Protein AF-A0A3B8QZC4-F1 (afdb_monomer)

Secondary structure (DSSP, 8-state):
--------------------------TTSTTTTSTTSSS----PPP-------------EEEEEEE--BTTB--SB-SS-BHHHHHHHHHHHHHHHHHTSTTEEEEES-SSS----HHHHHHHHHHTT-SEEEEEEEE---TT-TTTTT---EEEEEE-S---HHHHHHHHHHHGGGGGSTTHHHHTTT--TT-TGGGHHHHS---TTHHHHHHHHHHHHHHHHHTT--EEEEEEE--HHHHS-SS-EEEEEEEETTSHHHHHHHHSHHHHHHHHHHHHHHHHHHHT-----TT--TT---------TT---------PPP-----------------S----EEEEEEEEESSPPPTT-GGGTT--SEEEEEETTEEEEEEEEESSHHHHHHHHHHHHHH-TT-EEEEESSSSB----

Sequence (419 aa):
MRNLKEKGLIPHYFVILHYLKGDMVTFKHISIVILLLAGCILPLPGNSIRANTKAASNDFIVVIDAGHGDHDAGALGQFTNEKSINLGVARKLGKMLSARKGFKVVYTRTSDRFVTLQGRCDIANKAGGDLFVSIHTNSLDKKSPKRTTIKGASVYTLGLKRSDENLAVAMRENSVMKLENDYSTTYAGFDPTSSESYIIFELSQNKHMEQSISAAHKVQRELVKAGRADRGVRQANFWVLFKTAMPSMLVELDFISNPTVEKYLASEKGQTELAAAICRGICAYRGNTGATDTDSFEDLGTLSYDDEEENAEPKIEKAQKTPATPTRKTPAKKESAATSKSPVYKIQFLVSDRKLPANSKKFKGLSPVEYYQENGTYKYTFGRYNSQTEAAPDLRTVKKLFKDAFVITTDGKNRIKQQ

Mean predicted aligned error: 18.57 Å

Structure (mmCIF, N/CA/C/O backbone):
data_AF-A0A3B8QZC4-F1
#
_entry.id   AF-A0A3B8QZC4-F1
#
loop_
_atom_site.group_PDB
_atom_site.id
_atom_site.type_symbol
_atom_site.label_atom_id
_atom_site.label_alt_id
_atom_site.label_comp_id
_atom_site.label_asym_id
_atom_site.label_entity_id
_atom_site.label_seq_id
_atom_site.pdbx_PDB_ins_code
_atom_site.Cartn_x
_atom_site.Cartn_y
_atom_site.Cartn_z
_atom_site.occupancy
_atom_site.B_iso_or_equiv
_atom_site.auth_seq_id
_atom_site.auth_comp_id
_atom_site.auth_asym_id
_atom_site.auth_atom_id
_atom_site.pdbx_PDB_model_num
ATOM 1 N N . MET A 1 1 ? -48.306 49.638 -9.396 1.00 33.91 1 MET A N 1
ATOM 2 C CA . MET A 1 1 ? -47.322 49.781 -8.298 1.00 33.91 1 MET A CA 1
ATOM 3 C C . MET A 1 1 ? -47.116 48.403 -7.689 1.00 33.91 1 MET A C 1
ATOM 5 O O . MET A 1 1 ? -48.076 47.809 -7.241 1.00 33.91 1 MET A O 1
ATOM 9 N N . ARG A 1 2 ? -46.000 47.756 -8.030 1.00 33.59 2 ARG A N 1
ATOM 10 C CA . ARG A 1 2 ? -44.876 47.482 -7.115 1.00 33.59 2 ARG A CA 1
ATOM 11 C C . ARG A 1 2 ? -45.221 46.528 -5.959 1.00 33.59 2 ARG A C 1
ATOM 13 O O . ARG A 1 2 ? -45.827 46.939 -4.983 1.00 33.59 2 ARG A O 1
ATOM 20 N N . ASN A 1 3 ? -44.609 45.347 -6.077 1.00 37.09 3 ASN A N 1
ATOM 21 C CA . ASN A 1 3 ? -43.767 44.657 -5.092 1.00 37.09 3 ASN A CA 1
ATOM 22 C C . ASN A 1 3 ? -44.251 43.325 -4.484 1.00 37.09 3 ASN A C 1
ATOM 24 O O . ASN A 1 3 ? -45.185 43.289 -3.698 1.00 37.09 3 ASN A O 1
ATOM 28 N N . LEU A 1 4 ? -43.403 42.316 -4.762 1.00 34.22 4 LEU A N 1
ATOM 29 C CA . LEU A 1 4 ? -42.888 41.245 -3.888 1.00 34.22 4 LEU A CA 1
ATOM 30 C C . LEU A 1 4 ? -43.821 40.048 -3.655 1.00 34.22 4 LEU A C 1
ATOM 32 O O . LEU A 1 4 ? -44.854 40.161 -3.018 1.00 34.22 4 LEU A O 1
ATOM 36 N N . LYS A 1 5 ? -43.448 38.885 -4.214 1.00 35.66 5 LYS A N 1
ATOM 37 C CA . LYS A 1 5 ? -42.733 37.768 -3.534 1.00 35.66 5 LYS A CA 1
ATOM 38 C C . LYS A 1 5 ? -43.758 36.683 -3.181 1.00 35.66 5 LYS A C 1
ATOM 40 O O . LYS A 1 5 ? -44.853 37.008 -2.773 1.00 35.66 5 LYS A O 1
ATOM 45 N N . GLU A 1 6 ? -43.534 35.384 -3.280 1.00 37.72 6 GLU A N 1
ATOM 46 C CA . GLU A 1 6 ? -42.387 34.519 -3.548 1.00 37.72 6 GLU A CA 1
ATOM 47 C C . GLU A 1 6 ? -42.981 33.085 -3.601 1.00 37.72 6 GLU A C 1
ATOM 49 O O . GLU A 1 6 ? -44.048 32.857 -3.035 1.00 37.72 6 GLU A O 1
ATOM 54 N N . LYS A 1 7 ? -42.233 32.122 -4.161 1.00 38.78 7 LYS A N 1
ATOM 55 C CA . LYS A 1 7 ? -42.351 30.654 -3.961 1.00 38.78 7 LYS A CA 1
ATOM 56 C C . LYS A 1 7 ? -43.377 29.884 -4.804 1.00 38.78 7 LYS A C 1
ATOM 58 O O . LYS A 1 7 ? -44.433 29.470 -4.341 1.00 38.78 7 LYS A O 1
ATOM 63 N N . GLY A 1 8 ? -42.944 29.549 -6.020 1.00 32.12 8 GLY A N 1
ATOM 64 C CA . GLY A 1 8 ? -43.306 28.290 -6.669 1.00 32.12 8 GLY A CA 1
ATOM 65 C C . GLY A 1 8 ? -42.374 27.153 -6.230 1.00 32.12 8 GLY A C 1
ATOM 66 O O . GLY A 1 8 ? -41.166 27.359 -6.172 1.00 32.12 8 GLY A O 1
ATOM 67 N N . LEU A 1 9 ? -42.962 26.003 -5.882 1.00 32.22 9 LEU A N 1
ATOM 68 C CA . LEU A 1 9 ? -42.641 24.624 -6.306 1.00 32.22 9 LEU A CA 1
ATOM 69 C C . LEU A 1 9 ? -43.173 23.630 -5.254 1.00 32.22 9 LEU A C 1
ATOM 71 O O . LEU A 1 9 ? -42.524 23.374 -4.244 1.00 32.22 9 LEU A O 1
ATOM 75 N N . ILE A 1 10 ? -44.331 23.026 -5.526 1.00 35.41 10 ILE A N 1
ATOM 76 C CA . ILE A 1 10 ? -44.687 21.683 -5.043 1.00 35.41 10 ILE A CA 1
ATOM 77 C C . ILE A 1 10 ? -45.249 20.934 -6.267 1.00 35.41 10 ILE A C 1
ATOM 79 O O . ILE A 1 10 ? -46.112 21.487 -6.953 1.00 35.41 10 ILE A O 1
ATOM 83 N N . PRO A 1 11 ? -44.736 19.740 -6.617 1.00 38.75 11 PRO A N 1
ATOM 84 C CA . PRO A 1 11 ? -45.074 19.065 -7.867 1.00 38.75 11 PRO A CA 1
ATOM 85 C C . PRO A 1 11 ? -46.435 18.358 -7.791 1.00 38.75 11 PRO A C 1
ATOM 87 O O . PRO A 1 11 ? -46.659 17.491 -6.948 1.00 38.75 11 PRO A O 1
ATOM 90 N N . HIS A 1 12 ? -47.322 18.697 -8.728 1.00 36.47 12 HIS A N 1
ATOM 91 C CA . HIS A 1 12 ? -48.546 17.956 -9.021 1.00 36.47 12 HIS A CA 1
ATOM 92 C C . HIS A 1 12 ? -48.211 16.665 -9.784 1.00 36.47 12 HIS A C 1
ATOM 94 O O . HIS A 1 12 ? -47.890 16.704 -10.969 1.00 36.47 12 HIS A O 1
ATOM 100 N N . TYR A 1 13 ? -48.344 15.517 -9.126 1.00 34.00 13 TYR A N 1
ATOM 101 C CA . TYR A 1 13 ? -48.666 14.251 -9.786 1.00 34.00 13 TYR A CA 1
ATOM 102 C C . TYR A 1 13 ? -50.169 14.041 -9.620 1.00 34.00 13 TYR A C 1
ATOM 104 O O . TYR A 1 13 ? -50.592 13.841 -8.494 1.00 34.00 13 TYR A O 1
ATOM 112 N N . PHE A 1 14 ? -50.955 14.149 -10.696 1.00 34.59 14 PHE A N 1
ATOM 113 C CA . PHE A 1 14 ? -52.214 13.415 -10.935 1.00 34.59 14 PHE A CA 1
ATOM 114 C C . PHE A 1 14 ? -52.879 13.958 -12.213 1.00 34.59 14 PHE A C 1
ATOM 116 O O . PHE A 1 14 ? -53.714 14.854 -12.164 1.00 34.59 14 PHE A O 1
ATOM 123 N N . VAL A 1 15 ? -52.511 13.411 -13.374 1.00 33.50 15 VAL A N 1
ATOM 124 C CA . VAL A 1 15 ? -53.351 13.459 -14.581 1.00 33.50 15 VAL A CA 1
ATOM 125 C C . VAL A 1 15 ? -53.228 12.104 -15.270 1.00 33.50 15 VAL A C 1
ATOM 127 O O . VAL A 1 15 ? -52.275 11.858 -16.000 1.00 33.50 15 VAL A O 1
ATOM 130 N N . ILE A 1 16 ? -54.187 11.212 -15.019 1.00 37.81 16 ILE A N 1
ATOM 131 C CA . ILE A 1 16 ? -54.425 10.030 -15.851 1.00 37.81 16 ILE A CA 1
ATOM 132 C C . ILE A 1 16 ? -55.916 10.001 -16.204 1.00 37.81 16 ILE A C 1
ATOM 134 O O . ILE A 1 16 ? -56.771 9.707 -15.377 1.00 37.81 16 ILE A O 1
ATOM 138 N N . LEU A 1 17 ? -56.150 10.380 -17.463 1.00 30.92 17 LEU A N 1
ATOM 139 C CA . LEU A 1 17 ? -57.092 9.822 -18.438 1.00 30.92 17 LEU A CA 1
ATOM 140 C C . LEU A 1 17 ? -58.572 9.683 -18.047 1.00 30.92 17 LEU A C 1
ATOM 142 O O . LEU A 1 17 ? -59.028 8.671 -17.530 1.00 30.92 17 LEU A O 1
ATOM 146 N N . HIS A 1 18 ? -59.342 10.674 -18.498 1.00 33.97 18 HIS A N 1
ATOM 147 C CA . HIS A 1 18 ? -60.750 10.535 -18.853 1.00 33.97 18 HIS A CA 1
ATOM 148 C C . HIS A 1 18 ? -60.822 10.232 -20.357 1.00 33.97 18 HIS A C 1
ATOM 150 O O . HIS A 1 18 ? -60.585 11.134 -21.150 1.00 33.97 18 HIS A O 1
ATOM 156 N N . TYR A 1 19 ? -61.120 8.997 -20.759 1.00 33.09 19 TYR A N 1
ATOM 157 C CA . TYR A 1 19 ? -61.696 8.687 -22.075 1.00 33.09 19 TYR A CA 1
ATOM 158 C C . TYR A 1 19 ? -62.257 7.264 -22.039 1.00 33.09 19 TYR A C 1
ATOM 160 O O . TYR A 1 19 ? -61.493 6.310 -21.954 1.00 33.09 19 TYR A O 1
ATOM 168 N N . LEU A 1 20 ? -63.588 7.156 -22.054 1.00 33.19 20 LEU A N 1
ATOM 169 C CA . LEU A 1 20 ? -64.399 6.243 -22.874 1.00 33.19 20 LEU A CA 1
ATOM 170 C C . LEU A 1 20 ? -65.838 6.244 -22.330 1.00 33.19 20 LEU A C 1
ATOM 172 O O . LEU A 1 20 ? -66.158 5.638 -21.311 1.00 33.19 20 LEU A O 1
ATOM 176 N N . LYS A 1 21 ? -66.702 6.989 -23.028 1.00 37.38 21 LYS A N 1
ATOM 177 C CA . LYS A 1 21 ? -68.155 6.802 -23.026 1.00 37.38 21 LYS A CA 1
ATOM 178 C C . LYS A 1 21 ? -68.471 5.634 -23.962 1.00 37.38 21 LYS A C 1
ATOM 180 O O . LYS A 1 21 ? -67.965 5.636 -25.080 1.00 37.38 21 LYS A O 1
ATOM 185 N N . GLY A 1 22 ? -69.371 4.751 -23.540 1.00 35.69 22 GLY A N 1
ATOM 186 C CA . GLY A 1 22 ? -70.065 3.809 -24.423 1.00 35.69 22 GLY A CA 1
ATOM 187 C C . GLY A 1 22 ? -69.959 2.363 -23.961 1.00 35.69 22 GLY A C 1
ATOM 188 O O . GLY A 1 22 ? -69.047 1.659 -24.365 1.00 35.69 22 GLY A O 1
ATOM 189 N N . ASP A 1 23 ? -70.859 1.958 -23.062 1.00 40.47 23 ASP A N 1
ATOM 190 C CA . ASP A 1 23 ? -71.828 0.873 -23.300 1.00 40.47 23 ASP A CA 1
ATOM 191 C C . ASP A 1 23 ? -72.229 0.133 -22.015 1.00 40.47 23 ASP A C 1
ATOM 193 O O . ASP A 1 23 ? -71.430 -0.256 -21.166 1.00 40.47 23 ASP A O 1
ATOM 197 N N . MET A 1 24 ? -73.547 0.009 -21.874 1.00 49.25 24 MET A N 1
ATOM 198 C CA . MET A 1 24 ? -74.293 -0.620 -20.792 1.00 49.25 24 MET A CA 1
ATOM 199 C C . MET A 1 24 ? -73.849 -2.062 -20.513 1.00 49.25 24 MET A C 1
ATOM 201 O O . MET A 1 24 ? -74.131 -2.951 -21.311 1.00 49.25 24 MET A O 1
ATOM 205 N N . VAL A 1 25 ? -73.334 -2.328 -19.307 1.00 46.72 25 VAL A N 1
ATOM 206 C CA . VAL A 1 25 ? -73.403 -3.661 -18.679 1.00 46.72 25 VAL A CA 1
ATOM 207 C C . VAL A 1 25 ? -73.803 -3.524 -17.201 1.00 46.72 25 VAL A C 1
ATOM 209 O O . VAL A 1 25 ? -72.995 -3.301 -16.309 1.00 46.72 25 VAL A O 1
ATOM 212 N N . THR A 1 26 ? -75.116 -3.611 -16.983 1.00 43.53 26 THR A N 1
ATOM 213 C CA . THR A 1 26 ? -75.854 -4.128 -15.811 1.00 43.53 26 THR A CA 1
ATOM 214 C C . THR A 1 26 ? -75.197 -4.127 -14.413 1.00 43.53 26 THR A C 1
ATOM 216 O O . THR A 1 26 ? -74.365 -4.962 -14.064 1.00 43.53 26 THR A O 1
ATOM 219 N N . PHE A 1 27 ? -75.764 -3.284 -13.548 1.00 48.44 27 PHE A N 1
ATOM 220 C CA . PHE A 1 27 ? -75.458 -2.975 -12.141 1.00 48.44 27 PHE A CA 1
ATOM 221 C C . PHE A 1 27 ? -75.653 -4.100 -11.088 1.00 48.44 27 PHE A C 1
ATOM 223 O O . PHE A 1 27 ? -75.918 -3.804 -9.925 1.00 48.44 27 PHE A O 1
ATOM 230 N N . LYS A 1 28 ? -75.545 -5.393 -11.435 1.00 45.09 28 LYS A N 1
ATOM 231 C CA . LYS A 1 28 ? -75.904 -6.494 -10.503 1.00 45.09 28 LYS A CA 1
ATOM 232 C C . LYS A 1 28 ? -74.745 -7.294 -9.890 1.00 45.09 28 LYS A C 1
ATOM 234 O O . LYS A 1 28 ? -75.006 -8.171 -9.079 1.00 45.09 28 LYS A O 1
ATOM 239 N N . HIS A 1 29 ? -73.488 -6.984 -10.218 1.00 49.06 29 HIS A N 1
ATOM 240 C CA . HIS A 1 29 ? -72.327 -7.772 -9.757 1.00 49.06 29 HIS A CA 1
ATOM 241 C C . HIS A 1 29 ? -71.327 -7.007 -8.868 1.00 49.06 29 HIS A C 1
ATOM 243 O O . HIS A 1 29 ? -70.382 -7.603 -8.360 1.00 49.06 29 HIS A O 1
ATOM 249 N N . ILE A 1 30 ? -71.539 -5.712 -8.605 1.00 46.88 30 ILE A N 1
ATOM 250 C CA . ILE A 1 30 ? -70.596 -4.894 -7.811 1.00 46.88 30 ILE A CA 1
ATOM 251 C C . ILE A 1 30 ? -70.840 -5.009 -6.292 1.00 46.88 30 ILE A C 1
ATOM 253 O O . ILE A 1 30 ? -69.955 -4.708 -5.496 1.00 46.88 30 ILE A O 1
ATOM 257 N N . SER A 1 31 ? -71.986 -5.540 -5.855 1.00 43.06 31 SER A N 1
ATOM 258 C CA . SER A 1 31 ? -72.283 -5.699 -4.421 1.00 43.06 31 SER A CA 1
ATOM 259 C C . SER A 1 31 ? -71.624 -6.920 -3.762 1.00 43.06 31 SER A C 1
ATOM 261 O O . SER A 1 31 ? -71.610 -6.999 -2.539 1.00 43.06 31 SER A O 1
ATOM 263 N N . ILE A 1 32 ? -71.050 -7.856 -4.530 1.00 44.19 32 ILE A N 1
ATOM 264 C CA . ILE A 1 32 ? -70.438 -9.081 -3.974 1.00 44.19 32 ILE A CA 1
ATOM 265 C C . ILE A 1 32 ? -68.928 -8.916 -3.723 1.00 44.19 32 ILE A C 1
ATOM 267 O O . ILE A 1 32 ? -68.369 -9.593 -2.866 1.00 44.19 32 ILE A O 1
ATOM 271 N N . VAL A 1 33 ? -68.260 -7.961 -4.379 1.00 44.19 33 VAL A N 1
ATOM 272 C CA . VAL A 1 33 ? -66.801 -7.784 -4.236 1.00 44.19 33 VAL A CA 1
ATOM 273 C C . VAL A 1 33 ? -66.423 -6.884 -3.048 1.00 44.19 33 VAL A C 1
ATOM 275 O O . VAL A 1 33 ? -65.342 -7.031 -2.488 1.00 44.19 33 VAL A O 1
ATOM 278 N N . ILE A 1 34 ? -67.323 -6.012 -2.578 1.00 44.62 34 ILE A N 1
ATOM 279 C CA . ILE A 1 34 ? -67.052 -5.128 -1.424 1.00 44.62 34 ILE A CA 1
ATOM 280 C C . ILE A 1 34 ? -67.291 -5.839 -0.074 1.00 44.62 34 ILE A C 1
ATOM 282 O O . ILE A 1 3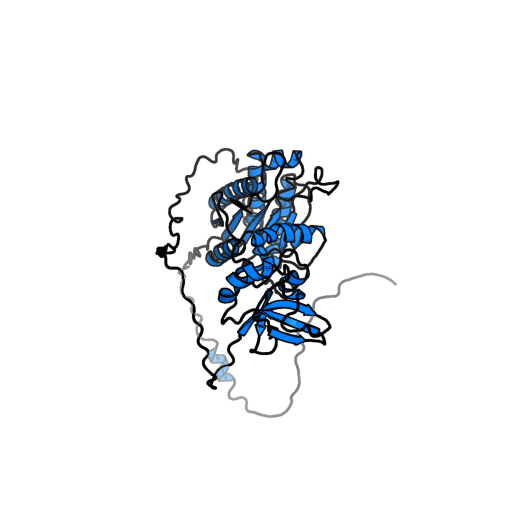4 ? -66.713 -5.456 0.940 1.00 44.62 34 ILE A O 1
ATOM 286 N N . LEU A 1 35 ? -68.054 -6.936 -0.052 1.00 38.44 35 LEU A N 1
ATOM 287 C CA . LEU A 1 35 ? -68.335 -7.709 1.168 1.00 38.44 35 LEU A CA 1
ATOM 288 C C . LEU A 1 35 ? -67.269 -8.766 1.515 1.00 38.44 35 LEU A C 1
ATOM 290 O O . LEU A 1 35 ? -67.314 -9.329 2.604 1.00 38.44 35 LEU A O 1
ATOM 294 N N . LEU A 1 36 ? -66.273 -8.987 0.648 1.00 39.41 36 LEU A N 1
ATOM 295 C CA . LEU A 1 36 ? -65.134 -9.881 0.915 1.00 39.41 36 LEU A CA 1
ATOM 296 C C . LEU A 1 36 ? -63.890 -9.164 1.474 1.00 39.41 36 LEU A C 1
ATOM 298 O O . LEU A 1 36 ? -62.908 -9.823 1.798 1.00 39.41 36 LEU A O 1
ATOM 302 N N . LEU A 1 37 ? -63.927 -7.835 1.639 1.00 44.44 37 LEU A N 1
ATOM 303 C CA . LEU A 1 37 ? -62.806 -7.038 2.170 1.00 44.44 37 LEU A CA 1
ATOM 304 C C . LEU A 1 37 ? -63.045 -6.454 3.576 1.00 44.44 37 LEU A C 1
ATOM 306 O O . LEU A 1 37 ? -62.166 -5.782 4.106 1.00 44.44 37 LEU A O 1
ATOM 310 N N . ALA A 1 38 ? -64.198 -6.718 4.203 1.00 48.91 38 ALA A N 1
ATOM 311 C CA . ALA A 1 38 ? -64.586 -6.092 5.477 1.00 48.91 38 ALA A CA 1
ATOM 312 C C . ALA A 1 38 ? -64.799 -7.068 6.655 1.00 48.91 38 ALA A C 1
ATOM 314 O O . ALA A 1 38 ? -65.299 -6.663 7.702 1.00 48.91 38 ALA A O 1
ATOM 315 N N . GLY A 1 39 ? -64.425 -8.344 6.526 1.00 47.81 39 GLY A N 1
ATOM 316 C CA . GLY A 1 39 ? -64.650 -9.352 7.566 1.00 47.81 39 GLY A CA 1
ATOM 317 C C . GLY A 1 39 ? -63.363 -10.024 8.024 1.00 47.81 39 GLY A C 1
ATOM 318 O O . GLY A 1 39 ? -62.953 -10.986 7.391 1.00 47.81 39 GLY A O 1
ATOM 319 N N . CYS A 1 40 ? -62.762 -9.491 9.097 1.00 45.88 40 CYS A N 1
ATOM 320 C CA . CYS A 1 40 ? -61.940 -10.163 10.127 1.00 45.88 40 CYS A CA 1
ATOM 321 C C . CYS A 1 40 ? -60.838 -9.233 10.669 1.00 45.88 40 CYS A C 1
ATOM 323 O O . CYS A 1 40 ? -59.647 -9.493 10.525 1.00 45.88 40 CYS A O 1
ATOM 325 N N . ILE A 1 41 ? -61.240 -8.161 11.357 1.00 50.28 41 ILE A N 1
ATOM 326 C CA . ILE A 1 41 ? -60.402 -7.528 12.383 1.00 50.28 41 ILE A CA 1
ATOM 327 C C . ILE A 1 41 ? -61.059 -7.861 13.724 1.00 50.28 41 ILE A C 1
ATOM 329 O O . ILE A 1 41 ? -62.007 -7.203 14.141 1.00 50.28 41 ILE A O 1
ATOM 333 N N . LEU A 1 42 ? -60.587 -8.926 14.371 1.00 52.09 42 LEU A N 1
ATOM 334 C CA . LEU A 1 42 ? -60.837 -9.183 15.790 1.00 52.09 42 LEU A CA 1
ATOM 335 C C . LEU A 1 42 ? -59.589 -8.738 16.568 1.00 52.09 42 LEU A C 1
ATOM 337 O O . LEU A 1 42 ? -58.483 -9.121 16.178 1.00 52.09 42 LEU A O 1
ATOM 341 N N . PRO A 1 43 ? -59.717 -7.956 17.655 1.00 49.81 43 PRO A N 1
ATOM 342 C CA . PRO A 1 43 ? -58.579 -7.612 18.489 1.00 49.81 43 PRO A CA 1
ATOM 343 C C . PRO A 1 43 ? -58.284 -8.800 19.409 1.00 49.81 43 PRO A C 1
ATOM 345 O O . PRO A 1 43 ? -59.020 -9.060 20.360 1.00 49.81 43 PRO A O 1
ATOM 348 N N . LEU A 1 44 ? -57.218 -9.548 19.125 1.00 53.38 44 LEU A N 1
ATOM 349 C CA . LEU A 1 44 ? -56.678 -10.503 20.091 1.00 53.38 44 LEU A CA 1
ATOM 350 C C . LEU A 1 44 ? -55.892 -9.739 21.172 1.00 53.38 44 LEU A C 1
ATOM 352 O O . LEU A 1 44 ? -55.143 -8.815 20.837 1.00 53.38 44 LEU A O 1
ATOM 356 N N . PRO A 1 45 ? -56.051 -10.093 22.461 1.00 52.12 45 PRO A N 1
ATOM 357 C CA . PRO A 1 45 ? -55.359 -9.427 23.551 1.00 52.12 45 PRO A CA 1
ATOM 358 C C . PRO A 1 45 ? -53.860 -9.725 23.477 1.00 52.12 45 PRO A C 1
ATOM 360 O O . PRO A 1 45 ? -53.431 -10.822 23.119 1.00 52.12 45 PRO A O 1
ATOM 363 N N . GLY A 1 46 ? -53.073 -8.695 23.776 1.00 56.28 46 GLY A N 1
ATOM 364 C CA . GLY A 1 46 ? -51.638 -8.668 23.563 1.00 56.28 46 GLY A CA 1
ATOM 365 C C . GLY A 1 46 ? -50.891 -9.817 24.226 1.00 56.28 46 GLY A C 1
ATOM 366 O O . GLY A 1 46 ? -50.906 -9.967 25.440 1.00 56.28 46 GLY A O 1
ATOM 367 N N . ASN A 1 47 ? -50.106 -10.512 23.413 1.00 48.34 47 ASN A N 1
ATOM 368 C CA . ASN A 1 47 ? -48.749 -10.838 23.802 1.00 48.34 47 ASN A CA 1
ATOM 369 C C . ASN A 1 47 ? -47.837 -10.052 22.874 1.00 48.34 47 ASN A C 1
ATOM 371 O O . ASN A 1 47 ? -47.640 -10.408 21.712 1.00 48.34 47 ASN A O 1
ATOM 375 N N . SER A 1 48 ? -47.286 -8.960 23.397 1.00 50.78 48 SER A N 1
ATOM 376 C CA . SER A 1 48 ? -46.117 -8.316 22.822 1.00 50.78 48 SER A CA 1
ATOM 377 C C . SER A 1 48 ? -44.984 -9.335 22.860 1.00 50.78 48 SER A C 1
ATOM 379 O O . SER A 1 48 ? -44.196 -9.368 23.805 1.00 50.78 48 SER A O 1
ATOM 381 N N . ILE A 1 49 ? -44.893 -10.190 21.840 1.00 48.12 49 ILE A N 1
ATOM 382 C CA . ILE A 1 49 ? -43.648 -10.875 21.535 1.00 48.12 49 ILE A CA 1
ATOM 383 C C . ILE A 1 49 ? -42.709 -9.743 21.136 1.00 48.12 49 ILE A C 1
ATOM 385 O O . ILE A 1 49 ? -42.649 -9.323 19.982 1.00 48.12 49 ILE A O 1
ATOM 389 N N . ARG A 1 50 ? -41.989 -9.199 22.125 1.00 50.38 50 ARG A N 1
ATOM 390 C CA . ARG A 1 50 ? -40.689 -8.597 21.875 1.00 50.38 50 ARG A CA 1
ATOM 391 C C . ARG A 1 50 ? -39.894 -9.721 21.238 1.00 50.38 50 ARG A C 1
ATOM 393 O O . ARG A 1 50 ? -39.313 -10.551 21.933 1.00 50.38 50 ARG A O 1
ATOM 400 N N . ALA A 1 51 ? -39.920 -9.767 19.912 1.00 41.75 51 ALA A N 1
ATOM 401 C CA . ALA A 1 51 ? -38.901 -10.437 19.151 1.00 41.75 51 ALA A CA 1
ATOM 402 C C . ALA A 1 51 ? -37.612 -9.726 19.556 1.00 41.75 51 ALA A C 1
ATOM 404 O O . ALA A 1 51 ? -37.257 -8.672 19.036 1.00 41.75 51 ALA A O 1
ATOM 405 N N . ASN A 1 52 ? -36.948 -10.268 20.573 1.00 46.41 52 ASN A N 1
ATOM 406 C CA . ASN A 1 52 ? -35.565 -9.971 20.857 1.00 46.41 52 ASN A CA 1
ATOM 407 C C . ASN A 1 52 ? -34.762 -10.666 19.760 1.00 46.41 52 ASN A C 1
ATOM 409 O O . ASN A 1 52 ? -34.011 -11.605 20.005 1.00 46.41 52 ASN A O 1
ATOM 413 N N . THR A 1 53 ? -34.960 -10.230 18.517 1.00 41.78 53 THR A N 1
ATOM 414 C CA . THR A 1 53 ? -33.986 -10.431 17.466 1.00 41.78 53 THR A CA 1
ATOM 415 C C . THR A 1 53 ? -32.810 -9.550 17.853 1.00 41.78 53 THR A C 1
ATOM 417 O O . THR A 1 53 ? -32.612 -8.464 17.311 1.00 41.78 53 THR A O 1
ATOM 420 N N . LYS A 1 54 ? -31.975 -10.048 18.774 1.00 41.09 54 LYS A N 1
ATOM 421 C CA . LYS A 1 54 ? -30.542 -9.966 18.527 1.00 41.09 54 LYS A CA 1
ATOM 422 C C . LYS A 1 54 ? -30.364 -10.636 17.169 1.00 41.09 54 LYS A C 1
ATOM 424 O O . LYS A 1 54 ? -30.187 -11.847 17.090 1.00 41.09 54 LYS A O 1
ATOM 429 N N . ALA A 1 55 ? -30.502 -9.854 16.095 1.00 43.56 55 ALA A N 1
ATOM 430 C CA . ALA A 1 55 ? -29.819 -10.175 14.863 1.00 43.56 55 ALA A CA 1
ATOM 431 C C . ALA A 1 55 ? -28.404 -10.524 15.316 1.00 43.56 55 ALA A C 1
ATOM 433 O O . ALA A 1 55 ? -27.791 -9.731 16.039 1.00 43.56 55 ALA A O 1
ATOM 434 N N . ALA A 1 56 ? -27.950 -11.742 15.028 1.00 47.00 56 ALA A N 1
ATOM 435 C CA . ALA A 1 56 ? -26.538 -12.041 15.129 1.00 47.00 56 ALA A CA 1
ATOM 436 C C . ALA A 1 56 ? -25.875 -10.970 14.264 1.00 47.00 56 ALA A C 1
ATOM 438 O O . ALA A 1 56 ? -26.026 -10.975 13.044 1.00 47.00 56 ALA A O 1
ATOM 439 N N . SER A 1 57 ? -25.327 -9.935 14.902 1.00 57.97 57 SER A N 1
ATOM 440 C CA . SER A 1 57 ? -24.672 -8.865 14.180 1.00 57.97 57 SER A CA 1
ATOM 441 C C . SER A 1 57 ? -23.457 -9.538 13.586 1.00 57.97 57 SER A C 1
ATOM 443 O O . SER A 1 57 ? -22.525 -9.832 14.332 1.00 57.97 57 SER A O 1
ATOM 445 N N . ASN A 1 58 ? -23.507 -9.871 12.298 1.00 80.44 58 ASN A N 1
ATOM 446 C CA . ASN A 1 58 ? -22.325 -10.354 11.611 1.00 80.44 58 ASN A CA 1
ATOM 447 C C . ASN A 1 58 ? -21.227 -9.324 11.872 1.00 80.44 58 ASN A C 1
ATOM 449 O O . ASN A 1 58 ? -21.432 -8.119 11.673 1.00 80.44 58 ASN A O 1
ATOM 453 N N . ASP A 1 59 ? -20.118 -9.795 12.436 1.00 90.75 59 ASP A N 1
ATOM 454 C CA . ASP A 1 59 ? -18.972 -8.940 12.677 1.00 90.75 59 ASP A CA 1
ATOM 455 C C . ASP A 1 59 ? -18.536 -8.336 11.343 1.00 90.75 59 ASP A C 1
ATOM 457 O O . ASP A 1 59 ? -18.492 -9.022 10.328 1.00 90.75 59 ASP A O 1
ATOM 461 N N . PHE A 1 60 ? -18.215 -7.047 11.357 1.00 95.88 60 PHE A N 1
ATOM 462 C CA . PHE A 1 60 ? -17.657 -6.346 10.216 1.00 95.88 60 PHE A CA 1
ATOM 463 C C . PHE A 1 60 ? -16.207 -6.799 10.035 1.00 95.88 60 PHE A C 1
ATOM 465 O O . PHE A 1 60 ? -15.350 -6.503 10.879 1.00 95.88 60 PHE A O 1
ATOM 472 N N . ILE A 1 61 ? -15.949 -7.544 8.965 1.00 97.81 61 ILE A N 1
ATOM 473 C CA . ILE A 1 61 ? -14.671 -8.196 8.699 1.00 97.81 61 ILE A CA 1
ATOM 474 C C . ILE A 1 61 ? -13.735 -7.203 8.010 1.00 97.81 61 ILE A C 1
ATOM 476 O O . ILE A 1 61 ? -13.908 -6.863 6.840 1.00 97.81 61 ILE A O 1
ATOM 480 N N . VAL A 1 62 ? -12.707 -6.759 8.729 1.00 98.69 62 VAL A N 1
ATOM 481 C CA . VAL A 1 62 ? -11.633 -5.927 8.181 1.00 98.69 62 VAL A CA 1
ATOM 482 C C . VAL A 1 62 ? -10.453 -6.820 7.838 1.00 98.69 62 VAL A C 1
ATOM 484 O O . VAL A 1 62 ? -9.838 -7.423 8.720 1.00 98.69 62 VAL A O 1
ATOM 487 N N . VAL A 1 63 ? -10.118 -6.877 6.554 1.00 98.88 63 VAL A N 1
ATOM 488 C CA . VAL A 1 63 ? -8.908 -7.544 6.084 1.00 98.88 63 VAL A CA 1
ATOM 489 C C . VAL A 1 63 ? -7.775 -6.523 6.074 1.00 98.88 63 VAL A C 1
ATOM 491 O O . VAL A 1 63 ? -7.826 -5.542 5.332 1.00 98.88 63 VAL A O 1
ATOM 494 N N . ILE A 1 64 ? -6.768 -6.740 6.915 1.00 98.88 64 ILE A N 1
ATOM 495 C CA . ILE A 1 64 ? -5.598 -5.876 7.053 1.00 98.88 64 ILE A CA 1
ATOM 496 C C . ILE A 1 64 ? -4.435 -6.512 6.306 1.00 98.88 64 ILE A C 1
ATOM 498 O O . ILE A 1 64 ? -3.964 -7.601 6.643 1.00 98.88 64 ILE A O 1
ATOM 502 N N . ASP A 1 65 ? -3.948 -5.797 5.307 1.00 98.88 65 ASP A N 1
ATOM 503 C CA . ASP A 1 65 ? -2.813 -6.198 4.506 1.00 98.88 65 ASP A CA 1
ATOM 504 C C . ASP A 1 65 ? -1.580 -5.363 4.856 1.00 98.88 65 ASP A C 1
ATOM 506 O O . ASP A 1 65 ? -1.564 -4.150 4.673 1.00 98.88 65 ASP A O 1
ATOM 510 N N . ALA A 1 66 ? -0.537 -6.009 5.375 1.00 98.69 66 ALA A N 1
ATOM 511 C CA . ALA A 1 66 ? 0.755 -5.363 5.583 1.00 98.69 66 ALA A CA 1
ATOM 512 C C . ALA A 1 66 ? 1.592 -5.512 4.306 1.00 98.69 66 ALA A C 1
ATOM 514 O O . ALA A 1 66 ? 2.093 -6.609 4.033 1.00 98.69 66 ALA A O 1
ATOM 515 N N . GLY A 1 67 ? 1.760 -4.436 3.529 1.00 98.00 67 GLY A N 1
ATOM 516 C CA . GLY A 1 67 ? 2.502 -4.444 2.263 1.00 98.00 67 GLY A CA 1
ATOM 517 C C . GLY A 1 67 ? 3.898 -5.070 2.384 1.00 98.00 67 GLY A C 1
ATOM 518 O O . GLY A 1 67 ? 4.515 -5.008 3.456 1.00 98.00 67 GLY A O 1
ATOM 519 N N . HIS A 1 68 ? 4.385 -5.674 1.294 1.00 97.75 68 HIS A N 1
ATOM 520 C CA . HIS A 1 68 ? 5.703 -6.332 1.196 1.00 97.75 68 HIS A CA 1
ATOM 521 C C . HIS A 1 68 ? 5.895 -7.505 2.184 1.00 97.75 68 HIS A C 1
ATOM 523 O O . HIS A 1 68 ? 4.902 -8.028 2.702 1.00 97.75 68 HIS A O 1
ATOM 529 N N . GLY A 1 69 ? 7.133 -7.962 2.411 1.00 95.50 69 GLY A N 1
ATOM 530 C CA . GLY A 1 69 ? 7.484 -9.025 3.366 1.00 95.50 69 GLY A CA 1
ATOM 531 C C . GLY A 1 69 ? 8.648 -9.913 2.906 1.00 95.50 69 GLY A C 1
ATOM 532 O O . GLY A 1 69 ? 8.830 -10.137 1.712 1.00 95.50 69 GLY A O 1
ATOM 533 N N . ASP A 1 70 ? 9.415 -10.448 3.860 1.00 96.44 70 ASP A N 1
ATOM 534 C CA . ASP A 1 70 ? 10.579 -11.319 3.629 1.00 96.44 70 ASP A CA 1
ATOM 535 C C . ASP A 1 70 ? 11.584 -10.696 2.633 1.00 96.44 70 ASP A C 1
ATOM 537 O O . ASP A 1 70 ? 12.150 -9.637 2.928 1.00 96.44 70 ASP A O 1
ATOM 541 N N . HIS A 1 71 ? 11.815 -11.299 1.466 1.00 90.56 71 HIS A N 1
ATOM 542 C CA . HIS A 1 71 ? 12.782 -10.829 0.473 1.00 90.56 71 HIS A CA 1
ATOM 543 C C . HIS A 1 71 ? 12.341 -9.547 -0.248 1.00 90.56 71 HIS A C 1
ATOM 545 O O . HIS A 1 71 ? 13.168 -8.872 -0.862 1.00 90.56 71 HIS A O 1
ATOM 551 N N . ASP A 1 72 ? 11.063 -9.181 -0.149 1.00 93.69 72 ASP A N 1
ATOM 552 C CA . ASP A 1 72 ? 10.554 -7.887 -0.574 1.00 93.69 72 ASP A CA 1
ATOM 553 C C . ASP A 1 72 ? 10.563 -6.917 0.614 1.00 93.69 72 ASP A C 1
ATOM 555 O O . ASP A 1 72 ? 9.688 -6.944 1.480 1.00 93.69 72 ASP A O 1
ATOM 559 N N . ALA A 1 73 ? 11.585 -6.064 0.682 1.00 93.38 73 ALA A N 1
ATOM 560 C CA . ALA A 1 73 ? 11.708 -5.057 1.734 1.00 93.38 73 ALA A CA 1
ATOM 561 C C . ALA A 1 73 ? 10.811 -3.824 1.515 1.00 93.38 73 ALA A C 1
ATOM 563 O O . ALA A 1 73 ? 10.696 -2.998 2.428 1.00 93.38 73 ALA A O 1
ATOM 564 N N . GLY A 1 74 ? 10.210 -3.687 0.328 1.00 95.62 74 GLY A N 1
ATOM 565 C CA . GLY A 1 74 ? 9.613 -2.439 -0.135 1.00 95.62 74 GLY A CA 1
ATOM 566 C C . GLY A 1 74 ? 10.640 -1.308 -0.233 1.00 95.62 74 GLY A C 1
ATOM 567 O O . GLY A 1 74 ? 11.835 -1.519 -0.483 1.00 95.62 74 GLY A O 1
ATOM 568 N N . ALA A 1 75 ? 10.185 -0.075 -0.035 1.00 95.62 75 ALA A N 1
ATOM 569 C CA . ALA A 1 75 ? 11.051 1.087 -0.011 1.00 95.62 75 ALA A CA 1
ATOM 570 C C . ALA A 1 75 ? 12.041 1.064 1.169 1.00 95.62 75 ALA A C 1
ATOM 572 O O . ALA A 1 75 ? 11.712 0.741 2.312 1.00 95.62 75 ALA A O 1
ATOM 573 N N . LEU A 1 76 ? 13.278 1.480 0.885 1.00 95.19 76 LEU A N 1
ATOM 574 C CA . LEU A 1 76 ? 14.341 1.609 1.879 1.00 95.19 76 LEU A CA 1
ATOM 575 C C . LEU A 1 76 ? 14.494 3.067 2.329 1.00 95.19 76 LEU A C 1
ATOM 577 O O . LEU A 1 76 ? 14.623 3.983 1.499 1.00 95.19 76 LEU A O 1
ATOM 581 N N . GLY A 1 77 ? 14.507 3.258 3.646 1.00 94.25 77 GLY A N 1
ATOM 582 C CA . GLY A 1 77 ? 14.926 4.488 4.307 1.00 94.25 77 GLY A CA 1
ATOM 583 C C . GLY A 1 77 ? 16.441 4.532 4.529 1.00 94.25 77 GLY A C 1
ATOM 584 O O . GLY A 1 77 ? 17.200 3.793 3.898 1.00 94.25 77 GLY A O 1
ATOM 585 N N . GLN A 1 78 ? 16.901 5.428 5.399 1.00 93.81 78 GLN A N 1
ATOM 586 C CA . GLN A 1 78 ? 18.291 5.482 5.849 1.00 93.81 78 GLN A CA 1
ATOM 587 C C . GLN A 1 78 ? 18.641 4.367 6.845 1.00 93.81 78 GLN A C 1
ATOM 589 O O . GLN A 1 78 ? 19.784 3.919 6.859 1.00 93.81 78 GLN A O 1
ATOM 594 N N . PHE A 1 79 ? 17.694 3.930 7.677 1.00 93.69 79 PHE A N 1
ATOM 595 C CA . PHE A 1 79 ? 17.921 2.941 8.739 1.00 93.69 79 PHE A CA 1
ATOM 596 C C . PHE A 1 79 ? 16.747 1.976 8.961 1.00 93.69 79 PHE A C 1
ATOM 598 O O . PHE A 1 79 ? 16.898 1.011 9.707 1.00 93.69 79 PHE A O 1
ATOM 605 N N . THR A 1 80 ? 15.594 2.197 8.327 1.00 96.69 80 THR A N 1
ATOM 606 C CA . THR A 1 80 ? 14.463 1.260 8.352 1.00 96.69 80 THR A CA 1
ATOM 607 C C . THR A 1 80 ? 13.994 0.895 6.941 1.00 96.69 80 THR A C 1
ATOM 609 O O . THR A 1 80 ? 14.478 1.423 5.935 1.00 96.69 80 THR A O 1
ATOM 612 N N . ASN A 1 81 ? 13.050 -0.036 6.859 1.00 97.81 81 ASN A N 1
ATOM 613 C CA . ASN A 1 81 ? 12.416 -0.452 5.616 1.00 97.81 81 ASN A CA 1
ATOM 614 C C . ASN A 1 81 ? 10.892 -0.444 5.750 1.00 97.81 81 ASN A C 1
ATOM 616 O O . ASN A 1 81 ? 10.326 -0.477 6.847 1.00 97.81 81 ASN A O 1
ATOM 620 N N . GLU A 1 82 ? 10.239 -0.382 4.600 1.00 98.44 82 GLU A N 1
ATOM 621 C CA . GLU A 1 82 ? 8.794 -0.301 4.493 1.00 98.44 82 GLU A CA 1
ATOM 622 C C . GLU A 1 82 ? 8.092 -1.531 5.088 1.00 98.44 82 GLU A C 1
ATOM 624 O O . GLU A 1 82 ? 7.166 -1.372 5.884 1.00 98.44 82 GLU A O 1
ATOM 629 N N . LYS A 1 83 ? 8.554 -2.755 4.787 1.00 98.12 83 LYS A N 1
ATOM 630 C CA . LYS A 1 83 ? 7.892 -3.984 5.267 1.00 98.12 83 LYS A CA 1
ATOM 631 C C . LYS A 1 83 ? 7.751 -4.054 6.796 1.00 98.12 83 LYS A C 1
ATOM 633 O O . LYS A 1 83 ? 6.741 -4.576 7.284 1.00 98.12 83 LYS A O 1
ATOM 638 N N . SER A 1 84 ? 8.733 -3.524 7.534 1.00 98.44 84 SER A N 1
ATOM 639 C CA . SER A 1 84 ? 8.746 -3.488 9.000 1.00 98.44 84 SER A CA 1
ATOM 640 C C . SER A 1 84 ? 7.781 -2.444 9.553 1.00 98.44 84 SER A C 1
ATOM 642 O O . SER A 1 84 ? 7.029 -2.746 10.479 1.00 98.44 84 SER A O 1
ATOM 644 N N . ILE A 1 85 ? 7.752 -1.241 8.963 1.00 98.75 85 ILE A N 1
ATOM 645 C CA . ILE A 1 85 ? 6.789 -0.190 9.333 1.00 98.75 85 ILE A CA 1
ATOM 646 C C . ILE A 1 85 ? 5.362 -0.686 9.083 1.00 98.75 85 ILE A C 1
ATOM 648 O O . ILE A 1 85 ? 4.518 -0.627 9.980 1.00 98.75 85 ILE A O 1
ATOM 652 N N . ASN A 1 86 ? 5.106 -1.229 7.889 1.00 98.81 86 ASN A N 1
ATOM 653 C CA . ASN A 1 86 ? 3.786 -1.705 7.486 1.00 98.81 86 ASN A CA 1
ATOM 654 C C . ASN A 1 86 ? 3.277 -2.801 8.433 1.00 98.81 86 ASN A C 1
ATOM 656 O O . ASN A 1 86 ? 2.134 -2.737 8.886 1.00 98.81 86 ASN A O 1
ATOM 660 N N . LEU A 1 87 ? 4.128 -3.776 8.785 1.00 98.81 87 LEU A N 1
ATOM 661 C CA . LEU A 1 87 ? 3.763 -4.844 9.721 1.00 98.81 87 LEU A CA 1
ATOM 662 C C . LEU A 1 87 ? 3.470 -4.306 11.128 1.00 98.81 87 LEU A C 1
ATOM 664 O O . LEU A 1 87 ? 2.493 -4.723 11.753 1.00 98.81 87 LEU A O 1
ATOM 668 N N . GLY A 1 88 ? 4.294 -3.379 11.623 1.00 98.75 88 GLY A N 1
ATOM 669 C CA . GLY A 1 88 ? 4.119 -2.775 12.943 1.00 98.75 88 GLY A CA 1
ATOM 670 C C . GLY A 1 88 ? 2.792 -2.025 13.072 1.00 98.75 88 GLY A C 1
ATOM 671 O O . GLY A 1 88 ? 2.021 -2.272 14.005 1.00 98.75 88 GLY A O 1
ATOM 672 N N . VAL A 1 89 ? 2.462 -1.183 12.086 1.00 98.88 89 VAL A N 1
ATOM 673 C CA . VAL A 1 89 ? 1.174 -0.471 12.040 1.00 98.88 89 VAL A CA 1
ATOM 674 C C . VAL A 1 89 ? 0.006 -1.444 11.877 1.00 98.88 89 VAL A C 1
ATOM 676 O O . VAL A 1 89 ? -0.987 -1.313 12.593 1.00 98.88 89 VAL A O 1
ATOM 679 N N . ALA A 1 90 ? 0.119 -2.447 10.999 1.00 98.88 90 ALA A N 1
ATOM 680 C CA . ALA A 1 90 ? -0.934 -3.437 10.771 1.00 98.88 90 ALA A CA 1
ATOM 681 C C . ALA A 1 90 ? -1.310 -4.195 12.051 1.00 98.88 90 ALA A C 1
ATOM 683 O O . ALA A 1 90 ? -2.489 -4.273 12.396 1.00 98.88 90 ALA A O 1
ATOM 684 N N . ARG A 1 91 ? -0.318 -4.699 12.798 1.00 98.75 91 ARG A N 1
ATOM 685 C CA . ARG A 1 91 ? -0.549 -5.434 14.055 1.00 98.75 91 ARG A CA 1
ATOM 686 C C . ARG A 1 91 ? -1.213 -4.560 15.116 1.00 98.75 91 ARG A C 1
ATOM 688 O O . ARG A 1 91 ? -2.131 -5.010 15.801 1.00 98.75 91 ARG A O 1
ATOM 695 N N . LYS A 1 92 ? -0.780 -3.301 15.245 1.00 98.81 92 LYS A N 1
ATOM 696 C CA . LYS A 1 92 ? -1.395 -2.340 16.174 1.00 98.81 92 LYS A CA 1
ATOM 697 C C . LYS A 1 92 ? -2.836 -2.027 15.773 1.00 98.81 92 LYS A C 1
ATOM 699 O O . LYS A 1 92 ? -3.721 -2.074 16.625 1.00 98.81 92 LYS A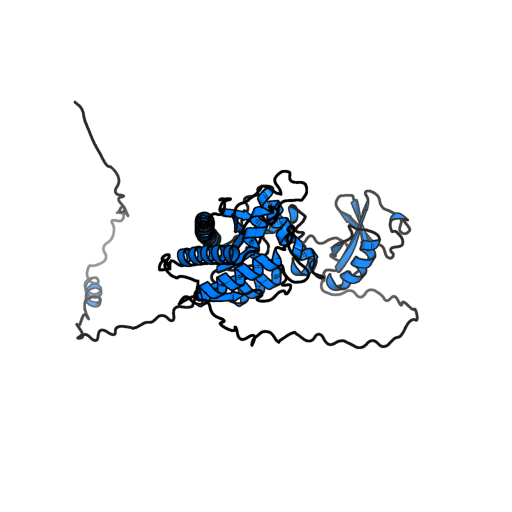 O 1
ATOM 704 N N . LEU A 1 93 ? -3.085 -1.783 14.485 1.00 98.81 93 LEU A N 1
ATOM 705 C CA . LEU A 1 93 ? -4.422 -1.528 13.952 1.00 98.81 93 LEU A CA 1
ATOM 706 C C . LEU A 1 93 ? -5.359 -2.700 14.242 1.00 98.81 93 LEU A C 1
ATOM 708 O O . LEU A 1 93 ? -6.451 -2.499 14.773 1.00 98.81 93 LEU A O 1
ATOM 712 N N . GLY A 1 94 ? -4.935 -3.922 13.928 1.00 98.38 94 GLY A N 1
ATOM 713 C CA . GLY A 1 94 ? -5.780 -5.082 14.151 1.00 98.38 94 GLY A CA 1
ATOM 714 C C . GLY A 1 94 ? -5.998 -5.378 15.636 1.00 98.38 94 GLY A C 1
ATOM 715 O O . GLY A 1 94 ? -7.126 -5.680 16.005 1.00 98.38 94 GLY A O 1
ATOM 716 N N . LYS A 1 95 ? -5.015 -5.155 16.526 1.00 98.25 95 LYS A N 1
ATOM 717 C CA . LYS A 1 95 ? -5.248 -5.203 17.987 1.00 98.25 95 LYS A CA 1
ATOM 718 C C . LYS A 1 95 ? -6.337 -4.210 18.420 1.00 98.25 95 LYS A C 1
ATOM 720 O O . LYS A 1 95 ? -7.234 -4.581 19.172 1.00 98.25 95 LYS A O 1
ATOM 725 N N . MET A 1 96 ? -6.292 -2.974 17.920 1.00 98.25 96 MET A N 1
ATOM 726 C CA . MET A 1 96 ? -7.286 -1.942 18.245 1.00 98.25 96 MET A CA 1
ATOM 727 C C . MET A 1 96 ? -8.683 -2.251 17.690 1.00 98.25 96 MET A C 1
ATOM 729 O O . MET A 1 96 ? -9.675 -1.901 18.326 1.00 98.25 96 MET A O 1
ATOM 733 N N . LEU A 1 97 ? -8.780 -2.868 16.509 1.00 97.62 97 LEU A N 1
ATOM 734 C CA . LEU A 1 97 ? -10.060 -3.254 15.911 1.00 97.62 97 LEU A CA 1
ATOM 735 C C . LEU A 1 97 ? -10.652 -4.493 16.591 1.00 97.62 97 LEU A C 1
ATOM 737 O O . LEU A 1 97 ? -11.826 -4.463 16.942 1.00 97.62 97 LEU A O 1
ATOM 741 N N . SER A 1 98 ? -9.853 -5.532 16.849 1.00 95.94 98 SER A N 1
ATOM 742 C CA . SER A 1 98 ? -10.305 -6.762 17.521 1.00 95.94 98 SER A CA 1
ATOM 743 C C . SER A 1 98 ? -10.816 -6.517 18.944 1.00 95.94 98 SER A C 1
ATOM 745 O O . SER A 1 98 ? -11.690 -7.234 19.417 1.00 95.94 98 SER A O 1
ATOM 747 N N . ALA A 1 99 ? -10.318 -5.482 19.630 1.00 94.81 99 ALA A N 1
ATOM 748 C CA . ALA A 1 99 ? -10.818 -5.086 20.949 1.00 94.81 99 ALA A CA 1
ATOM 749 C C . ALA A 1 99 ? -12.231 -4.458 20.911 1.00 94.81 99 ALA A C 1
ATOM 751 O O . ALA A 1 99 ? -12.861 -4.271 21.953 1.00 94.81 99 ALA A O 1
ATOM 752 N N . ARG A 1 100 ? -12.748 -4.107 19.726 1.00 92.06 100 ARG A N 1
ATOM 753 C CA . ARG A 1 100 ? -14.040 -3.432 19.558 1.00 92.06 100 ARG A CA 1
ATOM 754 C C . ARG A 1 100 ? -15.119 -4.431 19.158 1.00 92.06 100 ARG A C 1
ATOM 756 O O . ARG A 1 100 ? -14.979 -5.175 18.193 1.00 92.06 100 ARG A O 1
ATOM 763 N N . LYS A 1 101 ? -16.264 -4.380 19.846 1.00 90.50 101 LYS A N 1
ATOM 764 C CA . LYS A 1 101 ? -17.413 -5.236 19.520 1.00 90.50 101 LYS A CA 1
ATOM 765 C C . LYS A 1 101 ? -17.868 -5.054 18.072 1.00 90.50 101 LYS A C 1
ATOM 767 O O . LYS A 1 101 ? -17.964 -3.938 17.546 1.00 90.50 101 LYS A O 1
ATOM 772 N N . GLY A 1 102 ? -18.204 -6.175 17.446 1.00 91.00 102 GLY A N 1
ATOM 773 C CA . GLY A 1 102 ? -18.711 -6.208 16.089 1.00 91.00 102 GLY A CA 1
ATOM 774 C C . GLY A 1 102 ? -17.630 -6.103 15.014 1.00 91.00 102 GLY A C 1
ATOM 775 O O . GLY A 1 102 ? -18.001 -5.910 13.866 1.00 91.00 102 GLY A O 1
ATOM 776 N N . PHE A 1 103 ? -16.338 -6.113 15.345 1.00 96.00 103 PHE A N 1
ATOM 777 C CA . PHE A 1 103 ? -15.265 -6.183 14.355 1.00 96.00 103 PHE A CA 1
ATOM 778 C C . PHE A 1 103 ? -14.605 -7.554 14.402 1.00 96.00 103 PHE A C 1
ATOM 780 O O . PHE A 1 103 ? -14.326 -8.077 15.477 1.00 96.00 103 PHE A O 1
ATOM 787 N N . LYS A 1 104 ? -14.291 -8.084 13.223 1.00 97.50 104 LYS A N 1
ATOM 788 C CA . LYS A 1 104 ? -13.417 -9.241 13.055 1.00 97.50 104 LYS A CA 1
ATOM 789 C C . LYS A 1 104 ? -12.244 -8.822 12.185 1.00 97.50 104 LYS A C 1
ATOM 791 O O . LYS A 1 104 ? -12.434 -8.146 11.178 1.00 97.50 104 LYS A O 1
ATOM 796 N N . VAL A 1 105 ? -11.034 -9.203 12.573 1.00 98.44 105 VAL A N 1
ATOM 797 C CA . VAL A 1 105 ? -9.816 -8.871 11.829 1.00 98.44 105 VAL A CA 1
ATOM 798 C C . VAL A 1 105 ? -9.271 -10.124 11.164 1.00 98.44 105 VAL A C 1
ATOM 800 O O . VAL A 1 105 ? -9.172 -11.172 11.796 1.00 98.44 105 VAL A O 1
ATOM 803 N N . VAL A 1 106 ? -8.896 -9.998 9.894 1.00 98.69 106 VAL A N 1
ATOM 804 C CA . VAL A 1 106 ? -8.142 -11.013 9.151 1.00 98.69 106 VAL A CA 1
ATOM 805 C C . VAL A 1 106 ? -6.877 -10.356 8.623 1.00 98.69 106 VAL A C 1
ATOM 807 O O . VAL A 1 106 ? -6.949 -9.298 8.009 1.00 98.69 106 VAL A O 1
ATOM 810 N N . TYR A 1 107 ? -5.717 -10.962 8.851 1.00 98.75 107 TYR A N 1
ATOM 811 C CA . TYR A 1 107 ? -4.451 -10.455 8.325 1.00 98.75 107 TYR A CA 1
ATOM 812 C C . TYR A 1 107 ? -4.051 -11.211 7.062 1.00 98.75 107 TYR A C 1
ATOM 814 O O . TYR A 1 107 ? -4.248 -12.421 6.979 1.00 98.75 107 TYR A O 1
ATOM 822 N N . THR A 1 108 ? -3.421 -10.532 6.103 1.00 98.38 108 THR A N 1
ATOM 823 C CA . THR A 1 108 ? -2.706 -11.238 5.022 1.00 98.38 108 THR A CA 1
ATOM 824 C C . THR A 1 108 ? -1.403 -11.862 5.523 1.00 98.38 108 THR A C 1
ATOM 826 O O . THR A 1 108 ? -1.019 -12.932 5.057 1.00 98.38 108 THR A O 1
ATOM 829 N N . ARG A 1 109 ? -0.745 -11.217 6.498 1.00 98.25 109 ARG A N 1
ATOM 830 C CA . ARG A 1 109 ? 0.407 -11.732 7.255 1.00 98.25 109 ARG A CA 1
ATOM 831 C C . ARG A 1 109 ? 0.498 -11.092 8.644 1.00 98.25 109 ARG A C 1
ATOM 833 O O . ARG A 1 109 ? 0.184 -9.914 8.807 1.00 98.25 109 ARG A O 1
ATOM 840 N N . THR A 1 110 ? 0.997 -11.846 9.620 1.00 96.50 110 THR A N 1
ATOM 841 C CA . THR A 1 110 ? 1.288 -11.394 10.999 1.00 96.50 110 THR A CA 1
ATOM 842 C C . THR A 1 110 ? 2.786 -11.415 11.332 1.00 96.50 110 THR A C 1
ATOM 844 O O . THR A 1 110 ? 3.210 -10.824 12.329 1.00 96.50 110 THR A O 1
ATOM 847 N N . SER A 1 111 ? 3.593 -12.032 10.465 1.00 96.25 111 SER A N 1
ATOM 848 C CA . SER A 1 111 ? 5.047 -12.174 10.559 1.00 96.25 111 SER A CA 1
ATOM 849 C C . SER A 1 111 ? 5.756 -11.585 9.326 1.00 96.25 111 SER A C 1
ATOM 851 O O . SER A 1 111 ? 5.125 -11.076 8.387 1.00 96.25 111 SER A O 1
ATOM 853 N N . ASP A 1 112 ? 7.091 -11.600 9.333 1.00 96.38 112 ASP A N 1
ATOM 854 C CA . ASP A 1 112 ? 7.907 -11.185 8.188 1.00 96.38 112 ASP A CA 1
ATOM 855 C C . ASP A 1 112 ? 8.001 -12.303 7.139 1.00 96.38 112 ASP A C 1
ATOM 857 O O . ASP A 1 112 ? 9.031 -12.948 6.976 1.00 96.38 112 ASP A O 1
ATOM 861 N N . ARG A 1 113 ? 6.884 -12.551 6.450 1.00 95.25 113 ARG A N 1
ATOM 862 C CA . ARG A 1 113 ? 6.779 -13.512 5.347 1.00 95.25 113 ARG A CA 1
ATOM 863 C C . ARG A 1 113 ? 6.310 -12.834 4.070 1.00 95.25 113 ARG A C 1
ATOM 865 O O . ARG A 1 113 ? 5.506 -11.900 4.114 1.00 95.25 113 ARG A O 1
ATOM 872 N N . PHE A 1 114 ? 6.771 -13.336 2.931 1.00 93.38 114 PHE A N 1
ATOM 873 C CA . PHE A 1 114 ? 6.297 -12.876 1.634 1.00 93.38 114 PHE A CA 1
ATOM 874 C C . PHE A 1 114 ? 4.898 -13.433 1.344 1.00 93.38 114 PHE A C 1
ATOM 876 O O . PHE A 1 114 ? 4.644 -14.631 1.485 1.00 93.38 114 PHE A O 1
ATOM 883 N N . VAL A 1 115 ? 3.995 -12.555 0.907 1.00 92.81 115 VAL A N 1
ATOM 884 C CA . VAL A 1 115 ? 2.676 -12.916 0.374 1.00 92.81 115 VAL A CA 1
ATOM 885 C C . VAL A 1 115 ? 2.532 -12.234 -0.980 1.00 92.81 115 VAL A C 1
ATOM 887 O O . VAL A 1 115 ? 2.678 -11.011 -1.077 1.00 92.81 115 VAL A O 1
ATOM 890 N N . THR A 1 116 ? 2.257 -13.021 -2.021 1.00 93.75 116 THR A N 1
ATOM 891 C CA . THR A 1 116 ? 2.070 -12.523 -3.392 1.00 93.75 116 THR A CA 1
ATOM 892 C C . THR A 1 116 ? 0.891 -11.554 -3.464 1.00 93.75 116 THR A C 1
ATOM 894 O O . THR A 1 116 ? -0.026 -11.618 -2.639 1.00 93.75 116 THR A O 1
ATOM 897 N N . LEU A 1 117 ? 0.871 -10.655 -4.455 1.00 93.50 117 LEU A N 1
ATOM 898 C CA . LEU A 1 117 ? -0.252 -9.718 -4.595 1.00 93.50 117 LEU A CA 1
ATOM 899 C C . LEU A 1 117 ? -1.568 -10.464 -4.834 1.00 93.50 117 LEU A C 1
ATOM 901 O O . LEU A 1 117 ? -2.590 -10.097 -4.254 1.00 93.50 117 LEU A O 1
ATOM 905 N N . GLN A 1 118 ? -1.545 -11.539 -5.627 1.00 93.12 118 GLN A N 1
ATOM 906 C CA . GLN A 1 118 ? -2.717 -12.396 -5.805 1.00 93.12 118 GLN A CA 1
ATOM 907 C C . GLN A 1 118 ? -3.100 -13.127 -4.507 1.00 93.12 118 GLN A C 1
ATOM 909 O O . GLN A 1 118 ? -4.269 -13.105 -4.136 1.00 93.12 118 GLN A O 1
ATOM 914 N N . GLY A 1 119 ? -2.136 -13.664 -3.753 1.00 94.94 119 GLY A N 1
ATOM 915 C CA . GLY A 1 119 ? -2.403 -14.352 -2.485 1.00 94.94 119 GLY A CA 1
ATOM 916 C C . GLY A 1 119 ? -3.061 -13.453 -1.433 1.00 94.94 119 GLY A C 1
ATOM 917 O O . GLY A 1 119 ? -3.970 -13.889 -0.729 1.00 94.94 119 GLY A O 1
ATOM 91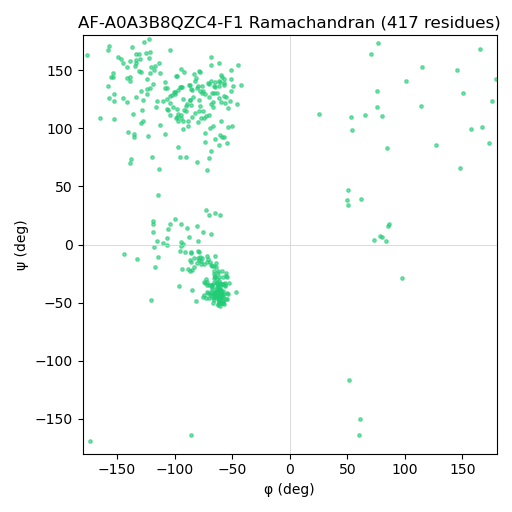8 N N . ARG A 1 120 ? -2.683 -12.168 -1.371 1.00 98.06 120 ARG A N 1
ATOM 919 C CA . ARG A 1 120 ? -3.352 -11.162 -0.519 1.00 98.06 120 ARG A CA 1
ATOM 920 C C . ARG A 1 120 ? -4.832 -11.017 -0.879 1.00 98.06 120 ARG A C 1
ATOM 922 O O . ARG A 1 120 ? -5.684 -10.976 0.007 1.00 98.06 120 ARG A O 1
ATOM 929 N N . CYS A 1 121 ? -5.134 -10.981 -2.178 1.00 96.19 121 CYS A N 1
ATOM 930 C CA . CYS A 1 121 ? -6.505 -10.899 -2.683 1.00 96.19 121 CYS A CA 1
ATOM 931 C C . CYS A 1 121 ? -7.293 -12.171 -2.370 1.00 96.19 121 CYS A C 1
ATOM 933 O O . CYS A 1 121 ? -8.450 -12.092 -1.965 1.00 96.19 121 CYS A O 1
ATOM 935 N N . ASP A 1 122 ? -6.667 -13.336 -2.522 1.00 96.62 122 ASP A N 1
ATOM 936 C CA . ASP A 1 122 ? -7.302 -14.627 -2.265 1.00 96.62 122 ASP A CA 1
ATOM 937 C C . ASP A 1 122 ? -7.677 -14.776 -0.785 1.00 96.62 122 ASP A C 1
ATOM 939 O O . ASP A 1 122 ? -8.796 -15.188 -0.481 1.00 96.62 122 ASP A O 1
ATOM 943 N N . ILE A 1 123 ? -6.796 -14.360 0.135 1.00 97.56 123 ILE A N 1
ATOM 944 C CA . ILE A 1 123 ? -7.090 -14.301 1.577 1.00 97.56 123 ILE A CA 1
ATOM 945 C C . ILE A 1 123 ? -8.289 -13.384 1.840 1.00 97.56 123 ILE A C 1
ATOM 947 O O . ILE A 1 123 ? -9.239 -13.790 2.512 1.00 97.56 123 ILE A O 1
ATOM 951 N N . ALA A 1 124 ? -8.272 -12.168 1.286 1.00 97.69 124 ALA A N 1
ATOM 952 C CA . ALA A 1 124 ? -9.337 -11.191 1.495 1.00 97.69 124 ALA A CA 1
ATOM 953 C C . ALA A 1 124 ? -10.698 -11.690 0.987 1.00 97.69 124 ALA A C 1
ATOM 955 O O . ALA A 1 124 ? -11.710 -11.588 1.684 1.00 97.69 124 ALA A O 1
ATOM 956 N N . ASN A 1 125 ? -10.714 -12.268 -0.215 1.00 96.44 125 ASN A N 1
ATOM 957 C CA . ASN A 1 125 ? -11.919 -12.788 -0.851 1.00 96.44 125 ASN A CA 1
ATOM 958 C C . ASN A 1 125 ? -12.447 -14.029 -0.124 1.00 96.44 125 ASN A C 1
ATOM 960 O O . ASN A 1 125 ? -13.649 -14.126 0.115 1.00 96.44 125 ASN A O 1
ATOM 964 N N . LYS A 1 126 ? -11.563 -14.951 0.282 1.00 96.81 126 LYS A N 1
ATOM 965 C CA . LYS A 1 126 ? -11.931 -16.145 1.059 1.00 96.81 126 LYS A CA 1
ATOM 966 C C . LYS A 1 126 ? -12.524 -15.779 2.420 1.00 96.81 126 LYS A C 1
ATOM 968 O O . LYS A 1 126 ? -13.439 -16.454 2.881 1.00 96.81 126 LYS A O 1
ATOM 973 N N . ALA A 1 127 ? -12.024 -14.718 3.049 1.00 96.12 127 ALA A N 1
ATOM 974 C CA . ALA A 1 127 ? -12.545 -14.226 4.319 1.00 96.12 127 ALA A CA 1
ATOM 975 C C . ALA A 1 127 ? -13.946 -13.600 4.212 1.00 96.12 127 ALA A C 1
ATOM 977 O O . ALA A 1 127 ? -14.581 -13.397 5.244 1.00 96.12 127 ALA A O 1
ATOM 978 N N . GLY A 1 128 ? -14.417 -13.273 3.000 1.00 94.31 128 GLY A N 1
ATOM 979 C CA . GLY A 1 128 ? -15.654 -12.516 2.811 1.00 94.31 128 GLY A CA 1
ATOM 980 C C . GLY A 1 128 ? -15.577 -11.123 3.441 1.00 94.31 128 GLY A C 1
ATOM 981 O O . GLY A 1 128 ? -16.535 -10.692 4.069 1.00 94.31 128 GLY A O 1
ATOM 982 N N . GLY A 1 129 ? -14.415 -10.462 3.339 1.00 94.56 129 GLY A N 1
ATOM 983 C CA . GLY A 1 129 ? -14.161 -9.176 3.993 1.00 94.56 129 GLY A CA 1
ATOM 984 C C . GLY A 1 129 ? -15.164 -8.083 3.612 1.00 94.56 129 GLY A C 1
ATOM 985 O O . GLY A 1 129 ? -15.529 -7.961 2.447 1.00 94.56 129 GLY A O 1
ATOM 986 N N . ASP A 1 130 ? -15.544 -7.240 4.571 1.00 97.31 130 ASP A N 1
ATOM 987 C CA . ASP A 1 130 ? -16.379 -6.051 4.346 1.00 97.31 130 ASP A CA 1
ATOM 988 C C . ASP A 1 130 ? -15.548 -4.808 3.986 1.00 97.31 130 ASP A C 1
ATOM 990 O O . ASP A 1 130 ? -16.060 -3.834 3.425 1.00 97.31 130 ASP A O 1
ATOM 994 N N . LEU A 1 131 ? -14.257 -4.820 4.330 1.00 98.44 131 LEU A N 1
ATOM 995 C CA . LEU A 1 131 ? -13.295 -3.778 3.988 1.00 98.44 131 LEU A CA 1
ATOM 996 C C . LEU A 1 131 ? -11.882 -4.360 3.902 1.00 98.44 131 LEU A C 1
ATOM 998 O O . LEU A 1 131 ? -11.413 -4.995 4.845 1.00 98.44 131 LEU A O 1
ATOM 1002 N N . PHE A 1 132 ? -11.183 -4.080 2.807 1.00 98.75 132 PHE A N 1
ATOM 1003 C CA . PHE A 1 132 ? -9.763 -4.381 2.642 1.00 98.75 132 PHE A CA 1
ATOM 1004 C C . PHE A 1 132 ? -8.915 -3.118 2.833 1.00 98.75 132 PHE A C 1
ATOM 1006 O O . PHE A 1 132 ? -9.167 -2.087 2.203 1.00 98.75 132 PHE A O 1
ATOM 1013 N N . VAL A 1 133 ? -7.900 -3.191 3.694 1.00 98.88 133 VAL A N 1
ATOM 1014 C CA . VAL A 1 133 ? -6.990 -2.080 4.001 1.00 98.88 133 VAL A CA 1
ATOM 1015 C C . VAL A 1 133 ? -5.554 -2.549 3.824 1.00 98.88 133 VAL A C 1
ATOM 1017 O O . VAL A 1 133 ? -5.034 -3.273 4.668 1.00 98.88 133 VAL A O 1
ATOM 1020 N N . SER A 1 134 ? -4.911 -2.111 2.745 1.00 98.88 134 SER A N 1
ATOM 1021 C CA . SER A 1 134 ? -3.487 -2.351 2.508 1.00 98.88 134 SER A CA 1
ATOM 1022 C C . SER A 1 134 ? -2.657 -1.190 3.042 1.00 98.88 134 SER A C 1
ATOM 1024 O O . SER A 1 134 ? -2.928 -0.035 2.725 1.00 98.88 134 SER A O 1
ATOM 1026 N N . ILE A 1 135 ? -1.689 -1.477 3.905 1.00 98.94 135 ILE A N 1
ATOM 1027 C CA . ILE A 1 135 ? -0.840 -0.494 4.580 1.00 98.94 135 ILE A CA 1
ATOM 1028 C C . ILE A 1 135 ? 0.526 -0.492 3.904 1.00 98.94 135 ILE A C 1
ATOM 1030 O O . ILE A 1 135 ? 1.204 -1.521 3.883 1.00 98.94 135 ILE A O 1
ATOM 1034 N N . HIS A 1 136 ? 0.910 0.679 3.404 1.00 98.81 136 HIS A N 1
ATOM 1035 C CA . HIS A 1 136 ? 2.146 0.953 2.682 1.00 98.81 136 HIS A CA 1
ATOM 1036 C C . HIS A 1 136 ? 2.834 2.217 3.199 1.00 98.81 136 HIS A C 1
ATOM 1038 O O . HIS A 1 136 ? 2.245 3.042 3.908 1.00 98.81 136 HIS A O 1
ATOM 1044 N N . THR A 1 137 ? 4.106 2.366 2.844 1.00 98.31 137 THR A N 1
ATOM 1045 C CA . THR A 1 137 ? 4.903 3.537 3.183 1.00 98.31 137 THR A CA 1
ATOM 1046 C C . THR A 1 137 ? 5.569 4.095 1.934 1.00 98.31 137 THR A C 1
ATOM 1048 O O . THR A 1 137 ? 6.477 3.502 1.359 1.00 98.31 137 THR A O 1
ATOM 1051 N N . ASN A 1 138 ? 5.188 5.313 1.570 1.00 95.81 138 ASN A N 1
ATOM 1052 C CA . ASN A 1 138 ? 5.549 5.903 0.297 1.00 95.81 138 ASN A CA 1
ATOM 1053 C C . ASN A 1 138 ? 7.044 6.215 0.213 1.00 95.81 138 ASN A C 1
ATOM 1055 O O . ASN A 1 138 ? 7.758 6.387 1.204 1.00 95.81 138 ASN A O 1
ATOM 1059 N N . SER A 1 139 ? 7.520 6.393 -1.011 1.00 95.69 139 SER A N 1
ATOM 1060 C CA . SER A 1 139 ? 8.885 6.806 -1.293 1.00 95.69 139 SER A CA 1
ATOM 1061 C C . SER A 1 139 ? 8.968 7.499 -2.643 1.00 95.69 139 SER A C 1
ATOM 1063 O O . SER A 1 139 ? 8.294 7.124 -3.607 1.00 95.69 139 SER A O 1
ATOM 1065 N N . LEU A 1 140 ? 9.830 8.510 -2.731 1.00 93.50 140 LEU A N 1
ATOM 1066 C CA . LEU A 1 140 ? 10.183 9.117 -4.009 1.00 93.50 140 LEU A CA 1
ATOM 1067 C C . LEU A 1 140 ? 11.447 8.499 -4.606 1.00 93.50 140 LEU A C 1
ATOM 1069 O O . LEU A 1 140 ? 12.370 8.087 -3.895 1.00 93.50 140 LEU A O 1
ATOM 1073 N N . ASP A 1 141 ? 11.496 8.524 -5.940 1.00 88.81 141 ASP A N 1
ATOM 1074 C CA . ASP A 1 141 ? 12.670 8.142 -6.720 1.00 88.81 141 ASP A CA 1
ATOM 1075 C C . ASP A 1 141 ? 13.930 8.874 -6.230 1.00 88.81 141 ASP A C 1
ATOM 1077 O O . ASP A 1 141 ? 13.885 10.057 -5.870 1.00 88.81 141 ASP A O 1
ATOM 1081 N N . LYS A 1 142 ? 15.070 8.170 -6.236 1.00 89.19 142 LYS A N 1
ATOM 1082 C CA . LYS A 1 142 ? 16.374 8.684 -5.778 1.00 89.19 142 LYS A CA 1
ATOM 1083 C C . LYS A 1 142 ? 16.804 9.969 -6.492 1.00 89.19 142 LYS A C 1
ATOM 1085 O O . LYS A 1 142 ? 17.529 10.758 -5.900 1.00 89.19 142 LYS A O 1
ATOM 1090 N N . LYS A 1 143 ? 16.353 10.185 -7.728 1.00 91.62 143 LYS A N 1
ATOM 1091 C CA . LYS A 1 143 ? 16.663 11.363 -8.547 1.00 91.62 143 LYS A CA 1
ATOM 1092 C C . LYS A 1 143 ? 15.766 12.562 -8.239 1.00 91.62 143 LYS A C 1
ATOM 1094 O O . LYS A 1 143 ? 16.046 13.657 -8.717 1.00 91.62 143 LYS A O 1
ATOM 1099 N N . SER A 1 144 ? 14.681 12.384 -7.483 1.00 92.69 144 SER A N 1
ATOM 1100 C CA . SER A 1 144 ? 13.760 13.483 -7.197 1.00 92.69 144 SER A CA 1
ATOM 1101 C C . SER A 1 144 ? 14.405 14.512 -6.260 1.00 92.69 144 SER A C 1
ATOM 1103 O O . SER A 1 144 ? 14.801 14.154 -5.147 1.00 92.69 144 SER A O 1
ATOM 1105 N N . PRO A 1 145 ? 14.430 15.810 -6.621 1.00 93.50 145 PRO A N 1
ATOM 1106 C CA . PRO A 1 145 ? 15.001 16.853 -5.765 1.00 93.50 145 PRO A CA 1
ATOM 1107 C C . PRO A 1 145 ? 14.208 17.053 -4.465 1.00 93.50 145 PRO A C 1
ATOM 1109 O O . PRO A 1 145 ? 14.721 17.614 -3.502 1.00 93.50 145 PRO A O 1
ATOM 1112 N N . LYS A 1 146 ? 12.955 16.580 -4.412 1.00 94.62 146 LYS A N 1
ATOM 1113 C CA . LYS A 1 146 ? 12.083 16.666 -3.229 1.00 94.62 146 LYS A CA 1
ATOM 1114 C C . LYS A 1 146 ? 12.138 15.414 -2.351 1.00 94.62 146 LYS A C 1
ATOM 1116 O O . LYS A 1 146 ? 11.408 15.336 -1.367 1.00 94.62 146 LYS A O 1
ATOM 1121 N N . ARG A 1 147 ? 12.968 14.419 -2.688 1.00 94.19 147 ARG A N 1
ATOM 1122 C CA . ARG A 1 147 ? 12.948 13.094 -2.051 1.00 94.19 147 ARG A CA 1
ATOM 1123 C C . ARG A 1 147 ? 13.061 13.141 -0.524 1.00 94.19 147 ARG A C 1
ATOM 1125 O O . ARG A 1 147 ? 12.364 12.392 0.156 1.00 94.19 147 ARG A O 1
ATOM 1132 N N . THR A 1 148 ? 13.942 13.988 -0.000 1.00 95.69 148 THR A N 1
ATOM 1133 C CA . THR A 1 148 ? 14.240 14.075 1.438 1.00 95.69 148 THR A CA 1
ATOM 1134 C C . THR A 1 148 ? 13.368 15.082 2.185 1.00 95.69 148 THR A C 1
ATOM 1136 O O . THR A 1 148 ? 13.443 15.146 3.407 1.00 95.69 148 THR A O 1
ATOM 1139 N N . THR A 1 149 ? 12.541 15.859 1.479 1.00 96.75 149 THR A N 1
ATOM 1140 C CA . THR A 1 149 ? 11.709 16.928 2.059 1.00 96.75 149 THR A CA 1
ATOM 1141 C C . THR A 1 149 ? 10.211 16.687 1.898 1.00 96.75 149 THR A C 1
ATOM 1143 O O . THR A 1 149 ? 9.422 17.264 2.649 1.00 96.75 149 THR A O 1
ATOM 1146 N N . ILE A 1 150 ? 9.800 15.825 0.961 1.00 96.69 150 ILE A N 1
ATOM 1147 C CA . ILE A 1 150 ? 8.402 15.424 0.800 1.00 96.69 150 ILE A CA 1
ATOM 1148 C C . ILE A 1 150 ? 7.872 14.768 2.079 1.00 96.69 150 ILE A C 1
ATOM 1150 O O . ILE A 1 150 ? 8.608 14.109 2.810 1.00 96.69 150 ILE A O 1
ATOM 1154 N N . LYS A 1 151 ? 6.591 14.982 2.360 1.00 97.62 151 LYS A N 1
ATOM 1155 C CA . LYS A 1 151 ? 5.875 14.387 3.485 1.00 97.62 151 LYS A CA 1
ATOM 1156 C C . LYS A 1 151 ? 4.375 14.392 3.217 1.00 97.62 151 LYS A C 1
ATOM 1158 O O . LYS A 1 151 ? 3.900 15.120 2.337 1.00 97.62 151 LYS A O 1
ATOM 1163 N N . GLY A 1 152 ? 3.648 13.648 4.029 1.00 97.88 152 GLY A N 1
ATOM 1164 C CA . GLY A 1 152 ? 2.200 13.581 4.049 1.00 97.88 152 GLY A CA 1
ATOM 1165 C C . GLY A 1 152 ? 1.648 12.221 3.663 1.00 97.88 152 GLY A C 1
ATOM 1166 O O . GLY A 1 152 ? 2.254 11.484 2.888 1.00 97.88 152 GLY A O 1
ATOM 1167 N N . ALA A 1 153 ? 0.461 11.947 4.188 1.00 98.38 153 ALA A N 1
ATOM 1168 C CA . ALA A 1 153 ? -0.271 10.715 3.963 1.00 98.38 153 ALA A CA 1
ATOM 1169 C C . ALA A 1 153 ? -1.221 10.855 2.771 1.00 98.38 153 ALA A C 1
ATOM 1171 O O . ALA A 1 153 ? -1.785 11.930 2.531 1.00 98.38 153 ALA A O 1
ATOM 1172 N N . SER A 1 154 ? -1.442 9.751 2.066 1.00 98.12 154 SER A N 1
ATOM 1173 C CA . SER A 1 154 ? -2.464 9.638 1.021 1.00 98.12 154 SER A CA 1
ATOM 1174 C C . SER A 1 154 ? -3.161 8.292 1.114 1.00 98.12 154 SER A C 1
ATOM 1176 O O . SER A 1 154 ? -2.502 7.275 1.297 1.00 98.12 154 SER A O 1
ATOM 1178 N N . VAL A 1 155 ? -4.475 8.269 0.908 1.00 98.50 155 VAL A N 1
ATOM 1179 C CA . VAL A 1 155 ? -5.234 7.019 0.797 1.00 98.50 155 VAL A CA 1
ATOM 1180 C C . VAL A 1 155 ? -5.693 6.836 -0.640 1.00 98.50 155 VAL A C 1
ATOM 1182 O O . VAL A 1 155 ? -6.358 7.699 -1.211 1.00 98.50 155 VAL A O 1
ATOM 1185 N N . TYR A 1 156 ? -5.333 5.709 -1.234 1.00 97.62 156 TYR A N 1
ATOM 1186 C CA . TYR A 1 156 ? -5.690 5.345 -2.590 1.00 97.62 156 TYR A CA 1
ATOM 1187 C C . TYR A 1 156 ? -6.894 4.415 -2.617 1.00 97.62 156 TYR A C 1
ATOM 1189 O O . TYR A 1 156 ? -7.050 3.532 -1.778 1.00 97.62 156 TYR A O 1
ATOM 1197 N N . THR A 1 157 ? -7.710 4.594 -3.643 1.00 9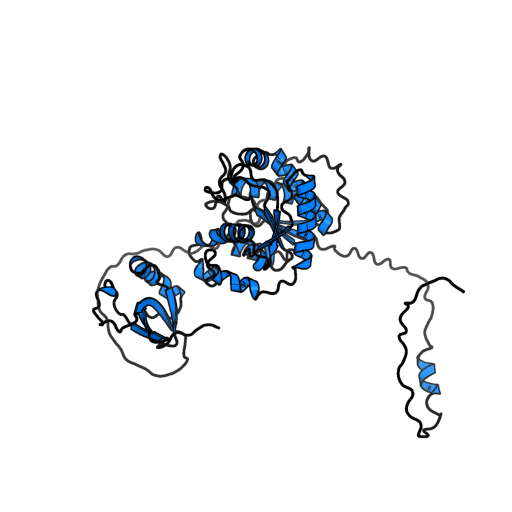5.19 157 THR A N 1
ATOM 1198 C CA . THR A 1 157 ? -8.759 3.667 -4.067 1.00 95.19 157 THR A CA 1
ATOM 1199 C C . THR A 1 157 ? -8.490 3.256 -5.511 1.00 95.19 157 THR A C 1
ATOM 1201 O O . THR A 1 157 ? -7.673 3.879 -6.199 1.00 95.19 157 THR A O 1
ATOM 1204 N N . LEU A 1 158 ? -9.150 2.203 -5.991 1.00 90.31 158 LEU A N 1
ATOM 1205 C CA . LEU A 1 158 ? -9.071 1.865 -7.409 1.00 90.31 158 LEU A CA 1
ATOM 1206 C C . LEU A 1 158 ? -9.636 3.024 -8.250 1.00 90.31 158 LEU A C 1
ATOM 1208 O O . LEU A 1 158 ? -10.637 3.625 -7.871 1.00 90.31 158 LEU A O 1
ATOM 1212 N N . GLY A 1 159 ? -9.037 3.346 -9.396 1.00 83.19 159 GLY A N 1
ATOM 1213 C CA . GLY A 1 159 ? -9.675 4.261 -10.342 1.00 83.19 159 GLY A CA 1
ATOM 1214 C C . GLY A 1 159 ? -8.770 4.815 -11.434 1.00 83.19 159 GLY A C 1
ATOM 1215 O O . GLY A 1 159 ? -7.547 4.720 -11.384 1.00 83.19 159 GLY A O 1
ATOM 1216 N N . LEU A 1 160 ? -9.418 5.437 -12.420 1.00 69.50 160 LEU A N 1
ATOM 1217 C CA . LEU A 1 160 ? -8.823 5.799 -13.712 1.00 69.50 160 LEU A CA 1
ATOM 1218 C C . LEU A 1 160 ? -8.098 7.146 -13.710 1.00 69.50 160 LEU A C 1
ATOM 1220 O O . LEU A 1 160 ? -7.465 7.513 -14.699 1.00 69.50 160 LEU A O 1
ATOM 1224 N N . LYS A 1 161 ? -8.197 7.913 -12.619 1.00 65.62 161 LYS A N 1
ATOM 1225 C CA . LYS A 1 161 ? -7.612 9.251 -12.541 1.00 65.62 161 LYS A CA 1
ATOM 1226 C C . LYS A 1 161 ? -6.092 9.159 -12.405 1.00 65.62 161 LYS A C 1
ATOM 1228 O O . LYS A 1 161 ? -5.554 9.018 -11.309 1.00 65.62 161 LYS A O 1
ATOM 1233 N N . ARG A 1 162 ? -5.404 9.268 -13.540 1.00 64.25 162 ARG A N 1
ATOM 1234 C CA . ARG A 1 162 ? -3.944 9.231 -13.621 1.00 64.25 162 ARG A CA 1
ATOM 1235 C C . ARG A 1 162 ? -3.349 10.622 -13.416 1.00 64.25 162 ARG A C 1
ATOM 1237 O O . ARG A 1 162 ? -3.672 11.565 -14.130 1.00 64.25 162 ARG A O 1
ATOM 1244 N N . SER A 1 163 ? -2.452 10.722 -12.446 1.00 80.25 163 SER A N 1
ATOM 1245 C CA . SER A 1 163 ? -1.325 11.651 -12.486 1.00 80.25 163 SER A CA 1
ATOM 1246 C C . SER A 1 163 ? -0.049 10.818 -12.569 1.00 80.25 163 SER A C 1
ATOM 1248 O O . SER A 1 163 ? -0.050 9.666 -12.124 1.00 80.25 163 SER A O 1
ATOM 1250 N N . ASP A 1 164 ? 1.037 11.388 -13.087 1.00 80.75 164 ASP A N 1
ATOM 1251 C CA . ASP A 1 164 ? 2.331 10.692 -13.151 1.00 80.75 164 ASP A CA 1
ATOM 1252 C C . ASP A 1 164 ? 2.781 10.211 -11.763 1.00 80.75 164 ASP A C 1
ATOM 1254 O O . ASP A 1 164 ? 3.313 9.113 -11.618 1.00 80.75 164 ASP A O 1
ATOM 1258 N N . GLU A 1 165 ? 2.481 10.991 -10.719 1.00 83.31 165 GLU A N 1
ATOM 1259 C CA . GLU A 1 165 ? 2.729 10.612 -9.326 1.00 83.31 165 GLU A CA 1
ATOM 1260 C C . GLU A 1 165 ? 1.949 9.353 -8.916 1.00 83.31 165 GLU A C 1
ATOM 1262 O O . GLU A 1 165 ? 2.530 8.424 -8.359 1.00 83.31 165 GLU A O 1
ATOM 1267 N N . ASN A 1 166 ? 0.640 9.305 -9.189 1.00 87.25 166 ASN A N 1
ATOM 1268 C CA . ASN A 1 166 ? -0.207 8.171 -8.811 1.00 87.25 166 ASN A CA 1
ATOM 1269 C C . ASN A 1 166 ? 0.173 6.907 -9.596 1.00 87.25 166 ASN A C 1
ATOM 1271 O O . ASN A 1 166 ? 0.160 5.808 -9.043 1.00 87.25 166 ASN A O 1
ATOM 1275 N N . LEU A 1 167 ? 0.513 7.065 -10.881 1.00 84.50 167 LEU A N 1
ATOM 1276 C CA . LEU A 1 167 ? 0.962 5.961 -11.722 1.00 84.50 167 LEU A CA 1
ATOM 1277 C C . LEU A 1 167 ? 2.296 5.404 -11.220 1.00 84.50 167 LEU A C 1
ATOM 1279 O O . LEU A 1 167 ? 2.417 4.194 -11.071 1.00 84.50 167 LEU A O 1
ATOM 1283 N N . ALA A 1 168 ? 3.262 6.266 -10.891 1.00 86.44 168 ALA A N 1
ATOM 1284 C CA . ALA A 1 168 ? 4.557 5.835 -10.369 1.00 86.44 168 ALA A CA 1
ATOM 1285 C C . ALA A 1 168 ? 4.423 5.030 -9.066 1.00 86.44 168 ALA A C 1
ATOM 1287 O O . ALA A 1 168 ? 5.106 4.020 -8.900 1.00 86.44 168 ALA A O 1
ATOM 1288 N N . VAL A 1 169 ? 3.516 5.438 -8.171 1.00 88.12 169 VAL A N 1
ATOM 1289 C CA . VAL A 1 169 ? 3.194 4.674 -6.957 1.00 88.12 169 VAL A CA 1
ATOM 1290 C C . VAL A 1 169 ? 2.612 3.307 -7.326 1.00 88.12 169 VAL A C 1
ATOM 1292 O O . VAL A 1 169 ? 3.148 2.286 -6.911 1.00 88.12 169 VAL A O 1
ATOM 1295 N N . ALA A 1 170 ? 1.583 3.254 -8.177 1.00 89.00 170 ALA A N 1
ATOM 1296 C CA . ALA A 1 170 ? 0.971 1.987 -8.583 1.00 89.00 170 ALA A CA 1
ATOM 1297 C C . ALA A 1 170 ? 1.946 1.033 -9.293 1.00 89.00 170 ALA A C 1
ATOM 1299 O O . ALA A 1 170 ? 1.888 -0.175 -9.078 1.00 89.00 170 ALA A O 1
ATOM 1300 N N . MET A 1 171 ? 2.847 1.551 -10.132 1.00 87.25 171 MET A N 1
ATOM 1301 C CA . MET A 1 171 ? 3.884 0.749 -10.790 1.00 87.25 171 MET A CA 1
ATOM 1302 C C . MET A 1 171 ? 4.869 0.169 -9.778 1.00 87.25 171 MET A C 1
ATOM 1304 O O . MET A 1 171 ? 5.253 -0.990 -9.909 1.00 87.25 171 MET A O 1
ATOM 1308 N N . ARG A 1 172 ? 5.264 0.951 -8.765 1.00 89.75 172 ARG A N 1
ATOM 1309 C CA . ARG A 1 172 ? 6.149 0.491 -7.690 1.00 89.75 172 ARG A CA 1
ATOM 1310 C C . ARG A 1 172 ? 5.500 -0.639 -6.901 1.00 89.75 172 ARG A C 1
ATOM 1312 O O . ARG A 1 172 ? 6.092 -1.710 -6.808 1.00 89.75 172 ARG A O 1
ATOM 1319 N N . GLU A 1 173 ? 4.269 -0.441 -6.443 1.00 91.62 173 GLU A N 1
ATOM 1320 C CA . GLU A 1 173 ? 3.572 -1.441 -5.629 1.00 91.62 173 GLU A CA 1
ATOM 1321 C C . GLU A 1 173 ? 3.232 -2.706 -6.427 1.00 91.62 173 GLU A C 1
ATOM 1323 O O . GLU A 1 173 ? 3.376 -3.821 -5.932 1.00 91.62 173 GLU A O 1
ATOM 1328 N N . ASN A 1 174 ? 2.877 -2.574 -7.710 1.00 91.12 174 ASN A N 1
ATOM 1329 C CA . ASN A 1 174 ? 2.656 -3.736 -8.572 1.00 91.12 174 ASN A CA 1
ATOM 1330 C C . ASN A 1 174 ? 3.970 -4.394 -9.049 1.00 91.12 174 ASN A C 1
ATOM 1332 O O . ASN A 1 174 ? 3.935 -5.507 -9.569 1.00 91.12 174 ASN A O 1
ATOM 1336 N N . SER A 1 175 ? 5.137 -3.750 -8.909 1.00 88.88 175 SER A N 1
ATOM 1337 C CA . SER A 1 175 ? 6.410 -4.304 -9.409 1.00 88.88 175 SER A CA 1
ATOM 1338 C C . SER A 1 175 ? 6.847 -5.575 -8.679 1.00 88.88 175 SER A C 1
ATOM 1340 O O . SER A 1 175 ? 7.556 -6.397 -9.266 1.00 88.88 175 SER A O 1
ATOM 1342 N N . VAL A 1 176 ? 6.352 -5.772 -7.452 1.00 85.44 176 VAL A N 1
ATOM 1343 C CA . VAL A 1 176 ? 6.575 -6.953 -6.605 1.00 85.44 176 VAL A CA 1
ATOM 1344 C C . VAL A 1 176 ? 6.193 -8.254 -7.319 1.00 85.44 176 VAL A C 1
ATOM 1346 O O . VAL A 1 176 ? 6.837 -9.277 -7.106 1.00 85.44 176 VAL A O 1
ATOM 1349 N N . MET A 1 177 ? 5.239 -8.212 -8.260 1.00 84.31 177 MET A N 1
ATOM 1350 C CA . MET A 1 177 ? 4.872 -9.364 -9.100 1.00 84.31 177 MET A CA 1
ATOM 1351 C C . MET A 1 177 ? 6.076 -10.002 -9.802 1.00 84.31 177 MET A C 1
ATOM 1353 O O . MET A 1 177 ? 6.104 -11.208 -10.020 1.00 84.31 177 MET A O 1
ATOM 1357 N N . LYS A 1 178 ? 7.091 -9.205 -10.168 1.00 79.94 178 LYS A N 1
ATOM 1358 C CA . LYS A 1 178 ? 8.284 -9.689 -10.884 1.00 79.94 178 LYS A CA 1
ATOM 1359 C C . LYS A 1 178 ? 9.218 -10.532 -10.013 1.00 79.94 178 LYS A C 1
ATOM 1361 O O . LYS A 1 178 ? 10.148 -11.127 -10.553 1.00 79.94 178 LYS A O 1
ATOM 1366 N N . LEU A 1 179 ? 8.990 -10.578 -8.700 1.00 75.81 179 LEU A N 1
ATOM 1367 C CA . LEU A 1 179 ? 9.718 -11.447 -7.776 1.00 75.81 179 LEU A CA 1
ATOM 1368 C C . LEU A 1 179 ? 9.199 -12.897 -7.817 1.00 75.81 179 LEU A C 1
ATOM 1370 O O . LEU A 1 179 ? 9.873 -13.805 -7.338 1.00 75.81 179 LEU A O 1
ATOM 1374 N N . GLU A 1 180 ? 8.032 -13.134 -8.424 1.00 74.25 180 GLU A N 1
ATOM 1375 C CA . GLU A 1 180 ? 7.397 -14.450 -8.508 1.00 74.25 180 GLU A CA 1
ATOM 1376 C C . GLU A 1 180 ? 7.889 -15.249 -9.731 1.00 74.25 180 GLU A C 1
ATOM 1378 O O . GLU A 1 180 ? 7.996 -14.732 -10.847 1.00 74.25 180 GLU A O 1
ATOM 1383 N N . ASN A 1 181 ? 8.159 -16.548 -9.544 1.00 63.44 181 ASN A N 1
ATOM 1384 C CA . ASN A 1 181 ? 8.691 -17.420 -10.603 1.00 63.44 181 ASN A CA 1
ATOM 1385 C C . ASN A 1 181 ? 7.707 -17.647 -11.770 1.00 63.44 181 ASN A C 1
ATOM 1387 O O . ASN A 1 181 ? 8.138 -17.939 -12.889 1.00 63.44 181 ASN A O 1
ATOM 1391 N N . ASP A 1 182 ? 6.403 -17.529 -11.525 1.00 65.38 182 ASP A N 1
ATOM 1392 C CA . ASP A 1 182 ? 5.307 -17.814 -12.456 1.00 65.38 182 ASP A CA 1
ATOM 1393 C C . ASP A 1 182 ? 4.431 -16.584 -12.769 1.00 65.38 182 ASP A C 1
ATOM 1395 O O . ASP A 1 182 ? 3.321 -16.732 -13.290 1.00 65.38 182 ASP A O 1
ATOM 1399 N N . TYR A 1 183 ? 4.956 -15.368 -12.545 1.00 63.81 183 TYR A N 1
ATOM 1400 C CA . TYR A 1 183 ? 4.204 -14.107 -12.640 1.00 63.81 183 TYR A CA 1
ATOM 1401 C C . TYR A 1 183 ? 3.335 -13.987 -13.906 1.00 63.81 183 TYR A C 1
ATOM 1403 O O . TYR A 1 183 ? 2.199 -13.520 -13.849 1.00 63.81 183 TYR A O 1
ATOM 1411 N N . SER A 1 184 ? 3.835 -14.417 -15.073 1.00 61.06 184 SER A N 1
ATOM 1412 C CA . SER A 1 184 ? 3.109 -14.236 -16.334 1.00 61.06 184 SER A CA 1
ATOM 1413 C C . SER A 1 184 ? 1.781 -14.987 -16.357 1.00 61.06 184 SER A C 1
ATOM 1415 O O . SER A 1 184 ? 0.836 -14.533 -16.996 1.00 61.06 184 SER A O 1
ATOM 1417 N N . THR A 1 185 ? 1.722 -16.139 -15.688 1.00 57.94 185 THR A N 1
ATOM 1418 C CA . THR A 1 185 ? 0.525 -16.980 -15.621 1.00 57.94 185 THR A CA 1
ATOM 1419 C C . THR A 1 185 ? -0.430 -16.438 -14.563 1.00 57.94 185 THR A C 1
ATOM 1421 O O . THR A 1 185 ? -1.601 -16.219 -14.864 1.00 57.94 185 THR A O 1
ATOM 1424 N N . THR A 1 186 ? 0.080 -16.143 -13.364 1.00 56.69 186 THR A N 1
ATOM 1425 C CA . THR A 1 186 ? -0.698 -15.626 -12.224 1.00 56.69 186 THR A CA 1
ATOM 1426 C C . THR A 1 186 ? -1.387 -14.298 -12.543 1.00 56.69 186 THR A C 1
ATOM 1428 O O . THR A 1 186 ? -2.553 -14.100 -12.204 1.00 56.69 186 THR A O 1
ATOM 1431 N N . TYR A 1 187 ? -0.697 -13.411 -13.264 1.00 67.94 187 TYR A N 1
ATOM 1432 C CA . TYR A 1 187 ? -1.171 -12.062 -13.576 1.00 67.94 187 TYR A CA 1
ATOM 1433 C C . TYR A 1 187 ? -1.667 -11.909 -15.024 1.00 67.94 187 TYR A C 1
ATOM 1435 O O . TYR A 1 187 ? -1.770 -10.792 -15.522 1.00 67.94 187 TYR A O 1
ATOM 1443 N N . ALA A 1 188 ? -1.970 -13.016 -15.718 1.00 67.38 188 ALA A N 1
ATOM 1444 C CA . ALA A 1 188 ? -2.523 -13.031 -17.082 1.00 67.38 188 ALA A CA 1
ATOM 1445 C C . ALA A 1 188 ? -1.757 -12.145 -18.093 1.00 67.38 188 ALA A C 1
ATOM 1447 O O . ALA A 1 188 ? -2.347 -11.493 -18.952 1.00 67.38 188 ALA A O 1
ATOM 1448 N N . GLY A 1 189 ? -0.426 -12.107 -17.985 1.00 66.06 189 GLY A N 1
ATOM 1449 C CA . GLY A 1 189 ? 0.435 -11.301 -18.853 1.00 66.06 189 GLY A CA 1
ATOM 1450 C C . GLY A 1 189 ? 0.498 -9.806 -18.523 1.00 66.06 189 GLY A C 1
ATOM 1451 O O . GLY A 1 189 ? 1.120 -9.069 -19.285 1.00 66.06 189 GLY A O 1
ATOM 1452 N N . PHE A 1 190 ? -0.088 -9.357 -17.408 1.00 72.31 190 PHE A N 1
ATOM 1453 C CA . PHE A 1 190 ? 0.043 -7.983 -16.925 1.00 72.31 190 PHE A CA 1
ATOM 1454 C C . PHE A 1 190 ? 1.516 -7.637 -16.652 1.00 72.31 190 PHE A C 1
ATOM 1456 O O . PHE A 1 190 ? 2.185 -8.301 -15.856 1.00 72.31 190 PHE A O 1
ATOM 1463 N N . ASP A 1 191 ? 2.024 -6.590 -17.308 1.00 76.00 191 ASP A N 1
ATOM 1464 C CA . ASP A 1 191 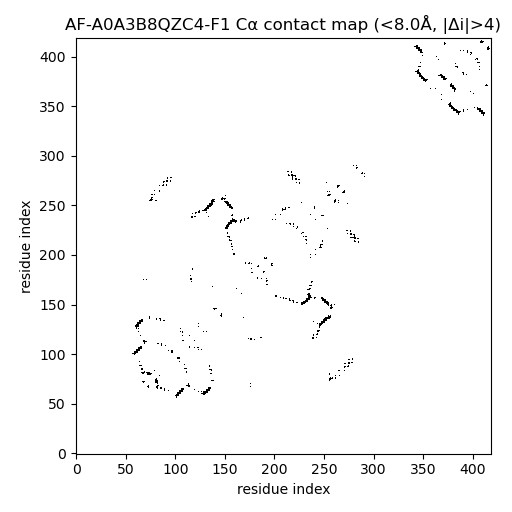? 3.336 -6.021 -17.011 1.00 76.00 191 ASP A CA 1
ATOM 1465 C C . ASP A 1 191 ? 3.185 -4.707 -16.226 1.00 76.00 191 ASP A C 1
ATOM 1467 O O . ASP A 1 191 ? 2.784 -3.694 -16.805 1.00 76.00 191 ASP A O 1
ATOM 1471 N N . PRO A 1 192 ? 3.577 -4.663 -14.938 1.00 74.25 192 PRO A N 1
ATOM 1472 C CA . PRO A 1 192 ? 3.472 -3.454 -14.121 1.00 74.25 192 PRO A CA 1
ATOM 1473 C C . PRO A 1 192 ? 4.362 -2.303 -14.614 1.00 74.25 192 PRO A C 1
ATOM 1475 O O . PRO A 1 192 ? 4.229 -1.186 -14.124 1.00 74.25 192 PRO A O 1
ATOM 1478 N N . THR A 1 193 ? 5.276 -2.544 -15.565 1.00 74.75 193 THR A N 1
ATOM 1479 C CA . THR A 1 193 ? 6.098 -1.485 -16.176 1.00 74.75 193 THR A CA 1
ATOM 1480 C C . THR A 1 193 ? 5.558 -0.931 -17.493 1.00 74.75 193 THR A C 1
ATOM 1482 O O . THR A 1 193 ? 6.118 0.037 -18.000 1.00 74.75 193 THR A O 1
ATOM 1485 N N . SER A 1 194 ? 4.487 -1.508 -18.041 1.00 74.56 194 SER A N 1
ATOM 1486 C CA . SER A 1 194 ? 3.884 -1.100 -19.314 1.00 74.56 194 SER A CA 1
ATOM 1487 C C . SER A 1 194 ? 2.567 -0.379 -19.063 1.00 74.56 194 SER A C 1
ATOM 1489 O O . SER A 1 194 ? 1.655 -0.929 -18.449 1.00 74.56 194 SER A O 1
ATOM 1491 N N . SER A 1 195 ? 2.436 0.838 -19.592 1.00 68.12 195 SER A N 1
ATOM 1492 C CA . SER A 1 195 ? 1.190 1.612 -19.563 1.00 68.12 195 SER A CA 1
ATOM 1493 C C . SER A 1 195 ? 0.020 0.875 -20.217 1.00 68.12 195 SER A C 1
ATOM 1495 O O . SER A 1 195 ? -1.113 0.986 -19.761 1.00 68.12 195 SER A O 1
ATOM 1497 N N . GLU A 1 196 ? 0.287 0.084 -21.254 1.00 66.38 196 GLU A N 1
ATOM 1498 C CA . GLU A 1 196 ? -0.713 -0.665 -22.020 1.00 66.38 196 GLU A CA 1
ATOM 1499 C C . GLU A 1 196 ? -1.343 -1.777 -21.179 1.00 66.38 196 GLU A C 1
ATOM 1501 O O . GLU A 1 196 ? -2.541 -2.035 -21.280 1.00 66.38 196 GLU A O 1
ATOM 1506 N N . SER A 1 197 ? -0.563 -2.393 -20.286 1.00 72.44 197 SER A N 1
ATOM 1507 C CA . SER A 1 197 ? -1.076 -3.416 -19.369 1.00 72.44 197 SER A CA 1
ATOM 1508 C C . SER A 1 197 ? -2.138 -2.854 -18.422 1.00 72.44 197 SER A C 1
ATOM 1510 O O . SER A 1 197 ? -2.989 -3.596 -17.941 1.00 72.44 197 SER A O 1
ATOM 1512 N N . TYR A 1 198 ? -2.154 -1.536 -18.189 1.00 74.06 198 TYR A N 1
ATOM 1513 C CA . TYR A 1 198 ? -3.137 -0.895 -17.321 1.00 74.06 198 TYR A CA 1
ATOM 1514 C C . TYR A 1 198 ? -4.516 -0.677 -17.964 1.00 74.06 198 TYR A C 1
ATOM 1516 O O . TYR A 1 198 ? -5.444 -0.301 -17.243 1.00 74.06 198 TYR A O 1
ATOM 1524 N N . ILE A 1 199 ? -4.683 -0.955 -19.266 1.00 70.00 199 ILE A N 1
ATOM 1525 C CA . ILE A 1 199 ? -5.982 -0.898 -19.964 1.00 70.00 199 ILE A CA 1
ATOM 1526 C C . ILE A 1 199 ? -6.995 -1.860 -19.322 1.00 70.00 199 ILE A C 1
ATOM 1528 O O . ILE A 1 199 ? -8.175 -1.531 -19.220 1.00 70.00 199 ILE A O 1
ATOM 1532 N N . ILE A 1 200 ? -6.546 -3.013 -18.807 1.00 71.25 200 ILE A N 1
ATOM 1533 C CA . ILE A 1 200 ? -7.431 -4.007 -18.173 1.00 71.25 200 ILE A CA 1
ATOM 1534 C C . ILE A 1 200 ? -8.218 -3.434 -16.985 1.00 71.25 200 ILE A C 1
ATOM 1536 O O . ILE A 1 200 ? -9.373 -3.796 -16.773 1.00 71.25 200 ILE A O 1
ATOM 1540 N N . PHE A 1 201 ? -7.622 -2.502 -16.235 1.00 76.19 201 PHE A N 1
ATOM 1541 C CA . PHE A 1 201 ? -8.301 -1.840 -15.123 1.00 76.19 201 PHE A CA 1
ATOM 1542 C C . PHE A 1 201 ? -9.351 -0.838 -15.608 1.00 76.19 201 PHE A C 1
ATOM 1544 O O . PHE A 1 201 ? -10.335 -0.622 -14.912 1.00 76.19 201 PHE A O 1
ATOM 1551 N N . GLU A 1 202 ? -9.157 -0.234 -16.785 1.00 69.12 202 GLU A N 1
ATOM 1552 C CA . GLU A 1 202 ? -10.103 0.732 -17.361 1.00 69.12 202 GLU A CA 1
ATOM 1553 C C . GLU A 1 202 ? -11.396 0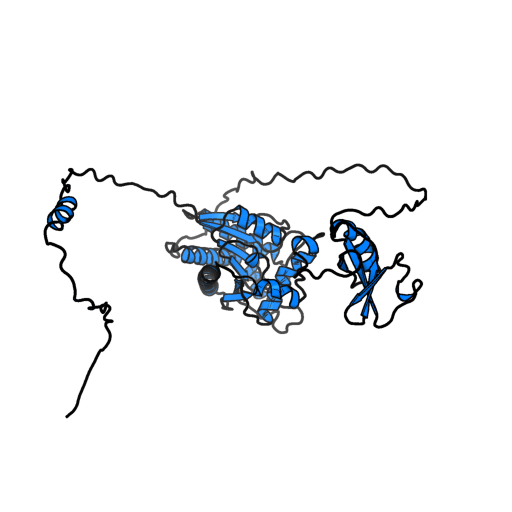.070 -17.819 1.00 69.12 202 GLU A C 1
ATOM 1555 O O . GLU A 1 202 ? -12.475 0.637 -17.670 1.00 69.12 202 GLU A O 1
ATOM 1560 N N . LEU A 1 203 ? -11.288 -1.156 -18.325 1.00 66.69 203 LEU A N 1
ATOM 1561 C CA . LEU A 1 203 ? -12.436 -1.960 -18.731 1.00 66.69 203 LEU A CA 1
ATOM 1562 C C . LEU A 1 203 ? -13.179 -2.574 -17.534 1.00 66.69 203 LEU A C 1
ATOM 1564 O O . LEU A 1 203 ? -14.285 -3.093 -17.693 1.00 66.69 203 LEU A O 1
ATOM 1568 N N . SER A 1 204 ? -12.595 -2.515 -16.335 1.00 67.56 204 SER A N 1
ATOM 1569 C CA . SER A 1 204 ? -13.199 -3.057 -15.126 1.00 67.56 204 SER A CA 1
ATOM 1570 C C . SER A 1 204 ? -14.181 -2.080 -14.485 1.00 67.56 204 SER A C 1
ATOM 1572 O O . SER A 1 204 ? -13.831 -0.952 -14.136 1.00 67.56 204 SER A O 1
ATOM 1574 N N . GLN A 1 205 ? -15.409 -2.543 -14.241 1.00 66.75 205 GLN A N 1
ATOM 1575 C CA . GLN A 1 205 ? -16.359 -1.830 -13.391 1.00 66.75 205 GLN A CA 1
ATOM 1576 C C . GLN A 1 205 ? -16.220 -2.281 -11.937 1.00 66.75 205 GLN A C 1
ATOM 1578 O O . GLN A 1 205 ? -16.463 -3.443 -11.607 1.00 66.75 205 GLN A O 1
ATOM 1583 N N . ASN A 1 206 ? -15.883 -1.346 -11.046 1.00 73.00 206 ASN A N 1
ATOM 1584 C CA . ASN A 1 206 ? -15.828 -1.615 -9.612 1.00 73.00 206 ASN A CA 1
ATOM 1585 C C . ASN A 1 206 ? -17.152 -1.233 -8.932 1.00 73.00 206 ASN A C 1
ATOM 1587 O O . ASN A 1 206 ? -17.471 -0.053 -8.790 1.00 73.00 206 ASN A O 1
ATOM 1591 N N . LYS A 1 207 ? -17.892 -2.243 -8.460 1.00 82.88 207 LYS A N 1
ATOM 1592 C CA . LYS A 1 207 ? -19.165 -2.078 -7.735 1.00 82.88 207 LYS A CA 1
ATOM 1593 C C . LYS A 1 207 ? -19.017 -1.421 -6.358 1.00 82.88 207 LYS A C 1
ATOM 1595 O O . LYS A 1 207 ? -20.005 -0.938 -5.817 1.00 82.88 207 LYS A O 1
ATOM 1600 N N . HIS A 1 208 ? -17.810 -1.411 -5.796 1.00 89.06 208 HIS A N 1
ATOM 1601 C CA . HIS A 1 208 ? -17.514 -0.912 -4.452 1.00 89.06 208 HIS A CA 1
ATOM 1602 C C . HIS A 1 208 ? -16.795 0.442 -4.453 1.00 89.06 208 HIS A C 1
ATOM 1604 O O . HIS A 1 208 ? -16.229 0.850 -3.436 1.00 89.06 208 HIS A O 1
ATOM 1610 N N . MET A 1 209 ? -16.772 1.135 -5.595 1.00 87.25 209 MET A N 1
ATOM 1611 C CA . MET A 1 209 ? -16.037 2.387 -5.773 1.00 87.25 209 MET A CA 1
ATOM 1612 C C . MET A 1 209 ? -16.460 3.463 -4.760 1.00 87.25 209 MET A C 1
ATOM 1614 O O . MET A 1 209 ? -15.613 4.022 -4.066 1.00 87.25 209 MET A O 1
ATOM 1618 N N . GLU A 1 210 ? -17.762 3.732 -4.629 1.00 89.56 210 GLU A N 1
ATOM 1619 C CA . GLU A 1 210 ? -18.276 4.774 -3.727 1.00 89.56 210 GLU A CA 1
ATOM 1620 C C . GLU A 1 210 ? -17.983 4.460 -2.255 1.00 89.56 210 GLU A C 1
ATOM 1622 O O . GLU A 1 210 ? -17.542 5.329 -1.500 1.00 89.56 210 GLU A O 1
ATOM 1627 N N . GLN A 1 211 ? -18.161 3.199 -1.856 1.00 94.50 211 GLN A N 1
ATOM 1628 C CA . GLN A 1 211 ? -17.836 2.710 -0.519 1.00 94.50 211 GLN A CA 1
ATOM 1629 C C . GLN A 1 211 ? -16.344 2.878 -0.215 1.00 94.50 211 GLN A C 1
ATOM 1631 O O . GLN A 1 211 ? -15.982 3.379 0.850 1.00 94.50 211 GLN A O 1
ATOM 1636 N N . SER A 1 212 ? -15.485 2.519 -1.173 1.00 96.19 212 SER A N 1
ATOM 1637 C CA . SER A 1 212 ? -14.028 2.642 -1.060 1.00 96.19 212 SER A CA 1
ATOM 1638 C C . SER A 1 212 ? -13.612 4.101 -0.879 1.00 96.19 212 SER A C 1
ATOM 1640 O O . SER A 1 212 ? -12.856 4.420 0.036 1.00 96.19 212 SER A O 1
ATOM 1642 N N . ILE A 1 213 ? -14.158 5.008 -1.697 1.00 95.00 213 ILE A N 1
ATOM 1643 C CA . ILE A 1 213 ? -13.891 6.452 -1.615 1.00 95.00 213 ILE A CA 1
ATOM 1644 C C . ILE A 1 213 ? -14.379 7.023 -0.276 1.00 95.00 213 ILE A C 1
ATOM 1646 O O . ILE A 1 213 ? -13.654 7.775 0.379 1.00 95.00 213 ILE A O 1
ATOM 1650 N N . SER A 1 214 ? -15.578 6.640 0.172 1.00 96.25 214 SER A N 1
ATOM 1651 C CA . SER A 1 214 ? -16.133 7.064 1.463 1.00 96.25 214 SER A CA 1
ATOM 1652 C C . SER A 1 214 ? -15.256 6.623 2.641 1.00 96.25 214 SER A C 1
ATOM 1654 O O . SER A 1 214 ? -14.921 7.437 3.510 1.00 96.25 214 SER A O 1
ATOM 1656 N N . ALA A 1 215 ? -14.831 5.356 2.657 1.00 97.88 215 ALA A N 1
ATOM 1657 C CA . ALA A 1 215 ? -13.932 4.820 3.674 1.00 97.88 215 ALA A CA 1
ATOM 1658 C C . ALA A 1 215 ? -12.568 5.530 3.646 1.00 97.88 215 ALA A C 1
ATOM 1660 O O . ALA A 1 215 ? -12.088 5.997 4.684 1.00 97.88 215 ALA A O 1
ATOM 1661 N N . ALA A 1 216 ? -11.992 5.703 2.453 1.00 98.31 216 ALA A N 1
ATOM 1662 C CA . ALA A 1 216 ? -10.717 6.378 2.253 1.00 98.31 216 ALA A CA 1
ATOM 1663 C C . ALA A 1 216 ? -10.737 7.829 2.750 1.00 98.31 216 ALA A C 1
ATOM 1665 O O . ALA A 1 216 ? -9.809 8.246 3.439 1.00 98.31 216 ALA A O 1
ATOM 1666 N N . HIS A 1 217 ? -11.805 8.592 2.492 1.00 98.31 217 HIS A N 1
ATOM 1667 C CA . HIS A 1 217 ? -11.927 9.966 2.998 1.00 98.31 217 HIS A CA 1
ATOM 1668 C C . HIS A 1 217 ? -11.962 10.035 4.523 1.00 98.31 217 HIS A C 1
ATOM 1670 O O . HIS A 1 217 ? -11.415 10.967 5.118 1.00 98.31 217 HIS A O 1
ATOM 1676 N N . LYS A 1 218 ? -12.599 9.059 5.176 1.00 98.50 218 LYS A N 1
ATOM 1677 C CA . LYS A 1 218 ? -12.661 9.008 6.638 1.00 98.50 218 LYS A CA 1
ATOM 1678 C C . LYS A 1 218 ? -11.300 8.663 7.236 1.00 98.50 218 LYS A C 1
ATOM 1680 O O . LYS A 1 218 ? -10.908 9.322 8.192 1.00 98.50 218 LYS A O 1
ATOM 1685 N N . VAL A 1 219 ? -10.567 7.717 6.647 1.00 98.75 219 VAL A N 1
ATOM 1686 C CA . VAL A 1 219 ? -9.193 7.387 7.063 1.00 98.75 219 VAL A CA 1
ATOM 1687 C C . VAL A 1 219 ? -8.233 8.549 6.796 1.00 98.75 219 VAL A C 1
ATOM 1689 O O . VAL A 1 219 ? -7.523 8.960 7.709 1.00 98.75 219 VAL A O 1
ATOM 1692 N N . GLN A 1 220 ? -8.267 9.152 5.603 1.00 98.75 220 GLN A N 1
ATOM 1693 C CA . GLN A 1 220 ? -7.432 10.307 5.250 1.00 98.75 220 GLN A CA 1
ATOM 1694 C C . GLN A 1 220 ? -7.612 11.455 6.249 1.00 98.75 220 GLN A C 1
ATOM 1696 O O . GLN A 1 220 ? -6.633 12.005 6.747 1.00 98.75 220 GLN A O 1
ATOM 1701 N N . ARG A 1 221 ? -8.860 11.791 6.597 1.00 98.56 221 ARG A N 1
ATOM 1702 C CA . ARG A 1 221 ? -9.150 12.846 7.577 1.00 98.56 221 ARG A CA 1
ATOM 1703 C C . ARG A 1 221 ? -8.521 12.559 8.942 1.00 98.56 221 ARG A C 1
ATOM 1705 O O . ARG A 1 221 ? -7.989 13.474 9.564 1.00 98.56 221 ARG A O 1
ATOM 1712 N N . GLU A 1 222 ? -8.590 11.321 9.423 1.00 98.69 222 GLU A N 1
ATOM 1713 C CA . GLU A 1 222 ? -8.020 10.959 10.726 1.00 98.69 222 GLU A CA 1
ATOM 1714 C C . GLU A 1 222 ? -6.484 10.935 10.709 1.00 98.69 222 GLU A C 1
ATOM 1716 O O . GLU A 1 222 ? -5.867 11.327 11.699 1.00 98.69 222 GLU A O 1
ATOM 1721 N N . LEU A 1 223 ? -5.858 10.571 9.584 1.00 98.69 223 LEU A N 1
ATOM 1722 C CA . LEU A 1 223 ? -4.405 10.689 9.396 1.00 98.69 223 LEU A CA 1
ATOM 1723 C C . LEU A 1 223 ? -3.945 12.154 9.434 1.00 98.69 223 LEU A C 1
ATOM 1725 O O . LEU A 1 223 ? -2.933 12.475 10.056 1.00 98.69 223 LEU A O 1
ATOM 1729 N N . VAL A 1 224 ? -4.712 13.060 8.821 1.00 98.50 224 VAL A N 1
ATOM 1730 C CA . VAL A 1 224 ? -4.435 14.504 8.867 1.00 98.50 224 VAL A CA 1
ATOM 1731 C C . VAL A 1 224 ? -4.579 15.051 10.287 1.00 98.50 224 VAL A C 1
ATOM 1733 O O . VAL A 1 224 ? -3.707 15.783 10.751 1.00 98.50 224 VAL A O 1
ATOM 1736 N N . LYS A 1 225 ? -5.624 14.645 11.023 1.00 97.88 225 LYS A N 1
ATOM 1737 C CA . LYS A 1 225 ? -5.781 14.996 12.447 1.00 97.88 225 LYS A CA 1
ATOM 1738 C C . LYS A 1 225 ? -4.632 14.482 13.315 1.00 97.88 225 LYS A C 1
ATOM 1740 O O . LYS A 1 225 ? -4.248 15.157 14.260 1.00 97.88 225 LYS A O 1
ATOM 1745 N N . ALA A 1 226 ? -4.052 13.333 12.970 1.00 96.25 226 ALA A N 1
ATOM 1746 C CA . ALA A 1 226 ? -2.846 12.802 13.606 1.00 96.25 226 ALA A CA 1
ATOM 1747 C C . ALA A 1 226 ? -1.548 13.525 13.173 1.00 96.25 226 ALA A C 1
ATOM 1749 O O . ALA A 1 226 ? -0.446 13.066 13.460 1.00 96.25 226 ALA A O 1
ATOM 1750 N N . GLY A 1 227 ? -1.645 14.658 12.469 1.00 96.56 227 GLY A N 1
ATOM 1751 C CA . GLY A 1 227 ? -0.505 15.510 12.135 1.00 96.56 227 GLY A CA 1
ATOM 1752 C C . GLY A 1 227 ? 0.234 15.109 10.859 1.00 96.56 227 GLY A C 1
ATOM 1753 O O . GLY A 1 227 ? 1.390 15.506 10.668 1.00 96.56 227 GLY A O 1
ATOM 1754 N N . ARG A 1 228 ? -0.373 14.305 9.975 1.00 98.00 228 ARG A N 1
ATOM 1755 C CA . ARG A 1 228 ? 0.152 14.069 8.618 1.00 98.00 228 ARG A CA 1
ATOM 1756 C C . ARG A 1 228 ? -0.252 15.188 7.675 1.00 98.00 228 ARG A C 1
ATOM 1758 O O . ARG A 1 228 ? -1.363 15.701 7.734 1.00 98.00 228 ARG A O 1
ATOM 1765 N N . ALA A 1 229 ? 0.675 15.584 6.802 1.00 98.19 229 ALA A N 1
ATOM 1766 C CA . ALA A 1 229 ? 0.348 16.535 5.747 1.00 98.19 229 ALA A CA 1
ATOM 1767 C C . ALA A 1 229 ? -0.660 15.893 4.783 1.00 98.19 229 ALA A C 1
ATOM 1769 O O . ALA A 1 229 ? -0.522 14.722 4.425 1.00 98.19 229 ALA A O 1
ATOM 1770 N N . ASP A 1 230 ? -1.674 16.651 4.380 1.00 98.12 230 ASP A N 1
ATOM 1771 C CA . ASP A 1 230 ? -2.756 16.127 3.554 1.00 98.12 230 ASP A CA 1
ATOM 1772 C C . ASP A 1 230 ? -2.323 16.021 2.086 1.00 98.12 230 ASP A C 1
ATOM 1774 O O . ASP A 1 230 ? -2.046 17.028 1.431 1.00 98.12 230 ASP A O 1
ATOM 1778 N N . ARG A 1 231 ? -2.256 14.796 1.555 1.00 96.44 231 ARG A N 1
ATOM 1779 C CA . ARG A 1 231 ? -2.072 14.547 0.115 1.00 96.44 231 ARG A CA 1
ATOM 1780 C C . ARG A 1 231 ? -3.339 14.045 -0.572 1.00 96.44 231 ARG A C 1
ATOM 1782 O O . ARG A 1 231 ? -3.284 13.749 -1.771 1.00 96.44 231 ARG A O 1
ATOM 1789 N N . GLY A 1 232 ? -4.449 14.013 0.159 1.00 96.75 232 GLY A N 1
ATOM 1790 C CA . GLY A 1 232 ? -5.785 13.691 -0.310 1.00 96.75 232 GLY A CA 1
ATOM 1791 C C . GLY A 1 232 ? -6.045 12.206 -0.538 1.00 96.75 232 GLY A C 1
ATOM 1792 O O . GLY A 1 232 ? -5.148 11.359 -0.502 1.00 96.75 232 GLY A O 1
ATOM 1793 N N . VAL A 1 233 ? -7.315 11.920 -0.825 1.00 96.81 233 VAL A N 1
ATOM 1794 C CA . VAL A 1 233 ? -7.735 10.640 -1.395 1.00 96.81 233 VAL A CA 1
ATOM 1795 C C . VAL A 1 233 ? -7.407 10.633 -2.882 1.00 96.81 233 VAL A C 1
ATOM 1797 O O . VAL A 1 233 ? -7.684 11.597 -3.601 1.00 96.81 233 VAL A O 1
ATOM 1800 N N . ARG A 1 234 ? -6.788 9.549 -3.339 1.00 95.06 234 ARG A N 1
ATOM 1801 C CA . ARG A 1 234 ? -6.288 9.387 -4.703 1.00 95.06 234 ARG A CA 1
ATOM 1802 C C . ARG A 1 234 ? -6.860 8.132 -5.338 1.00 95.06 234 ARG A C 1
ATOM 1804 O O . ARG A 1 234 ? -7.405 7.258 -4.668 1.00 95.06 234 ARG A O 1
ATOM 1811 N N . GLN A 1 235 ? -6.733 8.058 -6.653 1.00 91.88 235 GLN A N 1
ATOM 1812 C CA . GLN A 1 235 ? -7.107 6.885 -7.424 1.00 91.88 235 GLN A CA 1
ATOM 1813 C C . GLN A 1 235 ? -5.906 6.421 -8.229 1.00 91.88 235 GLN A C 1
ATOM 1815 O O . GLN A 1 235 ? -5.204 7.246 -8.820 1.00 91.88 235 GLN A O 1
ATOM 1820 N N . ALA A 1 236 ? -5.653 5.118 -8.204 1.00 90.50 236 ALA A N 1
ATOM 1821 C CA . ALA A 1 236 ? -4.687 4.480 -9.084 1.00 90.50 236 ALA A CA 1
ATOM 1822 C C . ALA A 1 236 ? -5.003 2.987 -9.235 1.00 90.50 236 ALA A C 1
ATOM 1824 O O . ALA A 1 236 ? -5.840 2.422 -8.530 1.00 90.50 236 ALA A O 1
ATOM 1825 N N . ASN A 1 237 ? -4.308 2.342 -10.163 1.00 90.00 237 ASN A N 1
ATOM 1826 C CA . ASN A 1 237 ? -4.570 0.966 -10.564 1.00 90.00 237 ASN A CA 1
ATOM 1827 C C . ASN A 1 237 ? -3.666 -0.026 -9.815 1.00 90.00 237 ASN A C 1
ATOM 1829 O O . ASN A 1 237 ? -2.698 -0.554 -10.359 1.00 90.00 237 ASN A O 1
ATOM 1833 N N . PHE A 1 238 ? -3.969 -0.270 -8.545 1.00 92.00 238 PHE A N 1
ATOM 1834 C CA . PHE A 1 238 ? -3.278 -1.284 -7.745 1.00 92.00 238 PHE A CA 1
ATOM 1835 C C . PHE A 1 238 ? -3.916 -2.655 -7.953 1.00 92.00 238 PHE A C 1
ATOM 1837 O O . PHE A 1 238 ? -5.139 -2.786 -7.862 1.00 92.00 238 PHE A O 1
ATOM 1844 N N . TRP A 1 239 ? -3.101 -3.690 -8.166 1.00 91.56 239 TRP A N 1
ATOM 1845 C CA . TRP A 1 239 ? -3.609 -5.053 -8.347 1.00 91.56 239 TRP A CA 1
ATOM 1846 C C . TRP A 1 239 ? -4.428 -5.529 -7.146 1.00 91.56 239 TRP A C 1
ATOM 1848 O O . TRP A 1 239 ? -5.528 -6.054 -7.315 1.00 91.56 239 TRP A O 1
ATOM 1858 N N . VAL A 1 240 ? -3.938 -5.257 -5.933 1.00 94.62 240 VAL A N 1
ATOM 1859 C CA . VAL A 1 240 ? -4.608 -5.646 -4.683 1.00 94.62 240 VAL A CA 1
ATOM 1860 C C . VAL A 1 240 ? -5.974 -4.985 -4.495 1.00 94.62 240 VAL A C 1
ATOM 1862 O O . VAL A 1 240 ? -6.867 -5.589 -3.913 1.00 94.62 240 VAL A O 1
ATOM 1865 N N . LEU A 1 241 ? -6.189 -3.781 -5.035 1.00 94.56 241 LEU A N 1
ATOM 1866 C CA . LEU A 1 241 ? -7.492 -3.101 -4.978 1.00 94.56 241 LEU A CA 1
ATOM 1867 C C . LEU A 1 241 ? -8.437 -3.543 -6.101 1.00 94.56 241 LEU A C 1
ATOM 1869 O O . LEU A 1 241 ? -9.648 -3.373 -6.002 1.00 94.56 241 LEU A O 1
ATOM 1873 N N . PHE A 1 242 ? -7.888 -4.084 -7.186 1.00 90.94 242 PHE A N 1
ATOM 1874 C CA . PHE A 1 242 ? -8.648 -4.565 -8.337 1.00 90.94 242 PHE A CA 1
ATOM 1875 C C . PHE A 1 242 ? -9.160 -5.992 -8.160 1.00 90.94 242 PHE A C 1
ATOM 1877 O O . PHE A 1 242 ? -10.271 -6.299 -8.584 1.00 90.94 242 PHE A O 1
ATOM 1884 N N . LYS A 1 243 ? -8.354 -6.874 -7.560 1.00 91.50 243 LYS A N 1
ATOM 1885 C CA . LYS A 1 243 ? -8.683 -8.298 -7.400 1.00 91.50 243 LYS A CA 1
ATOM 1886 C C . LYS A 1 243 ? -9.365 -8.633 -6.074 1.00 91.50 243 LYS A C 1
ATOM 1888 O O . LYS A 1 243 ? -9.701 -9.796 -5.854 1.00 91.50 243 LYS A O 1
ATOM 1893 N N . THR A 1 244 ? -9.597 -7.641 -5.223 1.00 93.19 244 THR A N 1
ATOM 1894 C CA . THR A 1 244 ? -10.422 -7.763 -4.019 1.00 93.19 244 THR A CA 1
ATOM 1895 C C . THR A 1 244 ? -11.898 -7.514 -4.343 1.00 93.19 244 THR A C 1
ATOM 1897 O O . THR A 1 244 ? -12.241 -6.622 -5.114 1.00 93.19 244 THR A O 1
ATOM 1900 N N . ALA A 1 245 ? -12.784 -8.334 -3.778 1.00 93.06 245 ALA A N 1
ATOM 1901 C CA . ALA A 1 245 ? -14.219 -8.356 -4.074 1.00 93.06 245 ALA A CA 1
ATOM 1902 C C . ALA A 1 245 ? -15.063 -7.507 -3.102 1.00 93.06 245 ALA A C 1
ATOM 1904 O O . ALA A 1 245 ? -16.272 -7.700 -3.008 1.00 93.06 245 ALA A O 1
ATOM 1905 N N . MET A 1 246 ? -14.429 -6.595 -2.365 1.00 95.25 246 MET A N 1
ATOM 1906 C CA . MET A 1 246 ? -15.042 -5.744 -1.344 1.00 95.25 246 MET A CA 1
ATOM 1907 C C . MET A 1 246 ? -14.523 -4.302 -1.449 1.00 95.25 246 MET A C 1
ATOM 1909 O O . MET A 1 246 ? -13.563 -4.058 -2.187 1.00 95.25 246 MET A O 1
ATOM 1913 N N . PRO A 1 247 ? -15.118 -3.324 -0.732 1.00 97.19 247 PRO A N 1
ATOM 1914 C CA . PRO A 1 247 ? -14.536 -1.993 -0.605 1.00 97.19 247 PRO A CA 1
ATOM 1915 C C . PRO A 1 247 ? -13.072 -2.074 -0.174 1.00 97.19 247 PRO A C 1
ATOM 1917 O O . PRO A 1 247 ? -12.732 -2.805 0.757 1.00 97.19 247 PRO A O 1
ATOM 1920 N N . SER A 1 248 ? -12.200 -1.336 -0.851 1.00 97.44 248 SER A N 1
ATOM 1921 C CA . SER A 1 248 ? -10.758 -1.502 -0.703 1.00 97.44 248 SER A CA 1
ATOM 1922 C C . SER A 1 248 ? -10.023 -0.169 -0.739 1.00 97.44 248 SER A C 1
ATOM 1924 O O . SER A 1 248 ? -10.384 0.760 -1.465 1.00 97.44 248 SER A O 1
ATOM 1926 N N . MET A 1 249 ? -8.973 -0.064 0.071 1.00 98.50 249 MET A N 1
ATOM 1927 C CA . MET A 1 249 ? -8.081 1.088 0.073 1.00 98.50 249 MET A CA 1
ATOM 1928 C C . MET A 1 249 ? -6.627 0.670 0.277 1.00 98.50 249 MET A C 1
ATOM 1930 O O . MET A 1 249 ? -6.346 -0.335 0.932 1.00 98.50 249 MET A O 1
ATOM 1934 N N . LEU A 1 250 ? -5.711 1.480 -0.246 1.00 98.69 250 LEU A N 1
ATOM 1935 C CA . LEU A 1 250 ? -4.283 1.400 0.044 1.00 98.69 250 LEU A CA 1
ATOM 1936 C C . LEU A 1 250 ? -3.853 2.691 0.741 1.00 98.69 250 LEU A C 1
ATOM 1938 O O . LEU A 1 250 ? -4.003 3.784 0.198 1.00 98.69 250 LEU A O 1
ATOM 1942 N N . VAL A 1 251 ? -3.362 2.578 1.966 1.00 98.88 251 VAL A N 1
ATOM 1943 C CA . VAL A 1 251 ? -2.941 3.693 2.809 1.00 98.88 251 VAL A CA 1
ATOM 1944 C C . VAL A 1 251 ? -1.436 3.864 2.671 1.00 98.88 251 VAL A C 1
ATOM 1946 O O . VAL A 1 251 ? -0.679 3.031 3.151 1.00 98.88 251 VAL A O 1
ATOM 1949 N N . GLU A 1 252 ? -1.016 4.969 2.066 1.00 98.69 252 GLU A N 1
ATOM 1950 C CA . GLU A 1 252 ? 0.373 5.423 2.080 1.00 98.69 252 GLU A CA 1
ATOM 1951 C C . GLU A 1 252 ? 0.586 6.304 3.312 1.00 98.69 252 GLU A C 1
ATOM 1953 O O . GLU A 1 252 ? 0.155 7.465 3.334 1.00 98.69 252 GLU A O 1
ATOM 1958 N N . LEU A 1 253 ? 1.214 5.736 4.345 1.00 98.69 253 LEU A N 1
ATOM 1959 C CA . LEU A 1 253 ? 1.319 6.328 5.683 1.00 98.69 253 LEU A CA 1
ATOM 1960 C C . LEU A 1 253 ? 2.021 7.691 5.678 1.00 98.69 253 LEU A C 1
ATOM 1962 O O . LEU A 1 253 ? 1.523 8.653 6.261 1.00 98.69 253 LEU A O 1
ATOM 1966 N N . ASP A 1 254 ? 3.190 7.754 5.042 1.00 98.38 254 ASP A N 1
ATOM 1967 C CA . ASP A 1 254 ? 3.984 8.955 4.773 1.00 98.38 254 ASP A CA 1
ATOM 1968 C C . ASP A 1 254 ? 5.181 8.560 3.876 1.00 98.38 254 ASP A C 1
ATOM 1970 O O . ASP A 1 254 ? 5.219 7.445 3.370 1.00 98.38 254 ASP A O 1
ATOM 1974 N N . PHE A 1 255 ? 6.171 9.434 3.681 1.00 98.12 255 PHE A N 1
ATOM 1975 C CA . PHE A 1 255 ? 7.347 9.175 2.848 1.00 98.12 255 PHE A CA 1
ATOM 1976 C C . PHE A 1 255 ? 8.564 8.713 3.662 1.00 98.12 255 PHE A C 1
ATOM 1978 O O . PHE A 1 255 ? 9.260 9.542 4.252 1.00 98.12 255 PHE A O 1
ATOM 1985 N N . ILE A 1 256 ? 8.910 7.420 3.599 1.00 97.81 256 ILE A N 1
ATOM 1986 C CA . ILE A 1 256 ? 10.134 6.861 4.217 1.00 97.81 256 ILE A CA 1
ATOM 1987 C C . ILE A 1 256 ? 11.412 7.517 3.677 1.00 97.81 256 ILE A C 1
ATOM 1989 O O . ILE A 1 256 ? 12.459 7.523 4.315 1.00 97.81 256 ILE A O 1
ATOM 1993 N N . SER A 1 257 ? 11.338 8.102 2.480 1.00 96.88 257 SER A N 1
ATOM 1994 C CA . SER A 1 257 ? 12.460 8.782 1.845 1.00 96.88 257 SER A CA 1
ATOM 1995 C C . SER A 1 257 ? 12.890 10.076 2.549 1.00 96.88 257 SER A C 1
ATOM 1997 O O . SER A 1 257 ? 14.004 10.551 2.303 1.00 96.88 257 SER A O 1
ATOM 1999 N N . ASN A 1 258 ? 12.030 10.640 3.402 1.00 97.94 258 ASN A N 1
ATOM 2000 C CA . ASN A 1 258 ? 12.313 11.803 4.234 1.00 97.94 258 ASN A CA 1
ATOM 2001 C C . ASN A 1 258 ? 12.841 11.353 5.612 1.00 97.94 258 ASN A C 1
ATOM 2003 O O . ASN A 1 258 ? 12.077 10.767 6.375 1.00 97.94 258 ASN A O 1
ATOM 2007 N N . PRO A 1 259 ? 14.097 11.666 5.988 1.00 96.75 259 PRO A N 1
ATOM 2008 C CA . PRO A 1 259 ? 14.716 11.142 7.214 1.00 96.75 259 PRO A CA 1
ATOM 2009 C C . PRO A 1 259 ? 14.002 11.526 8.517 1.00 96.75 259 PRO A C 1
ATOM 2011 O O . PRO A 1 259 ? 14.024 10.777 9.493 1.00 96.75 259 PRO A O 1
ATOM 2014 N N . THR A 1 260 ? 13.363 12.699 8.564 1.00 97.25 260 THR A N 1
ATOM 2015 C CA . THR A 1 260 ? 12.592 13.128 9.742 1.00 97.25 260 THR A CA 1
ATOM 2016 C C . THR A 1 260 ? 11.309 12.316 9.869 1.00 97.25 260 THR A C 1
ATOM 2018 O O . THR A 1 260 ? 10.930 11.911 10.967 1.00 97.25 260 THR A O 1
ATOM 2021 N N . VAL A 1 261 ? 10.651 12.056 8.739 1.00 98.00 261 VAL A N 1
ATOM 2022 C CA . VAL A 1 261 ? 9.451 11.218 8.672 1.00 98.00 261 VAL A CA 1
ATOM 2023 C C . VAL A 1 261 ? 9.797 9.759 8.961 1.00 98.00 261 VAL A C 1
ATOM 2025 O O . VAL A 1 261 ? 9.087 9.115 9.722 1.00 98.00 261 VAL A O 1
ATOM 2028 N N . GLU A 1 262 ? 10.912 9.255 8.437 1.00 98.38 262 GLU A N 1
ATOM 2029 C CA . GLU A 1 262 ? 11.398 7.899 8.688 1.00 98.38 262 GLU A CA 1
ATOM 2030 C C . GLU A 1 262 ? 11.536 7.607 10.188 1.00 98.38 262 GLU A C 1
ATOM 2032 O O . GLU A 1 262 ? 11.034 6.593 10.665 1.00 98.38 262 GLU A O 1
ATOM 2037 N N . LYS A 1 263 ? 12.140 8.525 10.957 1.00 98.19 263 LYS A N 1
ATOM 2038 C CA . LYS A 1 263 ? 12.250 8.414 12.426 1.00 98.19 263 LYS A CA 1
ATOM 2039 C C . LYS A 1 263 ? 10.898 8.309 13.111 1.00 98.19 263 LYS A C 1
ATOM 2041 O O . LYS A 1 263 ? 10.751 7.531 14.047 1.00 98.19 263 LYS A O 1
ATOM 2046 N N . TYR A 1 264 ? 9.917 9.069 12.640 1.00 98.38 264 TYR A N 1
ATOM 2047 C CA . TYR A 1 264 ? 8.556 8.988 13.152 1.00 98.38 264 TYR A CA 1
ATOM 2048 C C . TYR A 1 264 ? 7.910 7.636 12.817 1.00 98.38 264 TYR A C 1
ATOM 2050 O O . TYR A 1 264 ? 7.433 6.955 13.723 1.00 98.38 264 TYR A O 1
ATOM 2058 N N . LEU A 1 265 ? 7.964 7.210 11.552 1.00 98.31 265 LEU A N 1
ATOM 2059 C CA . LEU A 1 265 ? 7.387 5.948 11.074 1.00 98.31 265 LEU A CA 1
ATOM 2060 C C . LEU A 1 265 ? 8.017 4.708 11.729 1.00 98.31 265 LEU A C 1
ATOM 2062 O O . LEU A 1 265 ? 7.335 3.715 11.971 1.00 98.31 265 LEU A O 1
ATOM 2066 N N . ALA A 1 266 ? 9.314 4.763 12.033 1.00 97.62 266 ALA A N 1
ATOM 2067 C CA . ALA A 1 266 ? 10.032 3.695 12.722 1.00 97.62 266 ALA A CA 1
ATOM 2068 C C . ALA A 1 266 ? 9.754 3.648 14.234 1.00 97.62 266 ALA A C 1
ATOM 2070 O O . ALA A 1 266 ? 10.071 2.651 14.875 1.00 97.62 266 ALA A O 1
ATOM 2071 N N . SER A 1 267 ? 9.205 4.716 14.819 1.00 98.25 267 SER A N 1
ATOM 2072 C CA . SER A 1 267 ? 8.990 4.801 16.265 1.00 98.25 267 SER A CA 1
ATOM 2073 C C . SER A 1 267 ? 7.700 4.110 16.709 1.00 98.25 267 SER A C 1
ATOM 2075 O O . SER A 1 267 ? 6.673 4.186 16.033 1.00 98.25 267 SER A O 1
ATOM 2077 N N . GLU A 1 268 ? 7.717 3.531 17.911 1.00 97.88 268 GLU A N 1
ATOM 2078 C CA . GLU A 1 268 ? 6.526 2.955 18.551 1.00 97.88 268 GLU A CA 1
ATOM 2079 C C . GLU A 1 268 ? 5.375 3.960 18.657 1.00 97.88 268 GLU A C 1
ATOM 2081 O O . GLU A 1 268 ? 4.220 3.629 18.374 1.00 97.88 268 GLU A O 1
ATOM 2086 N N . LYS A 1 269 ? 5.699 5.211 19.009 1.00 97.69 269 LYS A N 1
ATOM 2087 C CA . LYS A 1 269 ? 4.733 6.308 19.081 1.00 97.69 269 LYS A CA 1
ATOM 2088 C C . LYS A 1 269 ? 4.079 6.556 17.722 1.00 97.69 269 LYS A C 1
ATOM 2090 O O . LYS A 1 269 ? 2.856 6.529 17.632 1.00 97.69 269 LYS A O 1
ATOM 2095 N N . GLY A 1 270 ? 4.876 6.746 16.669 1.00 98.19 270 GLY A N 1
ATOM 2096 C CA . GLY A 1 270 ? 4.349 7.041 15.338 1.00 98.19 270 GLY A CA 1
ATOM 2097 C C . GLY A 1 270 ? 3.510 5.901 14.769 1.00 98.19 270 GLY A C 1
ATOM 2098 O O . GLY A 1 270 ? 2.416 6.139 14.263 1.00 98.19 270 GLY A O 1
ATOM 2099 N N . GLN A 1 271 ? 3.945 4.649 14.932 1.00 98.69 271 GLN A N 1
ATOM 2100 C CA . GLN A 1 271 ? 3.148 3.500 14.495 1.00 98.69 271 GLN A CA 1
ATOM 2101 C C . GLN A 1 271 ? 1.822 3.380 15.257 1.00 98.69 271 GLN A C 1
ATOM 2103 O O . GLN A 1 271 ? 0.799 3.039 14.664 1.00 98.69 271 GLN A O 1
ATOM 2108 N N . THR A 1 272 ? 1.824 3.676 16.559 1.00 98.69 272 THR A N 1
ATOM 2109 C CA . THR A 1 272 ? 0.615 3.654 17.394 1.00 98.69 272 THR A CA 1
ATOM 2110 C C . THR A 1 272 ? -0.353 4.772 17.011 1.00 98.69 272 THR A C 1
ATOM 2112 O O . THR A 1 272 ? -1.543 4.511 16.843 1.00 98.69 272 THR A O 1
ATOM 2115 N N . GLU A 1 273 ? 0.139 5.994 16.797 1.00 98.62 273 GLU A N 1
ATOM 2116 C CA . GLU A 1 273 ? -0.674 7.134 16.352 1.00 98.62 273 GLU A CA 1
ATOM 2117 C C . GLU A 1 273 ? -1.305 6.891 14.973 1.00 98.62 273 GLU A C 1
ATOM 2119 O O . GLU A 1 273 ? -2.496 7.156 14.780 1.00 98.62 273 GLU A O 1
ATOM 2124 N N . LEU A 1 274 ? -0.539 6.333 14.029 1.00 98.81 274 LEU A N 1
ATOM 2125 C CA . LEU A 1 274 ? -1.020 5.988 12.689 1.00 98.81 274 LEU A CA 1
ATOM 2126 C C . LEU A 1 274 ? -2.062 4.866 12.723 1.00 98.81 274 LEU A C 1
ATOM 2128 O O . LEU A 1 274 ? -3.123 4.996 12.111 1.00 98.81 274 LEU A O 1
ATOM 2132 N N . ALA A 1 275 ? -1.804 3.793 13.474 1.00 98.88 275 ALA A N 1
ATOM 2133 C CA . ALA A 1 275 ? -2.767 2.711 13.661 1.00 98.88 275 ALA A CA 1
ATOM 2134 C C . ALA A 1 275 ? -4.073 3.218 14.295 1.00 98.88 275 ALA A C 1
ATOM 2136 O O . ALA A 1 275 ? -5.161 2.881 13.822 1.00 98.88 275 ALA A O 1
ATOM 2137 N N . ALA A 1 276 ? -3.980 4.083 15.309 1.00 98.75 276 ALA A N 1
ATOM 2138 C CA . ALA A 1 276 ? -5.142 4.688 15.953 1.00 98.75 276 ALA A CA 1
ATOM 2139 C C . ALA A 1 276 ? -5.935 5.583 14.988 1.00 98.75 276 ALA A C 1
ATOM 2141 O O . ALA A 1 276 ? -7.166 5.529 14.969 1.00 98.75 276 ALA A O 1
ATOM 2142 N N . ALA A 1 277 ? -5.252 6.367 14.147 1.00 98.81 277 ALA A N 1
ATOM 2143 C CA . ALA A 1 277 ? -5.890 7.186 13.119 1.00 98.81 277 ALA A CA 1
ATOM 2144 C C . ALA A 1 277 ? -6.661 6.337 12.097 1.00 98.81 277 ALA A C 1
ATOM 2146 O O . ALA A 1 277 ? -7.833 6.609 11.824 1.00 98.81 277 ALA A O 1
ATOM 2147 N N . ILE A 1 278 ? -6.046 5.267 11.585 1.00 98.81 278 ILE A N 1
ATOM 2148 C CA . ILE A 1 278 ? -6.711 4.344 10.657 1.00 98.81 278 ILE A CA 1
ATOM 2149 C C . ILE A 1 278 ? -7.908 3.668 11.343 1.00 98.81 278 ILE A C 1
ATOM 2151 O O . ILE A 1 278 ? -9.000 3.632 10.774 1.00 98.81 278 ILE A O 1
ATOM 2155 N N . CYS A 1 279 ? -7.750 3.218 12.593 1.00 98.75 279 CYS A N 1
ATOM 2156 C CA . CYS A 1 279 ? -8.820 2.612 13.387 1.00 98.75 279 CYS A CA 1
ATOM 2157 C C . CYS A 1 279 ? -10.024 3.554 13.551 1.00 98.75 279 CYS A C 1
ATOM 2159 O O . CYS A 1 279 ? -11.157 3.156 13.266 1.00 98.75 279 CYS A O 1
ATOM 2161 N N . ARG A 1 280 ? -9.797 4.823 13.928 1.00 98.44 280 ARG A N 1
ATOM 2162 C CA . ARG A 1 280 ? -10.860 5.843 14.015 1.00 98.44 280 ARG A CA 1
ATOM 2163 C C . ARG A 1 280 ? -11.546 6.062 12.668 1.00 98.44 280 ARG A C 1
ATOM 2165 O O . ARG A 1 280 ? -12.772 6.148 12.618 1.00 98.44 280 ARG A O 1
ATOM 2172 N N . GLY A 1 281 ? -10.781 6.104 11.577 1.00 98.44 281 GLY A N 1
ATOM 2173 C CA . GLY A 1 281 ? -11.315 6.255 10.223 1.00 98.44 281 GLY A CA 1
ATOM 2174 C C . GLY A 1 281 ? -12.240 5.104 9.820 1.00 98.44 281 GLY A C 1
ATOM 2175 O O . GLY A 1 281 ? -13.346 5.345 9.332 1.00 98.44 281 GLY A O 1
ATOM 2176 N N . ILE A 1 282 ? -11.828 3.864 10.095 1.00 98.44 282 ILE A N 1
ATOM 2177 C CA . ILE A 1 282 ? -12.618 2.648 9.844 1.00 98.44 282 ILE A CA 1
ATOM 2178 C C . ILE A 1 282 ? -13.870 2.614 10.730 1.00 98.44 282 ILE A C 1
ATOM 2180 O O . ILE A 1 282 ? -14.968 2.351 10.239 1.00 98.44 282 ILE A O 1
ATOM 2184 N N . CYS A 1 283 ? -13.748 2.950 12.017 1.00 96.44 283 CYS A N 1
ATOM 2185 C CA . CYS A 1 283 ? -14.893 3.041 12.927 1.00 96.44 283 CYS A CA 1
ATOM 2186 C C . CYS A 1 283 ? -15.912 4.083 12.442 1.00 96.44 283 CYS A C 1
ATOM 2188 O O . CYS A 1 283 ? -17.107 3.796 12.356 1.00 96.44 283 CYS A O 1
ATOM 2190 N N . ALA A 1 284 ? -15.439 5.258 12.018 1.00 95.38 284 ALA A N 1
ATOM 2191 C CA . ALA A 1 284 ? -16.282 6.297 11.438 1.00 95.38 284 ALA A CA 1
ATOM 2192 C C . ALA A 1 284 ? -16.916 5.882 10.098 1.00 95.38 284 ALA A C 1
ATOM 2194 O O . ALA A 1 284 ? -17.965 6.418 9.728 1.00 95.38 284 ALA A O 1
ATOM 2195 N N . TYR A 1 285 ? -16.285 4.982 9.336 1.00 95.75 285 TYR A N 1
ATOM 2196 C CA . TYR A 1 285 ? -16.842 4.437 8.093 1.00 95.75 285 TYR A CA 1
ATOM 2197 C C . TYR A 1 285 ? -17.980 3.469 8.376 1.00 95.75 285 TYR A C 1
ATOM 2199 O O . TYR A 1 285 ? -19.060 3.625 7.814 1.00 95.75 285 TYR A O 1
ATOM 2207 N N . ARG A 1 286 ? -17.776 2.568 9.336 1.00 92.44 286 ARG A N 1
ATOM 2208 C CA . ARG A 1 286 ? -18.804 1.639 9.806 1.00 92.44 286 ARG A CA 1
ATOM 2209 C C . ARG A 1 286 ? -20.006 2.338 10.467 1.00 92.44 286 ARG A C 1
ATOM 2211 O O . ARG A 1 286 ? -21.047 1.721 10.647 1.00 92.44 286 ARG A O 1
ATOM 2218 N N . GLY A 1 287 ? -19.872 3.612 10.845 1.00 85.00 287 GLY A N 1
ATOM 2219 C CA . GLY A 1 287 ? -20.891 4.351 11.600 1.00 85.00 287 GLY A CA 1
ATOM 2220 C C . GLY A 1 287 ? -20.795 4.146 13.115 1.00 85.00 287 GLY A C 1
ATOM 2221 O O . GLY A 1 287 ? -21.730 4.466 13.840 1.00 85.00 287 GLY A O 1
ATOM 2222 N N . ASN A 1 288 ? -19.665 3.632 13.606 1.00 65.00 288 ASN A N 1
ATOM 2223 C CA . ASN A 1 288 ? -19.398 3.429 15.025 1.00 65.00 288 ASN A CA 1
ATOM 2224 C C . ASN A 1 288 ? -18.575 4.609 15.575 1.00 65.00 288 ASN A C 1
ATOM 2226 O O . ASN A 1 288 ? -17.348 4.560 15.618 1.00 65.00 288 ASN A O 1
ATOM 2230 N N . THR A 1 289 ? -19.239 5.705 15.947 1.00 54.00 289 THR A N 1
ATOM 2231 C CA . THR A 1 289 ? -18.590 6.945 16.424 1.00 54.00 289 THR A CA 1
ATOM 2232 C C . THR A 1 289 ? -18.308 6.966 17.929 1.00 54.00 289 THR A C 1
ATOM 2234 O O . THR A 1 289 ? -17.848 7.983 18.434 1.00 54.00 289 THR A O 1
ATOM 2237 N N . GLY A 1 290 ? -18.534 5.864 18.654 1.00 44.81 290 GLY A N 1
ATOM 2238 C CA . GLY A 1 290 ? -18.281 5.760 20.102 1.00 44.81 290 GLY A CA 1
ATOM 2239 C C . GLY A 1 290 ? -16.802 5.789 20.519 1.00 44.81 290 GLY A C 1
ATOM 2240 O O . GLY A 1 290 ? -16.493 5.507 21.668 1.00 44.81 290 GLY A O 1
ATOM 2241 N N . ALA A 1 291 ? -15.881 6.091 19.601 1.00 45.94 291 ALA A N 1
ATOM 2242 C CA . ALA A 1 291 ? -14.467 6.297 19.890 1.00 45.94 291 ALA A CA 1
ATOM 2243 C C . ALA A 1 291 ? -14.218 7.785 20.193 1.00 45.94 291 ALA A C 1
ATOM 2245 O O . ALA A 1 291 ? -13.726 8.518 19.338 1.00 45.94 291 ALA A O 1
ATOM 2246 N N . THR A 1 292 ? -14.616 8.246 21.378 1.00 38.16 292 T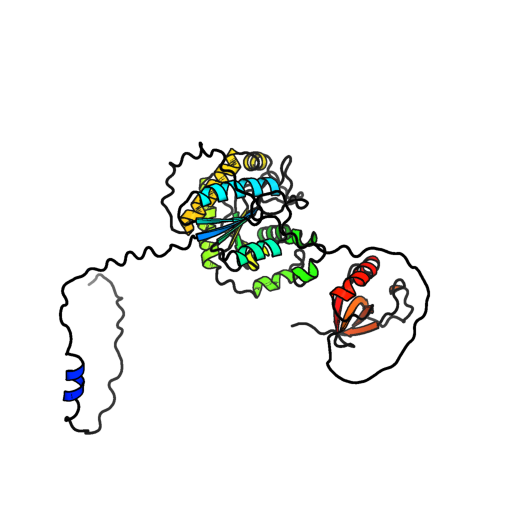HR A N 1
ATOM 2247 C CA . THR A 1 292 ? -14.141 9.527 21.924 1.00 38.16 292 THR A CA 1
ATOM 2248 C C . THR A 1 292 ? -12.738 9.351 22.506 1.00 38.16 292 THR A C 1
ATOM 2250 O O . THR A 1 292 ? -12.396 8.263 22.964 1.00 38.16 292 THR A O 1
ATOM 2253 N N . ASP A 1 293 ? -11.935 10.417 22.462 1.00 42.88 293 ASP A N 1
ATOM 2254 C CA . ASP A 1 293 ? -10.484 10.514 22.721 1.00 42.88 293 ASP A CA 1
ATOM 2255 C C . ASP A 1 293 ? -9.985 10.114 24.138 1.00 42.88 293 ASP A C 1
ATOM 2257 O O . ASP A 1 293 ? -8.939 10.578 24.583 1.00 42.88 293 ASP A O 1
ATOM 2261 N N . THR A 1 294 ? -10.698 9.254 24.869 1.00 35.84 294 THR A N 1
ATOM 2262 C CA . THR A 1 294 ? -10.394 8.869 26.261 1.00 35.84 294 THR A CA 1
ATOM 2263 C C . THR A 1 294 ? -10.015 7.404 26.465 1.00 35.84 294 THR A C 1
ATOM 2265 O O . THR A 1 294 ? -9.758 7.019 27.601 1.00 35.84 294 THR A O 1
ATOM 2268 N N . ASP A 1 295 ? -9.922 6.583 25.415 1.00 41.34 295 ASP A N 1
ATOM 2269 C CA . ASP A 1 295 ? -9.222 5.300 25.546 1.00 41.34 295 ASP A CA 1
ATOM 2270 C C . ASP A 1 295 ? -7.719 5.606 25.604 1.00 41.34 295 ASP A C 1
ATOM 2272 O O . ASP A 1 295 ? -7.036 5.698 24.585 1.00 41.34 295 ASP A O 1
ATOM 2276 N N . SER A 1 296 ? -7.201 5.852 26.805 1.00 34.84 296 SER A N 1
ATOM 2277 C CA . SER A 1 296 ? -5.769 5.925 27.077 1.00 34.84 296 SER A CA 1
ATOM 2278 C C . SER A 1 296 ? -5.144 4.571 26.731 1.00 34.84 296 SER A C 1
ATOM 2280 O O . SER A 1 296 ? -5.137 3.648 27.541 1.00 34.84 296 SER A O 1
ATOM 2282 N N . PHE A 1 297 ? -4.631 4.444 25.505 1.00 48.84 297 PHE A N 1
ATOM 2283 C CA . PHE A 1 297 ? -3.965 3.250 24.965 1.00 48.84 297 PHE A CA 1
ATOM 2284 C C . PHE A 1 297 ? -2.581 2.975 25.598 1.00 48.84 297 PHE A C 1
ATOM 2286 O O . PHE A 1 297 ? -1.724 2.361 24.963 1.00 48.84 297 PHE A O 1
ATOM 2293 N N . GLU A 1 298 ? -2.345 3.433 26.830 1.00 36.88 298 GLU A N 1
ATOM 2294 C CA . GLU A 1 298 ? -1.092 3.224 27.568 1.00 36.88 298 GLU A CA 1
ATOM 2295 C C . GLU A 1 298 ? -1.008 1.836 28.216 1.00 36.88 298 GLU A C 1
ATOM 2297 O O . GLU A 1 298 ? 0.091 1.380 28.516 1.00 36.88 298 GLU A O 1
ATOM 2302 N N . ASP A 1 299 ? -2.124 1.110 28.338 1.00 37.84 299 ASP A N 1
ATOM 2303 C CA . ASP A 1 299 ? -2.142 -0.241 28.903 1.00 37.84 299 ASP A CA 1
ATOM 2304 C C . ASP A 1 299 ? -2.667 -1.269 27.893 1.00 37.84 299 ASP A C 1
ATOM 2306 O O . ASP A 1 299 ? -3.810 -1.718 27.918 1.00 37.84 299 ASP A O 1
ATOM 2310 N N . LEU A 1 300 ? -1.821 -1.619 26.926 1.00 38.69 300 LEU A N 1
ATOM 2311 C CA . LEU A 1 300 ? -2.052 -2.761 26.048 1.00 38.69 300 LEU A CA 1
ATOM 2312 C C . LEU A 1 300 ? -0.996 -3.829 26.317 1.00 38.69 300 LEU A C 1
ATOM 2314 O O . LEU A 1 300 ? -0.221 -4.187 25.424 1.00 38.69 300 LEU A O 1
ATOM 2318 N N . GLY A 1 301 ? -1.046 -4.373 27.536 1.00 32.94 301 GLY A N 1
ATOM 2319 C CA . GLY A 1 301 ? -0.392 -5.615 27.927 1.00 32.94 301 GLY A CA 1
ATOM 2320 C C . GLY A 1 301 ? -0.569 -6.743 26.902 1.00 32.94 301 GLY A C 1
ATOM 2321 O O . GLY A 1 301 ? -1.481 -6.759 26.061 1.00 32.94 301 GLY A O 1
ATOM 2322 N N . THR A 1 302 ? 0.399 -7.651 26.930 1.00 34.97 302 THR A N 1
ATOM 2323 C CA . THR A 1 302 ? 0.547 -8.844 26.093 1.00 34.97 302 THR A CA 1
ATOM 2324 C C . THR A 1 302 ? -0.730 -9.681 26.062 1.00 34.97 302 THR A C 1
ATOM 2326 O O . THR A 1 302 ? -1.003 -10.443 26.981 1.00 34.97 302 THR A O 1
ATOM 2329 N N . LEU A 1 303 ? -1.487 -9.561 24.972 1.00 31.44 303 LEU A N 1
ATOM 2330 C CA . LEU A 1 303 ? -2.414 -10.598 24.534 1.00 31.44 303 LEU A CA 1
ATOM 2331 C C . LEU A 1 303 ? -1.649 -11.434 23.512 1.00 31.44 303 LEU A C 1
ATOM 2333 O O . LEU A 1 303 ? -1.302 -10.932 22.437 1.00 31.44 303 LEU A O 1
ATOM 2337 N N . SER A 1 304 ? -1.309 -12.659 23.905 1.00 29.25 304 SER A N 1
ATOM 2338 C CA . SER A 1 304 ? -0.808 -13.695 23.010 1.00 29.25 304 SER A CA 1
ATOM 2339 C C . SER A 1 304 ? -1.892 -14.000 21.980 1.00 29.25 304 SER A C 1
ATOM 2341 O O . SER A 1 304 ? -3.047 -14.227 22.332 1.00 29.25 304 SER A O 1
ATOM 2343 N N . TYR A 1 305 ? -1.524 -13.923 20.706 1.00 34.81 305 TYR A N 1
ATOM 2344 C CA . TYR A 1 305 ? -2.314 -14.503 19.630 1.00 34.81 305 TYR A CA 1
ATOM 2345 C C . TYR A 1 305 ? -1.873 -15.958 19.516 1.00 34.81 305 TYR A C 1
ATOM 2347 O O . TYR A 1 305 ? -0.678 -16.211 19.384 1.00 34.81 305 TYR A O 1
ATOM 2355 N N . ASP A 1 306 ? -2.821 -16.883 19.615 1.00 27.84 306 ASP A N 1
ATOM 2356 C CA . ASP A 1 306 ? -2.561 -18.306 19.430 1.00 27.84 306 ASP A CA 1
ATOM 2357 C C . ASP A 1 306 ? -2.384 -18.583 17.927 1.00 27.84 306 ASP A C 1
ATOM 2359 O O . ASP A 1 306 ? -3.307 -18.395 17.131 1.00 27.84 306 ASP A O 1
ATOM 2363 N N . ASP A 1 307 ? -1.176 -18.999 17.537 1.00 32.25 307 ASP A N 1
ATOM 2364 C CA . ASP A 1 307 ? -0.742 -19.314 16.164 1.00 32.25 307 ASP A CA 1
ATOM 2365 C C . ASP A 1 307 ? -1.340 -20.640 15.616 1.00 32.25 307 ASP A C 1
ATOM 2367 O O . ASP A 1 307 ? -0.723 -21.331 14.802 1.00 32.25 307 ASP A O 1
ATOM 2371 N N . GLU A 1 308 ? -2.534 -21.056 16.049 1.00 32.06 308 GLU A N 1
ATOM 2372 C CA . GLU A 1 308 ? -3.014 -22.434 15.820 1.00 32.06 308 GLU A CA 1
ATOM 2373 C C . GLU A 1 308 ? -3.586 -22.742 14.418 1.00 32.06 308 GLU A C 1
ATOM 2375 O O . GLU A 1 308 ? -3.966 -23.882 14.159 1.00 32.06 308 GLU A O 1
ATOM 2380 N N . GLU A 1 309 ? -3.579 -21.813 13.455 1.00 35.03 309 GLU A N 1
ATOM 2381 C CA . GLU A 1 309 ? -4.053 -22.094 12.080 1.00 35.03 309 GLU A CA 1
ATOM 2382 C C . GLU A 1 309 ? -2.998 -21.920 10.963 1.00 35.03 309 GLU A C 1
ATOM 2384 O O . GLU A 1 309 ? -3.352 -21.866 9.785 1.00 35.03 309 GLU A O 1
ATOM 2389 N N . GLU A 1 310 ? -1.692 -21.889 11.275 1.00 37.97 310 GLU A N 1
ATOM 2390 C CA . GLU A 1 310 ? -0.624 -21.685 10.267 1.00 37.97 310 GLU A CA 1
ATOM 2391 C C . GLU A 1 310 ? 0.319 -22.892 10.065 1.00 37.97 310 GLU A C 1
ATOM 2393 O O . GLU A 1 310 ? 1.522 -22.728 9.906 1.00 37.97 310 GLU A O 1
ATOM 2398 N N . ASN A 1 311 ? -0.197 -24.126 10.013 1.00 30.77 311 ASN A N 1
ATOM 2399 C CA . ASN A 1 311 ? 0.598 -25.282 9.561 1.00 30.77 311 ASN A CA 1
ATOM 2400 C C . ASN A 1 311 ? -0.195 -26.239 8.660 1.00 30.77 311 ASN A C 1
ATOM 2402 O O . ASN A 1 311 ? -0.486 -27.380 9.010 1.00 30.77 311 ASN A O 1
ATOM 2406 N N . ALA A 1 312 ? -0.496 -25.786 7.446 1.00 30.17 312 ALA A N 1
ATOM 2407 C CA . ALA A 1 312 ? -0.785 -26.682 6.331 1.00 30.17 312 ALA A CA 1
ATOM 2408 C C . ALA A 1 312 ? -0.095 -26.164 5.064 1.00 30.17 312 ALA A C 1
ATOM 2410 O O . ALA A 1 312 ? -0.724 -25.631 4.152 1.00 30.17 312 ALA A O 1
ATOM 2411 N N . GLU A 1 313 ? 1.227 -26.323 5.009 1.00 30.56 313 GLU A N 1
ATOM 2412 C CA . GLU A 1 313 ? 1.935 -26.326 3.731 1.00 30.56 313 GLU A CA 1
ATOM 2413 C C . GLU A 1 313 ? 1.496 -27.558 2.916 1.00 30.56 313 GLU A C 1
ATOM 2415 O O . GLU A 1 313 ? 1.545 -28.686 3.427 1.00 30.56 313 GLU A O 1
ATOM 2420 N N . PRO A 1 314 ? 1.104 -27.412 1.639 1.00 29.81 314 PRO A N 1
ATOM 2421 C CA . PRO A 1 314 ? 0.974 -28.558 0.758 1.00 29.81 314 PRO A CA 1
ATOM 2422 C C . PRO A 1 314 ? 2.376 -29.095 0.441 1.00 29.81 314 PRO A C 1
ATOM 2424 O O . PRO A 1 314 ? 3.172 -28.465 -0.256 1.00 29.81 314 PRO A O 1
ATOM 2427 N N . LYS A 1 315 ? 2.677 -30.289 0.961 1.00 26.80 315 LYS A N 1
ATOM 2428 C CA . LYS A 1 315 ? 3.879 -31.062 0.629 1.00 26.80 315 LYS A CA 1
ATOM 2429 C C . LYS A 1 315 ? 3.899 -31.357 -0.875 1.00 26.80 315 LYS A C 1
ATOM 2431 O O . LYS A 1 315 ? 3.177 -32.229 -1.348 1.00 26.80 315 LYS A O 1
ATOM 2436 N N . ILE A 1 316 ? 4.758 -30.667 -1.621 1.00 31.23 316 ILE A N 1
ATOM 2437 C CA . ILE A 1 316 ? 5.175 -31.106 -2.956 1.00 31.23 316 ILE A CA 1
ATOM 2438 C C . ILE A 1 316 ? 6.197 -32.227 -2.748 1.00 31.23 316 ILE A C 1
ATOM 2440 O O . ILE A 1 316 ? 7.312 -31.990 -2.276 1.00 31.23 316 ILE A O 1
ATOM 2444 N N . GLU A 1 317 ? 5.803 -33.460 -3.063 1.00 28.28 317 GLU A N 1
ATOM 2445 C CA . GLU A 1 317 ? 6.693 -34.618 -3.043 1.00 28.28 317 GLU A CA 1
ATOM 2446 C C . GLU A 1 317 ? 7.913 -34.381 -3.943 1.00 28.28 317 GLU A C 1
ATOM 2448 O O . GLU A 1 317 ? 7.819 -34.155 -5.152 1.00 28.28 317 GLU A O 1
ATOM 2453 N N . LYS A 1 318 ? 9.096 -34.459 -3.330 1.00 27.98 318 LYS A N 1
ATOM 2454 C CA .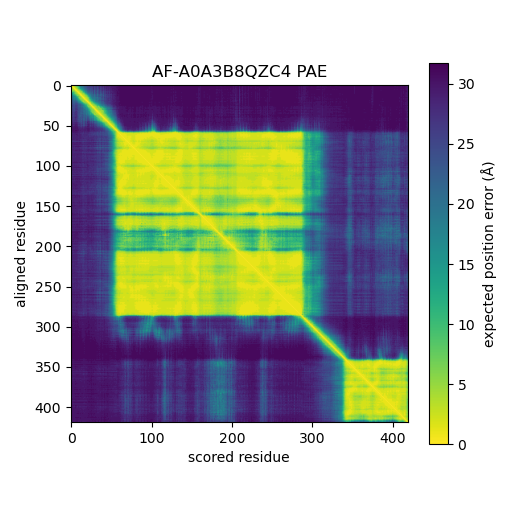 LYS A 1 318 ? 10.377 -34.543 -4.027 1.00 27.98 318 LYS A CA 1
ATOM 2455 C C . LYS A 1 318 ? 10.474 -35.909 -4.707 1.00 27.98 318 LYS A C 1
ATOM 2457 O O . LYS A 1 318 ? 10.849 -36.889 -4.068 1.00 27.98 318 LYS A O 1
ATOM 2462 N N . ALA A 1 319 ? 10.210 -35.964 -6.009 1.00 27.50 319 ALA A N 1
ATOM 2463 C CA . ALA A 1 319 ? 10.617 -37.100 -6.826 1.00 27.50 319 ALA A CA 1
ATOM 2464 C C . ALA A 1 319 ? 12.155 -37.154 -6.908 1.00 27.50 319 ALA A C 1
ATOM 2466 O O . ALA A 1 319 ? 12.827 -36.193 -7.296 1.00 27.50 319 ALA A O 1
ATOM 2467 N N . GLN A 1 320 ? 12.701 -38.288 -6.476 1.00 27.56 320 GLN A N 1
ATOM 2468 C CA . GLN A 1 320 ? 14.123 -38.600 -6.416 1.00 27.56 320 GLN A CA 1
ATOM 2469 C C . GLN A 1 320 ? 14.786 -38.554 -7.799 1.00 27.56 320 GLN A C 1
ATOM 2471 O O . GLN A 1 320 ? 14.263 -39.055 -8.792 1.00 27.56 320 GLN A O 1
ATOM 2476 N N . LYS A 1 321 ? 16.002 -38.000 -7.831 1.00 27.86 321 LYS A N 1
ATOM 2477 C CA . LYS A 1 321 ? 16.951 -38.158 -8.934 1.00 27.86 321 LYS A CA 1
ATOM 2478 C C . LYS A 1 321 ? 17.539 -39.569 -8.896 1.00 27.86 321 LYS A C 1
ATOM 2480 O O . LYS A 1 321 ? 18.123 -39.953 -7.887 1.00 27.86 321 LYS A O 1
ATOM 2485 N N . THR A 1 322 ? 17.520 -40.263 -10.026 1.00 23.89 322 THR A N 1
ATOM 2486 C CA . THR A 1 322 ? 18.576 -41.218 -10.392 1.00 23.89 322 THR A CA 1
ATOM 2487 C C . THR A 1 322 ? 19.067 -40.920 -11.813 1.00 23.89 322 THR A C 1
ATOM 2489 O O . THR A 1 322 ? 18.311 -40.370 -12.617 1.00 23.89 322 THR A O 1
ATOM 2492 N N . PRO A 1 323 ? 20.355 -41.171 -12.112 1.00 28.56 323 PRO A N 1
ATOM 2493 C CA . PRO A 1 323 ? 21.036 -40.589 -13.260 1.00 28.56 323 PRO A CA 1
ATOM 2494 C C . PRO A 1 323 ? 21.058 -41.541 -14.460 1.00 28.56 323 PRO A C 1
ATOM 2496 O O . PRO A 1 323 ? 21.468 -42.691 -14.333 1.00 28.56 323 PRO A O 1
ATOM 2499 N N . ALA A 1 324 ? 20.712 -41.040 -15.646 1.00 23.86 324 ALA A N 1
ATOM 2500 C CA . ALA A 1 324 ? 21.102 -41.664 -16.906 1.00 23.86 324 ALA A CA 1
ATOM 2501 C C . ALA A 1 324 ? 21.182 -40.619 -18.030 1.00 23.86 324 ALA A C 1
ATOM 2503 O O . ALA A 1 324 ? 20.213 -39.934 -18.349 1.00 23.86 324 ALA A O 1
ATOM 2504 N N . THR A 1 325 ? 22.353 -40.543 -18.651 1.00 22.69 325 THR A N 1
ATOM 2505 C CA . THR A 1 325 ? 22.662 -39.821 -19.894 1.00 22.69 325 THR A CA 1
ATOM 2506 C C . THR A 1 325 ? 23.471 -40.804 -20.751 1.00 22.69 325 THR A C 1
ATOM 2508 O O . THR A 1 325 ? 24.186 -41.621 -20.174 1.00 22.69 325 THR A O 1
ATOM 2511 N N . PRO A 1 326 ? 23.574 -40.663 -22.081 1.00 40.91 326 PRO A N 1
ATOM 2512 C CA . PRO A 1 326 ? 22.563 -40.409 -23.109 1.00 40.91 326 PRO A CA 1
ATOM 2513 C C . PRO A 1 326 ? 22.572 -41.533 -24.173 1.00 40.91 326 PRO A C 1
ATOM 2515 O O . PRO A 1 326 ? 23.596 -42.172 -24.401 1.00 40.91 326 PRO A O 1
ATOM 2518 N N . THR A 1 327 ? 21.507 -41.705 -24.962 1.00 21.31 327 THR A N 1
ATOM 2519 C CA . THR A 1 327 ? 21.697 -42.153 -26.357 1.00 21.31 327 THR A CA 1
ATOM 2520 C C . THR A 1 327 ? 20.537 -41.779 -27.277 1.00 21.31 327 THR A C 1
ATOM 2522 O O . THR A 1 327 ? 19.367 -42.055 -27.048 1.00 21.31 327 THR A O 1
ATOM 2525 N N . ARG A 1 328 ? 20.949 -41.112 -28.350 1.00 28.42 328 ARG A N 1
ATOM 2526 C CA . ARG A 1 328 ? 20.269 -40.688 -29.574 1.00 28.42 328 ARG A CA 1
ATOM 2527 C C . ARG A 1 328 ? 19.342 -41.752 -30.185 1.00 28.42 328 ARG A C 1
ATOM 2529 O O . ARG A 1 328 ? 19.798 -42.868 -30.411 1.00 28.42 328 ARG A O 1
ATOM 2536 N N . LYS A 1 329 ? 18.146 -41.340 -30.632 1.00 24.83 329 LYS A N 1
ATOM 2537 C CA . LYS A 1 329 ? 17.651 -41.461 -32.027 1.00 24.83 329 LYS A CA 1
ATOM 2538 C C . LYS A 1 329 ? 16.196 -40.987 -32.146 1.00 24.83 329 LYS A C 1
ATOM 2540 O O . LYS A 1 329 ? 15.297 -41.500 -31.496 1.00 24.83 329 LYS A O 1
ATOM 2545 N N . THR A 1 330 ? 15.991 -40.025 -33.037 1.00 32.00 330 THR A N 1
ATOM 2546 C CA . THR A 1 330 ? 14.702 -39.665 -33.633 1.00 32.00 330 THR A CA 1
ATOM 2547 C C . THR A 1 330 ? 14.103 -40.875 -34.356 1.00 32.00 330 THR A C 1
ATOM 2549 O O . THR A 1 330 ? 14.841 -41.591 -35.038 1.00 32.00 330 THR A O 1
ATOM 2552 N N . PRO A 1 331 ? 12.773 -41.037 -34.327 1.00 26.22 331 PRO A N 1
ATOM 2553 C CA . PRO A 1 331 ? 12.084 -41.422 -35.551 1.00 26.22 331 PRO A CA 1
ATOM 2554 C C . PRO A 1 331 ? 10.900 -40.501 -35.854 1.00 26.22 331 PRO A C 1
ATOM 2556 O O . PRO A 1 331 ? 10.042 -40.231 -35.018 1.00 26.22 331 PRO A O 1
ATOM 2559 N N . ALA A 1 332 ? 10.855 -40.057 -37.105 1.00 33.69 332 ALA A N 1
ATOM 2560 C CA . ALA A 1 332 ? 9.690 -39.452 -37.724 1.00 33.69 332 ALA A CA 1
ATOM 2561 C C . ALA A 1 332 ? 8.583 -40.502 -37.955 1.00 33.69 332 ALA A C 1
ATOM 2563 O O . ALA A 1 332 ? 8.861 -41.598 -38.441 1.00 33.69 332 ALA A O 1
ATOM 2564 N N . LYS A 1 333 ? 7.325 -40.135 -37.686 1.00 28.48 333 LYS A N 1
ATOM 2565 C CA . LYS A 1 333 ? 6.097 -40.717 -38.270 1.00 28.48 333 LYS A CA 1
ATOM 2566 C C . LYS A 1 333 ? 5.020 -39.624 -38.233 1.00 28.48 333 LYS A C 1
ATOM 2568 O O . LYS A 1 333 ? 4.765 -39.064 -37.178 1.00 28.48 333 LYS A O 1
ATOM 2573 N N . LYS A 1 334 ? 4.676 -39.073 -39.400 1.00 25.44 334 LYS A N 1
ATOM 2574 C CA . LYS A 1 334 ? 3.543 -39.417 -40.288 1.00 25.44 334 LYS A CA 1
ATOM 2575 C C . LYS A 1 334 ? 2.197 -38.901 -39.774 1.00 25.44 334 LYS A C 1
ATOM 2577 O O . LYS A 1 334 ? 1.734 -39.288 -38.710 1.00 25.44 334 LYS A O 1
ATOM 2582 N N . GLU A 1 335 ? 1.615 -38.037 -40.604 1.00 37.84 335 GLU A N 1
ATOM 2583 C CA . GLU A 1 335 ? 0.267 -37.489 -40.519 1.00 37.84 335 GLU A CA 1
ATOM 2584 C C . GLU A 1 335 ? -0.793 -38.575 -40.316 1.00 37.84 335 GLU A C 1
ATOM 2586 O O . GLU A 1 335 ? -0.797 -39.604 -40.992 1.00 37.84 335 GLU A O 1
ATOM 2591 N N . SER A 1 336 ? -1.723 -38.277 -39.415 1.00 26.69 336 SER A N 1
ATOM 2592 C CA . SER A 1 336 ? -3.031 -38.907 -39.297 1.00 26.69 336 SER A CA 1
ATOM 2593 C C . SER A 1 336 ? -4.035 -37.785 -39.062 1.00 26.69 336 SER A C 1
ATOM 2595 O O . SER A 1 336 ? -3.994 -37.102 -38.039 1.00 26.69 336 SER A O 1
ATOM 2597 N N . ALA A 1 337 ? -4.892 -37.563 -40.051 1.00 35.28 337 ALA A N 1
ATOM 2598 C CA . ALA A 1 337 ? -5.970 -36.595 -40.019 1.00 35.28 337 ALA A CA 1
ATOM 2599 C C . ALA A 1 337 ? -7.149 -37.132 -39.195 1.00 35.28 337 ALA A C 1
ATOM 2601 O O . ALA A 1 337 ? -7.726 -38.146 -39.572 1.00 35.28 337 ALA A O 1
ATOM 2602 N N . ALA A 1 338 ? -7.503 -36.437 -38.107 1.00 29.75 338 ALA A N 1
ATOM 2603 C CA . ALA A 1 338 ? -8.871 -36.214 -37.616 1.00 29.75 338 ALA A CA 1
ATOM 2604 C C . ALA A 1 338 ? -8.861 -35.384 -36.308 1.00 29.75 338 ALA A C 1
ATOM 2606 O O . ALA A 1 338 ? -8.045 -35.621 -35.423 1.00 29.75 338 ALA A O 1
ATOM 2607 N N . THR A 1 339 ? -9.855 -34.494 -36.172 1.00 32.31 339 THR A N 1
ATOM 2608 C CA . THR A 1 339 ? -10.462 -33.956 -34.924 1.00 32.31 339 THR A CA 1
ATOM 2609 C C . THR A 1 339 ? -9.743 -32.897 -34.050 1.00 32.31 339 THR A C 1
ATOM 2611 O O . THR A 1 339 ? -8.582 -33.016 -33.688 1.00 32.31 339 THR A O 1
ATOM 2614 N N . SER A 1 340 ? -10.532 -31.859 -33.703 1.00 35.81 340 SER A N 1
ATOM 2615 C CA . SER A 1 340 ? -10.326 -30.702 -32.799 1.00 35.81 340 SER A CA 1
ATOM 2616 C C . SER A 1 340 ? -9.082 -29.826 -33.025 1.00 35.81 340 SER A C 1
ATOM 2618 O O . SER A 1 340 ? -7.964 -30.222 -32.713 1.00 35.81 340 SER A O 1
ATOM 2620 N N . LYS A 1 341 ? -9.270 -28.582 -33.502 1.00 54.31 341 LYS A N 1
ATOM 2621 C CA . LYS A 1 341 ? -8.207 -27.558 -33.576 1.00 54.31 341 LYS A CA 1
ATOM 2622 C C . LYS A 1 341 ? -7.833 -27.072 -32.170 1.00 54.31 341 LYS A C 1
ATOM 2624 O O . LYS A 1 341 ? -8.214 -25.975 -31.766 1.00 54.31 341 LYS A O 1
ATOM 2629 N N . SER A 1 342 ? -7.106 -27.892 -31.423 1.00 67.69 342 SER A N 1
ATOM 2630 C CA . SER A 1 342 ? -6.490 -27.460 -30.174 1.00 67.69 342 SER A CA 1
ATOM 2631 C C . SER A 1 342 ? -5.427 -26.397 -30.478 1.00 67.69 342 SER A C 1
ATOM 2633 O O . SER A 1 342 ? -4.666 -26.551 -31.441 1.00 67.69 342 SER A O 1
ATOM 2635 N N . PRO A 1 343 ? -5.381 -25.297 -29.710 1.00 82.75 343 PRO A N 1
ATOM 2636 C CA . PRO A 1 343 ? -4.393 -24.249 -29.913 1.00 82.75 343 PRO A CA 1
ATOM 2637 C C . PRO A 1 343 ? -2.972 -24.795 -29.729 1.00 82.75 343 PRO A C 1
ATOM 2639 O O . PRO A 1 343 ? -2.694 -25.530 -28.786 1.00 82.75 343 PRO A O 1
ATOM 2642 N N . VAL A 1 344 ? -2.062 -24.412 -30.628 1.00 90.12 344 VAL A N 1
ATOM 2643 C CA . VAL A 1 344 ? -0.638 -24.767 -30.566 1.00 90.12 344 VAL A CA 1
ATOM 2644 C C . VAL A 1 344 ? 0.156 -23.560 -30.096 1.00 90.12 344 VAL A C 1
ATOM 2646 O O . VAL A 1 344 ? 0.075 -22.487 -30.698 1.00 90.12 344 VAL A O 1
ATOM 2649 N N . TYR A 1 345 ? 0.979 -23.746 -29.073 1.00 89.56 345 TYR A N 1
ATOM 2650 C CA . TYR A 1 345 ? 1.824 -22.704 -28.507 1.00 89.56 345 TYR A CA 1
ATOM 2651 C C . TYR A 1 345 ? 3.211 -22.751 -29.153 1.00 89.56 345 TYR A C 1
ATOM 2653 O O . TYR A 1 345 ? 3.781 -23.826 -29.339 1.00 89.56 345 TYR A O 1
ATOM 2661 N N . LYS A 1 346 ? 3.759 -21.590 -29.518 1.00 94.12 346 LYS A N 1
ATOM 2662 C CA . LYS A 1 346 ? 5.104 -21.447 -30.107 1.00 94.12 346 LYS A CA 1
ATOM 2663 C C . LYS A 1 346 ? 5.809 -20.235 -29.511 1.00 94.12 346 LYS A C 1
ATOM 2665 O O . LYS A 1 346 ? 5.146 -19.319 -29.042 1.00 94.12 346 LYS A O 1
ATOM 2670 N N . ILE A 1 347 ? 7.135 -20.175 -29.560 1.00 93.69 347 ILE A N 1
ATOM 2671 C CA . ILE A 1 347 ? 7.902 -19.028 -29.052 1.00 93.69 347 ILE A CA 1
ATOM 2672 C C . ILE A 1 347 ? 8.271 -18.117 -30.221 1.00 93.69 347 ILE A C 1
ATOM 2674 O O . ILE A 1 347 ? 9.126 -18.482 -31.023 1.00 93.69 347 ILE A O 1
ATOM 2678 N N . GLN A 1 348 ? 7.663 -16.936 -30.338 1.00 94.94 348 GLN A N 1
ATOM 2679 C CA . GLN A 1 348 ? 8.103 -15.922 -31.297 1.00 94.94 348 GLN A CA 1
ATOM 2680 C C . GLN A 1 348 ? 9.364 -15.236 -30.769 1.00 94.94 348 GLN A C 1
ATOM 2682 O O . GLN A 1 348 ? 9.377 -14.782 -29.629 1.00 94.94 348 GLN A O 1
ATOM 2687 N N . PHE A 1 349 ? 10.408 -15.129 -31.593 1.00 94.38 349 PHE A N 1
ATOM 2688 C CA . PHE A 1 349 ? 11.704 -14.592 -31.152 1.00 94.38 349 PHE A CA 1
ATOM 2689 C C . PHE A 1 349 ? 12.320 -13.544 -32.090 1.00 94.38 349 PHE A C 1
ATOM 2691 O O . PHE A 1 349 ? 13.286 -12.885 -31.709 1.00 94.38 349 PHE A O 1
ATOM 2698 N N . LEU A 1 350 ? 11.801 -13.380 -33.314 1.00 92.75 350 LEU A N 1
ATOM 2699 C CA . LEU A 1 350 ? 12.345 -12.426 -34.283 1.00 92.75 350 LEU A CA 1
ATOM 2700 C C . LEU A 1 350 ? 11.275 -11.950 -35.274 1.00 92.75 350 LEU A C 1
ATOM 2702 O O . LEU A 1 350 ? 10.423 -12.723 -35.712 1.00 92.75 350 LEU A O 1
ATOM 2706 N N . VAL A 1 351 ? 11.361 -10.680 -35.668 1.00 92.19 351 VAL A N 1
ATOM 2707 C CA . VAL A 1 351 ? 10.556 -10.067 -36.732 1.00 92.19 351 VAL A CA 1
ATOM 2708 C C . VAL A 1 351 ? 11.487 -9.570 -37.834 1.00 92.19 351 VAL A C 1
ATOM 2710 O O . VAL A 1 351 ? 12.529 -8.990 -37.537 1.00 92.19 351 VAL A O 1
ATOM 2713 N N . SER A 1 352 ? 11.122 -9.778 -39.099 1.00 90.81 352 SER A N 1
ATOM 2714 C CA . SER A 1 352 ? 11.835 -9.206 -40.244 1.00 90.81 352 SER A CA 1
ATOM 2715 C C . SER A 1 352 ? 10.855 -8.716 -41.308 1.00 90.81 352 SER A C 1
ATOM 2717 O O . SER A 1 352 ? 9.829 -9.336 -41.564 1.00 90.81 352 SER A O 1
ATOM 2719 N N . ASP A 1 353 ? 11.201 -7.617 -41.957 1.00 90.62 353 ASP A N 1
ATOM 2720 C CA . ASP A 1 353 ? 10.587 -7.081 -43.178 1.00 90.62 353 ASP A CA 1
ATOM 2721 C C . ASP A 1 353 ? 10.768 -7.992 -44.410 1.00 90.62 353 ASP A C 1
ATOM 2723 O O . ASP A 1 353 ? 9.923 -8.033 -45.299 1.00 90.62 353 ASP A O 1
ATOM 2727 N N . ARG A 1 354 ? 11.849 -8.777 -44.446 1.00 92.25 354 ARG A N 1
ATOM 2728 C CA . ARG A 1 354 ? 12.170 -9.728 -45.519 1.00 92.25 354 ARG A CA 1
ATOM 2729 C C . ARG A 1 354 ? 12.294 -11.165 -45.025 1.00 92.25 354 ARG A C 1
ATOM 2731 O O . ARG A 1 354 ? 12.707 -11.415 -43.893 1.00 92.25 354 ARG A O 1
ATOM 2738 N N . LYS A 1 355 ? 12.025 -12.129 -45.910 1.00 94.88 355 LYS A N 1
ATOM 2739 C CA . LYS A 1 355 ? 12.216 -13.552 -45.609 1.00 94.88 355 LYS A CA 1
ATOM 2740 C C . LYS A 1 355 ? 13.706 -13.860 -45.438 1.00 94.88 355 LYS A C 1
ATOM 2742 O O . LYS A 1 355 ? 14.500 -13.704 -46.360 1.00 94.88 355 LYS A O 1
ATOM 2747 N N . LEU A 1 356 ? 14.079 -14.318 -44.253 1.00 92.44 356 LEU A N 1
ATOM 2748 C CA . LEU A 1 356 ? 15.398 -14.845 -43.924 1.00 92.44 356 LEU A CA 1
ATOM 2749 C C . LEU A 1 356 ? 15.539 -16.311 -44.378 1.00 92.44 356 LEU A C 1
ATOM 2751 O O . LEU A 1 356 ? 14.573 -17.075 -44.267 1.00 92.44 356 LEU A O 1
ATOM 2755 N N . PRO A 1 357 ? 16.728 -16.723 -44.855 1.00 91.44 357 PRO A N 1
ATOM 2756 C CA . PRO A 1 357 ? 17.006 -18.113 -45.213 1.00 91.44 357 PRO A CA 1
ATOM 2757 C C . PRO A 1 357 ? 17.046 -19.009 -43.967 1.00 91.44 357 PRO A C 1
ATOM 2759 O O . PRO A 1 357 ? 17.363 -18.541 -42.874 1.00 91.44 357 PRO A O 1
ATOM 2762 N N . ALA A 1 358 ? 16.765 -20.307 -44.127 1.00 86.00 358 ALA A N 1
ATOM 2763 C CA . ALA A 1 358 ? 16.658 -21.264 -43.016 1.00 86.00 358 ALA A CA 1
ATOM 2764 C C . ALA A 1 358 ? 17.931 -21.366 -42.148 1.00 86.00 358 ALA A C 1
ATOM 2766 O O . ALA A 1 358 ? 17.848 -21.630 -40.955 1.00 86.00 358 ALA A O 1
ATOM 2767 N N . ASN A 1 359 ? 19.104 -21.099 -42.725 1.00 86.44 359 ASN A N 1
ATOM 2768 C CA . ASN A 1 359 ? 20.411 -21.098 -42.061 1.00 86.44 359 ASN A CA 1
ATOM 2769 C C . ASN A 1 359 ? 20.903 -19.684 -41.689 1.00 86.44 359 ASN A C 1
ATOM 2771 O O . ASN A 1 359 ? 22.105 -19.452 -41.546 1.00 86.44 359 ASN A O 1
ATOM 2775 N N . SER A 1 360 ? 19.996 -18.711 -41.573 1.00 92.50 360 SER A N 1
ATOM 2776 C CA . SER A 1 360 ? 20.356 -17.330 -41.262 1.00 92.50 360 SER A CA 1
ATOM 2777 C C . SER A 1 360 ? 21.137 -17.233 -39.951 1.00 92.50 360 SER A C 1
ATOM 2779 O O . SER A 1 360 ? 20.661 -17.643 -38.892 1.00 92.50 360 SER A O 1
ATOM 2781 N N . LYS A 1 361 ? 22.300 -16.566 -39.988 1.00 90.75 361 LYS A N 1
ATOM 2782 C CA . LYS A 1 361 ? 23.085 -16.237 -38.783 1.00 90.75 361 LYS A CA 1
ATOM 2783 C C . LYS A 1 361 ? 22.265 -15.454 -37.748 1.00 90.75 361 LYS A C 1
ATOM 2785 O O . LYS A 1 361 ? 22.550 -15.532 -36.555 1.00 90.75 361 LYS A O 1
ATOM 2790 N N . LYS A 1 362 ? 21.208 -14.745 -38.180 1.00 90.38 362 LYS A N 1
ATOM 2791 C CA . LYS A 1 362 ? 20.292 -14.020 -37.284 1.00 90.38 362 LYS A CA 1
ATOM 2792 C C . LYS A 1 362 ? 19.519 -14.938 -36.334 1.00 90.38 362 LYS A C 1
ATOM 2794 O O . LYS A 1 362 ? 19.049 -14.445 -35.318 1.00 90.38 362 LYS A O 1
ATOM 2799 N N . PHE A 1 363 ? 19.410 -16.238 -36.618 1.00 93.62 363 PHE A N 1
ATOM 2800 C CA . PHE A 1 363 ? 18.763 -17.206 -35.726 1.00 93.62 363 PHE A CA 1
ATOM 2801 C C . PHE A 1 363 ? 19.659 -17.662 -34.569 1.00 93.62 363 PHE A C 1
ATOM 2803 O O . PHE A 1 363 ? 19.185 -18.367 -33.686 1.00 93.62 363 PHE A O 1
ATOM 2810 N N . LYS A 1 364 ? 20.937 -17.251 -34.536 1.00 92.06 364 LYS A N 1
ATOM 2811 C CA . LYS A 1 364 ? 21.882 -17.554 -33.443 1.00 92.06 364 LYS A CA 1
ATOM 2812 C C . LYS A 1 364 ? 21.947 -19.049 -33.079 1.00 92.06 364 LYS A C 1
ATOM 2814 O O . LYS A 1 364 ? 22.125 -19.399 -31.919 1.00 92.06 364 LYS A O 1
ATOM 2819 N N . GLY A 1 365 ? 21.787 -19.922 -34.075 1.00 88.00 365 GLY A N 1
ATOM 2820 C CA . GLY A 1 365 ? 21.826 -21.376 -33.895 1.00 88.00 365 GLY A CA 1
ATOM 2821 C C . GLY A 1 365 ? 20.515 -22.025 -33.437 1.00 88.00 365 GLY A C 1
ATOM 2822 O O . GLY A 1 365 ? 20.502 -23.238 -33.256 1.00 88.00 365 GLY A O 1
ATOM 2823 N N . LEU A 1 366 ? 19.413 -21.275 -33.285 1.00 90.31 366 LEU A N 1
ATOM 2824 C CA . LEU A 1 366 ? 18.094 -21.873 -33.047 1.00 90.31 366 LEU A CA 1
ATOM 2825 C C . LEU A 1 366 ? 17.665 -22.726 -34.244 1.00 90.31 366 LEU A C 1
ATOM 2827 O O . LEU A 1 366 ? 17.699 -22.269 -35.387 1.00 90.31 366 LEU A O 1
ATOM 2831 N N . SER A 1 367 ? 17.245 -23.958 -33.962 1.00 85.75 367 SER A N 1
ATOM 2832 C CA . SER A 1 367 ? 16.686 -24.900 -34.932 1.00 85.75 367 SER A CA 1
ATOM 2833 C C . SER A 1 367 ? 15.830 -25.945 -34.202 1.00 85.75 367 SER A C 1
ATOM 2835 O O . SER A 1 367 ? 16.272 -26.436 -33.161 1.00 85.75 367 SER A O 1
ATOM 2837 N N . PRO A 1 368 ? 14.639 -26.310 -34.708 1.00 89.19 368 PRO A N 1
ATOM 2838 C CA . PRO A 1 368 ? 14.023 -25.828 -35.946 1.00 89.19 368 PRO A CA 1
ATOM 2839 C C . PRO A 1 368 ? 13.397 -24.431 -35.800 1.00 89.19 368 PRO A C 1
ATOM 2841 O O . PRO A 1 368 ? 12.892 -24.069 -34.739 1.00 89.19 368 PRO A O 1
ATOM 2844 N N . VAL A 1 369 ? 13.411 -23.653 -36.887 1.00 92.38 369 VAL A N 1
ATOM 2845 C CA . VAL A 1 369 ? 12.775 -22.328 -36.968 1.00 92.38 369 VAL A CA 1
ATOM 2846 C C . VAL A 1 369 ? 11.644 -22.371 -37.989 1.00 92.38 369 VAL A C 1
ATOM 2848 O O . VAL A 1 369 ? 11.857 -22.685 -39.158 1.00 92.38 369 VAL A O 1
ATOM 2851 N N . GLU A 1 370 ? 10.448 -22.010 -37.542 1.00 94.19 370 GLU A N 1
ATOM 2852 C CA . GLU A 1 370 ? 9.279 -21.782 -38.391 1.00 94.19 370 GLU A CA 1
ATOM 2853 C C . GLU A 1 370 ? 9.022 -20.274 -38.538 1.00 94.19 370 GLU A C 1
ATOM 2855 O O . GLU A 1 370 ? 9.591 -19.457 -37.811 1.00 94.19 370 GLU A O 1
ATOM 2860 N N . TYR A 1 371 ? 8.159 -19.885 -39.476 1.00 93.12 371 TYR A N 1
ATOM 2861 C CA . TYR A 1 371 ? 7.696 -18.506 -39.582 1.00 93.12 371 TYR A CA 1
ATOM 2862 C C . TYR A 1 371 ? 6.239 -18.435 -40.038 1.00 93.12 371 TYR A C 1
ATOM 2864 O O . TYR A 1 371 ? 5.747 -19.336 -40.716 1.00 93.12 371 TYR A O 1
ATOM 2872 N N . TYR A 1 372 ? 5.582 -17.326 -39.715 1.00 90.38 372 TYR A N 1
ATOM 2873 C CA . TYR A 1 372 ? 4.302 -16.926 -40.296 1.00 90.38 372 TYR A CA 1
ATOM 2874 C C . TYR A 1 372 ? 4.373 -15.466 -40.756 1.00 90.38 372 TYR A C 1
ATOM 2876 O O . TYR A 1 372 ? 5.304 -14.736 -40.402 1.00 90.38 372 TYR A O 1
ATOM 2884 N N . GLN A 1 373 ? 3.427 -15.047 -41.593 1.00 89.31 373 GLN A N 1
ATOM 2885 C CA . GLN A 1 373 ? 3.344 -13.670 -42.075 1.00 89.31 373 GLN A CA 1
ATOM 2886 C C . GLN A 1 373 ? 2.187 -12.942 -41.401 1.00 89.31 373 GLN A C 1
ATOM 2888 O O . GLN A 1 373 ? 1.081 -13.465 -41.310 1.00 89.31 373 GLN A O 1
ATOM 2893 N N . GLU A 1 374 ? 2.445 -11.718 -40.957 1.00 82.88 374 GLU A N 1
ATOM 2894 C CA . GLU A 1 374 ? 1.423 -10.820 -40.433 1.00 82.88 374 GLU A CA 1
ATOM 2895 C C . GLU A 1 374 ? 1.772 -9.385 -40.835 1.00 82.88 374 GLU A C 1
ATOM 2897 O O . GLU A 1 374 ? 2.891 -8.918 -40.590 1.00 82.88 374 GLU A O 1
ATOM 2902 N N . ASN A 1 375 ? 0.822 -8.698 -41.479 1.00 82.44 375 ASN A N 1
ATOM 2903 C CA . ASN A 1 375 ? 0.948 -7.306 -41.928 1.00 82.44 375 ASN A CA 1
ATOM 2904 C C . ASN A 1 375 ? 2.232 -7.035 -42.738 1.00 82.44 375 ASN A C 1
ATOM 2906 O O . ASN A 1 375 ? 2.972 -6.099 -42.453 1.00 82.44 375 ASN A O 1
ATOM 2910 N N . GLY A 1 376 ? 2.543 -7.904 -43.707 1.00 84.88 376 GLY A N 1
ATOM 2911 C CA . GLY A 1 376 ? 3.721 -7.756 -44.573 1.00 84.88 376 GLY A CA 1
ATOM 2912 C C . GLY A 1 376 ? 5.069 -8.059 -43.906 1.00 84.88 376 GLY A C 1
ATOM 2913 O O . GLY A 1 376 ? 6.102 -7.931 -44.553 1.00 84.88 376 GLY A O 1
ATOM 2914 N N . THR A 1 377 ? 5.083 -8.496 -42.641 1.00 83.56 377 THR A N 1
ATOM 2915 C CA . THR A 1 377 ? 6.311 -8.868 -41.919 1.00 83.56 377 THR A CA 1
ATOM 2916 C C . THR A 1 377 ? 6.362 -10.363 -41.612 1.00 83.56 377 THR A C 1
ATOM 2918 O O . THR A 1 377 ? 5.340 -11.004 -41.367 1.00 83.56 377 THR A O 1
ATOM 2921 N N . TYR A 1 378 ? 7.570 -10.920 -41.603 1.00 92.12 378 TYR A N 1
ATOM 2922 C CA . TYR A 1 378 ? 7.868 -12.304 -41.250 1.00 92.12 378 TYR A CA 1
ATOM 2923 C C . TYR A 1 378 ? 8.124 -12.407 -39.747 1.00 92.12 378 TYR A C 1
ATOM 2925 O O . TYR A 1 378 ? 9.035 -11.766 -39.216 1.00 92.12 378 TYR A O 1
ATOM 2933 N N . LYS A 1 379 ? 7.324 -13.222 -39.062 1.00 91.88 379 LYS A N 1
ATOM 2934 C CA . LYS A 1 379 ? 7.431 -13.504 -37.630 1.00 91.88 379 LYS A CA 1
ATOM 2935 C C . LYS A 1 379 ? 8.003 -14.904 -37.451 1.00 91.88 379 LYS A C 1
ATOM 2937 O O . LYS A 1 379 ? 7.384 -15.878 -37.871 1.00 91.88 379 LYS A O 1
ATOM 2942 N N . TYR A 1 380 ? 9.187 -15.003 -36.859 1.00 95.19 380 TYR A N 1
ATOM 2943 C CA . TYR A 1 380 ? 9.909 -16.261 -36.682 1.00 95.19 380 TYR A CA 1
ATOM 2944 C C . TYR A 1 380 ? 9.645 -16.865 -35.310 1.00 95.19 380 TYR A C 1
ATOM 2946 O O . TYR A 1 380 ? 9.670 -16.165 -34.292 1.00 95.19 380 TYR A O 1
ATOM 2954 N N . THR A 1 381 ? 9.410 -18.173 -35.304 1.00 95.56 381 THR A N 1
ATOM 2955 C CA . THR A 1 381 ? 8.968 -18.936 -34.140 1.00 95.56 381 THR A CA 1
ATOM 2956 C C . THR A 1 381 ? 9.802 -20.192 -33.924 1.00 95.56 381 THR A C 1
ATOM 2958 O O . THR A 1 381 ? 10.272 -20.802 -34.884 1.00 95.56 381 THR A O 1
ATOM 2961 N N . PHE A 1 382 ? 9.943 -20.596 -32.666 1.00 94.81 382 PHE A N 1
ATOM 2962 C CA . PHE A 1 382 ? 10.648 -21.794 -32.226 1.00 94.81 382 PHE A CA 1
ATOM 2963 C C . PHE A 1 382 ? 9.724 -22.685 -31.387 1.00 94.81 382 PHE A C 1
ATOM 2965 O O . PHE A 1 382 ? 8.930 -22.181 -30.588 1.00 94.81 382 PHE A O 1
ATOM 2972 N N . GLY A 1 383 ? 9.869 -23.999 -31.560 1.00 92.56 383 GLY A N 1
ATOM 2973 C CA . GLY A 1 383 ? 9.144 -25.007 -30.790 1.00 92.56 383 GLY A CA 1
ATOM 2974 C C . GLY A 1 383 ? 7.650 -25.102 -31.116 1.00 92.56 383 GLY A C 1
ATOM 2975 O O . GLY A 1 383 ? 7.060 -24.230 -31.759 1.00 92.56 383 GLY A O 1
ATOM 2976 N N . ARG A 1 384 ? 7.042 -26.207 -30.684 1.00 94.38 384 ARG A N 1
ATOM 2977 C CA . ARG A 1 384 ? 5.603 -26.475 -30.770 1.00 94.38 384 ARG A CA 1
ATOM 2978 C C . ARG A 1 384 ? 5.191 -27.174 -29.483 1.00 94.38 384 ARG A C 1
ATOM 2980 O O . ARG A 1 384 ? 5.741 -28.225 -29.179 1.00 94.38 384 ARG A O 1
ATOM 2987 N N . TYR A 1 385 ? 4.240 -26.594 -28.765 1.00 90.75 385 TYR A N 1
ATOM 2988 C CA . TYR A 1 385 ? 3.835 -27.049 -27.438 1.00 90.75 385 TYR A CA 1
ATOM 2989 C C . TYR A 1 385 ? 2.310 -27.098 -27.332 1.00 90.75 385 TYR A C 1
ATOM 2991 O O . TYR A 1 385 ? 1.607 -26.352 -28.021 1.00 90.75 385 TYR A O 1
ATOM 2999 N N . ASN A 1 386 ? 1.802 -27.956 -26.451 1.00 86.62 386 ASN A N 1
ATOM 3000 C CA . ASN A 1 386 ? 0.371 -28.118 -26.189 1.00 86.62 386 ASN A CA 1
ATOM 3001 C C . ASN A 1 386 ? -0.140 -27.133 -25.129 1.00 86.62 386 ASN A C 1
ATOM 3003 O O . ASN A 1 386 ? -1.344 -26.954 -24.974 1.00 86.62 386 ASN A O 1
ATOM 3007 N N . SER A 1 387 ? 0.769 -26.482 -24.398 1.00 79.19 387 SER A N 1
ATOM 3008 C CA . SER A 1 387 ? 0.449 -25.447 -23.415 1.00 79.19 387 SER A CA 1
ATOM 3009 C C . SER A 1 387 ? 1.571 -24.414 -23.298 1.00 79.19 387 SER A C 1
ATOM 3011 O O . SER A 1 387 ? 2.725 -24.670 -23.649 1.00 79.19 387 SER A O 1
ATOM 3013 N N . GLN A 1 388 ? 1.250 -23.246 -22.742 1.00 75.88 388 GLN A N 1
ATOM 3014 C CA . GLN A 1 388 ? 2.250 -22.229 -22.409 1.00 75.88 388 GLN A CA 1
ATOM 3015 C C . GLN A 1 388 ? 3.235 -22.710 -21.327 1.00 75.88 388 GLN A C 1
ATOM 3017 O O . GLN A 1 388 ? 4.414 -22.364 -21.381 1.00 75.88 388 GLN A O 1
ATOM 3022 N N . THR A 1 389 ? 2.779 -23.546 -20.389 1.00 75.50 389 THR A N 1
ATOM 3023 C CA . THR A 1 389 ? 3.612 -24.148 -19.335 1.00 75.50 389 THR A CA 1
ATOM 3024 C C . THR A 1 389 ? 4.694 -25.051 -19.920 1.00 75.50 389 THR A C 1
ATOM 3026 O O . THR A 1 389 ? 5.852 -24.978 -19.513 1.00 75.50 389 THR A O 1
ATOM 3029 N N . GLU A 1 390 ? 4.340 -25.853 -20.925 1.00 83.00 390 GLU A N 1
ATOM 3030 C CA . GLU A 1 390 ? 5.273 -26.739 -21.628 1.00 83.00 390 GLU A CA 1
ATOM 3031 C C . GLU A 1 390 ? 6.335 -25.945 -22.415 1.00 83.00 390 GLU A C 1
ATOM 3033 O O . GLU A 1 390 ? 7.493 -26.351 -22.475 1.00 83.00 390 GLU A O 1
ATOM 3038 N N . ALA A 1 391 ? 5.985 -24.761 -22.932 1.00 86.81 391 ALA A N 1
ATOM 3039 C CA . ALA A 1 391 ? 6.913 -23.871 -23.635 1.00 86.81 391 ALA A CA 1
ATOM 3040 C C . ALA A 1 391 ? 7.903 -23.127 -22.709 1.00 86.81 391 ALA A C 1
ATOM 3042 O O . ALA A 1 391 ? 8.902 -22.574 -23.178 1.00 86.81 391 ALA A O 1
ATOM 3043 N N . ALA A 1 392 ? 7.640 -23.058 -21.399 1.00 75.88 392 ALA A N 1
ATOM 3044 C CA . ALA A 1 392 ? 8.367 -22.184 -20.475 1.00 75.88 392 ALA A CA 1
ATOM 3045 C C . ALA A 1 392 ? 9.876 -22.493 -20.323 1.00 75.88 392 ALA A C 1
ATOM 3047 O O . ALA A 1 392 ? 10.667 -21.542 -20.273 1.00 75.88 392 ALA A O 1
ATOM 3048 N N . PRO A 1 393 ? 10.332 -23.764 -20.260 1.00 86.81 393 PRO A N 1
ATOM 3049 C CA . PRO A 1 393 ? 11.761 -24.080 -20.192 1.00 86.81 393 PRO A CA 1
ATOM 3050 C C . PRO A 1 393 ? 12.532 -23.602 -21.422 1.00 86.81 393 PRO A C 1
ATOM 3052 O O . PRO A 1 393 ? 13.586 -22.974 -21.289 1.00 86.81 393 PRO A O 1
ATOM 3055 N N . ASP A 1 394 ? 11.971 -23.821 -22.607 1.00 89.12 394 ASP A N 1
ATOM 3056 C CA . ASP A 1 394 ? 12.592 -23.416 -23.862 1.00 89.12 394 ASP A CA 1
ATOM 3057 C C . ASP A 1 394 ? 12.541 -21.904 -24.049 1.00 89.12 394 ASP A C 1
ATOM 3059 O O . ASP A 1 394 ? 13.522 -21.316 -24.499 1.00 89.12 394 ASP A O 1
ATOM 3063 N N . LEU A 1 395 ? 11.473 -21.237 -23.598 1.00 88.50 395 LEU A N 1
ATOM 3064 C CA . LEU A 1 395 ? 11.407 -19.776 -23.583 1.00 88.50 395 LEU A CA 1
ATOM 3065 C C . LEU A 1 395 ? 12.568 -19.168 -22.786 1.00 88.50 395 LEU A C 1
ATOM 3067 O O . LEU A 1 395 ? 13.172 -18.201 -23.247 1.00 88.50 395 LEU A O 1
ATOM 3071 N N . ARG A 1 396 ? 12.924 -19.732 -21.621 1.00 87.88 396 ARG A N 1
ATOM 3072 C CA . ARG A 1 396 ? 14.084 -19.264 -20.836 1.00 87.88 396 ARG A CA 1
ATOM 3073 C C . ARG A 1 396 ? 15.388 -19.395 -21.619 1.00 87.88 396 ARG A C 1
ATOM 3075 O O . ARG A 1 396 ? 16.233 -18.506 -21.545 1.00 87.88 396 ARG A O 1
ATOM 3082 N N . THR A 1 397 ? 15.551 -20.476 -22.377 1.00 90.19 397 THR A N 1
ATOM 3083 C CA . THR A 1 397 ? 16.734 -20.697 -23.220 1.00 90.19 397 THR A CA 1
ATOM 3084 C C . THR A 1 397 ? 16.760 -19.733 -24.405 1.00 90.19 397 THR A C 1
ATOM 3086 O O . THR A 1 397 ? 17.774 -19.077 -24.639 1.00 90.19 397 THR A O 1
ATOM 3089 N N . VAL A 1 398 ? 15.633 -19.567 -25.101 1.00 91.50 398 VAL A N 1
ATOM 3090 C CA . VAL A 1 398 ? 15.490 -18.644 -26.236 1.00 91.50 398 VAL A CA 1
ATOM 3091 C C . VAL A 1 398 ? 15.712 -17.195 -25.792 1.00 91.50 398 VAL A C 1
ATOM 3093 O O . VAL A 1 398 ? 16.408 -16.456 -26.486 1.00 91.50 398 VAL A O 1
ATOM 3096 N N . LYS A 1 399 ? 15.231 -16.796 -24.605 1.00 89.62 399 LYS A N 1
ATOM 3097 C CA . LYS A 1 399 ? 15.418 -15.442 -24.049 1.00 89.62 399 LYS A CA 1
ATOM 3098 C C . LYS A 1 399 ? 16.877 -15.064 -23.786 1.00 89.62 399 LYS A C 1
ATOM 3100 O O . LYS A 1 399 ? 17.211 -13.881 -23.843 1.00 89.62 399 LYS A O 1
ATOM 3105 N N . LYS A 1 400 ? 17.773 -16.038 -23.574 1.00 91.81 400 LYS A N 1
ATOM 3106 C CA . LYS A 1 400 ? 19.226 -15.779 -23.493 1.00 91.81 400 LYS A CA 1
ATOM 3107 C C . LYS A 1 400 ? 19.795 -15.287 -24.828 1.00 91.81 400 LYS A C 1
ATOM 3109 O O . LYS A 1 400 ? 20.766 -14.538 -24.842 1.00 91.81 400 LYS A O 1
ATOM 3114 N N . LEU A 1 401 ? 19.185 -15.692 -25.943 1.00 90.81 401 LEU A N 1
ATOM 3115 C CA . LEU A 1 401 ? 19.592 -15.317 -27.297 1.00 90.81 401 LEU A CA 1
ATOM 3116 C C . LEU A 1 401 ? 18.781 -14.125 -27.838 1.00 90.81 401 LEU A C 1
ATOM 3118 O O . LEU A 1 401 ? 19.339 -13.275 -28.540 1.00 90.81 401 LEU A O 1
ATOM 3122 N N . PHE A 1 402 ? 17.493 -14.048 -27.499 1.00 91.44 402 PHE A N 1
ATOM 3123 C CA . PHE A 1 402 ? 16.523 -13.062 -27.982 1.00 91.44 402 PHE A CA 1
ATOM 3124 C C . PHE A 1 402 ? 15.692 -12.546 -26.807 1.00 91.44 402 PHE A C 1
ATOM 3126 O O . PHE A 1 402 ? 14.704 -13.167 -26.422 1.00 91.44 402 PHE A O 1
ATOM 3133 N N . LYS A 1 403 ? 16.099 -11.411 -26.226 1.00 83.94 403 LYS A N 1
ATOM 3134 C CA . LYS A 1 403 ? 15.487 -10.862 -25.002 1.00 83.94 403 LYS A CA 1
ATOM 3135 C C . LYS A 1 403 ? 13.974 -10.642 -25.132 1.00 83.94 403 LYS A C 1
ATOM 3137 O O . LYS A 1 403 ? 13.251 -10.884 -24.170 1.00 83.94 403 LYS A O 1
ATOM 3142 N N . ASP A 1 404 ? 13.516 -10.294 -26.333 1.00 80.81 404 ASP A N 1
ATOM 3143 C CA . ASP A 1 404 ? 12.114 -9.991 -26.643 1.00 80.81 404 ASP A CA 1
ATOM 3144 C C . ASP A 1 404 ? 11.299 -11.227 -27.058 1.00 80.81 404 ASP A C 1
ATOM 3146 O O . ASP A 1 404 ? 10.222 -11.093 -27.633 1.00 80.81 404 ASP A O 1
ATOM 3150 N N . ALA A 1 405 ? 11.804 -12.444 -26.827 1.00 91.31 405 ALA A N 1
ATOM 3151 C CA . ALA A 1 405 ? 11.064 -13.655 -27.156 1.00 91.31 405 ALA A CA 1
ATOM 3152 C C . ALA A 1 405 ? 9.863 -13.867 -26.218 1.00 91.31 405 ALA A C 1
ATOM 3154 O O . ALA A 1 405 ? 9.973 -13.702 -25.000 1.00 91.31 405 ALA A O 1
ATOM 3155 N N . PHE A 1 406 ? 8.726 -14.289 -26.770 1.00 86.69 406 PHE A N 1
ATOM 3156 C CA . PHE A 1 406 ? 7.495 -14.556 -26.017 1.00 86.69 406 PHE A CA 1
ATOM 3157 C C . PHE A 1 406 ? 6.688 -15.702 -26.631 1.00 86.69 406 PHE A C 1
ATOM 3159 O O . PHE A 1 406 ? 6.860 -16.047 -27.800 1.00 86.69 406 PHE A O 1
ATOM 3166 N N . VAL A 1 407 ? 5.808 -16.310 -25.833 1.00 90.94 407 VAL A N 1
ATOM 3167 C CA . VAL A 1 407 ? 4.928 -17.388 -26.302 1.00 90.94 407 VAL A CA 1
ATOM 3168 C C . VAL A 1 407 ? 3.729 -16.787 -27.027 1.00 90.94 407 VAL A C 1
ATOM 3170 O O . VAL A 1 407 ? 3.112 -15.837 -26.555 1.00 90.94 407 VAL A O 1
ATOM 3173 N N . ILE A 1 408 ? 3.398 -17.360 -28.176 1.00 87.25 408 ILE A N 1
ATOM 3174 C CA . ILE A 1 408 ? 2.200 -17.066 -28.949 1.00 87.25 408 ILE A CA 1
ATOM 3175 C C . ILE A 1 408 ? 1.327 -18.307 -29.049 1.00 87.25 408 ILE A C 1
ATOM 3177 O O . ILE A 1 408 ? 1.824 -19.433 -29.115 1.00 87.25 408 ILE A O 1
ATOM 3181 N N . THR A 1 409 ? 0.026 -18.078 -29.147 1.00 89.69 409 THR A N 1
ATOM 3182 C CA . THR A 1 409 ? -0.962 -19.106 -29.469 1.00 89.69 409 THR A CA 1
ATOM 3183 C C . THR A 1 409 ? -1.234 -19.087 -30.969 1.00 89.69 409 THR A C 1
ATOM 3185 O O . THR A 1 409 ? -1.395 -18.021 -31.566 1.00 89.69 409 THR A O 1
ATOM 3188 N N . THR A 1 410 ? -1.279 -20.256 -31.599 1.00 84.88 410 THR A N 1
ATOM 3189 C CA . THR A 1 410 ? -1.475 -20.412 -33.045 1.00 84.88 410 THR A CA 1
ATOM 3190 C C . THR A 1 410 ? -2.517 -21.481 -33.348 1.00 84.88 410 THR A C 1
ATOM 3192 O O . THR A 1 410 ? -2.698 -22.414 -32.571 1.00 84.88 410 THR A O 1
ATOM 3195 N N . ASP A 1 411 ? -3.150 -21.404 -34.516 1.00 83.75 411 ASP A N 1
ATOM 3196 C CA . ASP A 1 411 ? -3.984 -22.487 -35.064 1.00 83.75 411 ASP A CA 1
ATOM 3197 C C . ASP A 1 411 ? -3.14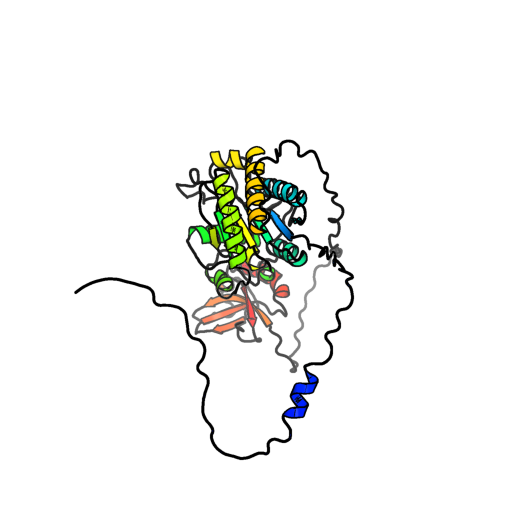4 -23.591 -35.746 1.00 83.75 411 ASP A C 1
ATOM 3199 O O . ASP A 1 411 ? -3.640 -24.385 -36.546 1.00 83.75 411 ASP A O 1
ATOM 3203 N N . GLY A 1 412 ? -1.836 -23.603 -35.468 1.00 74.50 412 GLY A N 1
ATOM 3204 C CA . GLY A 1 412 ? -0.825 -24.411 -36.135 1.00 74.50 412 GLY A CA 1
ATOM 3205 C C . GLY A 1 412 ? -0.067 -23.665 -37.237 1.00 74.50 412 GLY A C 1
ATOM 3206 O O . GLY A 1 412 ? 1.115 -23.978 -37.437 1.00 74.50 412 GLY A O 1
ATOM 3207 N N . LYS A 1 413 ? -0.684 -22.667 -37.892 1.00 75.94 413 LYS A N 1
ATOM 3208 C CA . LYS A 1 413 ? -0.081 -21.879 -38.986 1.00 75.94 413 LYS A CA 1
ATOM 3209 C C . LYS A 1 413 ? -0.002 -20.383 -38.677 1.00 75.94 413 LYS A C 1
ATOM 3211 O O . LYS A 1 413 ? 1.066 -19.804 -38.840 1.00 75.94 413 LYS A O 1
ATOM 3216 N N . ASN A 1 414 ? -1.087 -19.779 -38.203 1.00 80.06 414 ASN A N 1
ATOM 3217 C CA . ASN A 1 414 ? -1.199 -18.346 -37.943 1.00 80.06 414 ASN A CA 1
ATOM 3218 C C . ASN A 1 414 ? -1.434 -18.068 -36.458 1.00 80.06 414 ASN A C 1
ATOM 3220 O O . ASN A 1 414 ? -1.988 -18.896 -35.732 1.00 80.06 414 ASN A O 1
ATOM 3224 N N . ARG A 1 415 ? -1.022 -16.882 -36.000 1.00 81.06 415 ARG A N 1
ATOM 3225 C CA . ARG A 1 415 ? -1.267 -16.434 -34.627 1.00 81.06 415 ARG A CA 1
ATOM 3226 C C . ARG A 1 415 ? -2.761 -16.201 -34.398 1.00 81.06 415 ARG A C 1
ATOM 3228 O O . ARG A 1 415 ? -3.400 -15.471 -35.148 1.00 81.06 415 ARG A O 1
ATOM 3235 N N . ILE A 1 416 ? -3.283 -16.774 -33.318 1.00 82.38 416 ILE A N 1
ATOM 3236 C CA . ILE A 1 416 ? -4.620 -16.479 -32.805 1.00 82.38 416 ILE A CA 1
ATOM 3237 C C . ILE A 1 416 ? -4.484 -15.248 -31.906 1.00 82.38 416 ILE A C 1
ATOM 3239 O O . ILE A 1 416 ? -3.727 -15.265 -30.933 1.00 82.38 416 ILE A O 1
ATOM 3243 N N . LYS A 1 417 ? -5.186 -14.163 -32.239 1.00 63.78 417 LYS A N 1
ATOM 3244 C CA . LYS A 1 417 ? -5.331 -13.009 -31.343 1.00 63.78 417 LYS A CA 1
ATOM 3245 C C . LYS A 1 417 ? -6.454 -13.341 -30.368 1.00 63.78 417 LYS A C 1
ATOM 3247 O O . LYS A 1 417 ? -7.586 -13.521 -30.803 1.00 63.78 417 LYS A O 1
ATOM 3252 N N . GLN A 1 418 ? -6.130 -13.495 -29.088 1.00 51.44 418 GLN A N 1
ATOM 3253 C CA . GLN A 1 418 ? -7.160 -13.542 -28.052 1.00 51.44 418 GLN A CA 1
ATOM 3254 C C . GLN A 1 418 ? -7.767 -12.136 -27.976 1.00 51.44 418 GLN A C 1
ATOM 3256 O O . GLN A 1 418 ? -7.012 -11.168 -27.863 1.00 51.44 418 GLN A O 1
ATOM 3261 N N . GLN A 1 419 ? -9.078 -12.049 -28.215 1.00 32.94 419 GLN A N 1
ATOM 3262 C CA . GLN A 1 419 ? -9.855 -10.810 -28.123 1.00 32.94 419 GLN A CA 1
ATOM 3263 C C . GLN A 1 419 ? -9.972 -10.347 -26.679 1.00 32.94 419 GLN A C 1
ATOM 3265 O O . GLN A 1 419 ? -10.055 -11.234 -25.797 1.00 32.94 419 GLN A O 1
#

Foldseek 3Di:
DDDDDDDDDDDDDDDDDDDDDDDDDDPDPPVVVVVVPPDDDDDDDDDPPPPPPPVVLQAQEEEEEQAFADVGQADDFPPHTWSVLSLLLSVLLQVLQVVDPRHDYHYLDNDRHGAALVSSQVSQVVVVHQEYEYETADADDPPDPCGQPFKFKEKEAADDDDDVVQLVRQLSRNVVLVVDPCSCPSVVNQDSVDPVSCVVSVPDDQPCRVLLLLLRQLLQVLLVVLVGDRPYYYHDHHSNNRSHNHRYMYMHSMYSSHVVVVVLSPDPNNSNSSSVSSNCSNCVSVVNNPPDPPPPPPDPPDDDDDPPPPPDDPDPDDDDDDDDDDDDDDDDDDDDDDDDLQKKKWKFFDKALDDDDCPDVLQVPAPDKDWADDPSMITITHDIDNDLVRCVVVQVVSCVSGVPIDMFIDSVHDGDDDD

pLDDT: mean 76.57, std 25.07, range [21.31, 98.94]

Radius of gyration: 32.24 Å; Cα contacts (8 Å, |Δi|>4): 598; chains: 1; bounding box: 99×92×74 Å

Nearest PDB structures (foldseek):
  4rn7-assembly1_A  TM=9.322E-01  e=4.436E-19  Clostridioides difficile 630
  4bin-assembly1_A  TM=8.293E-01  e=1.159E-19  Escherichia coli K-12
  8c0j-assembly1_A  TM=8.473E-01  e=3.626E-18  Citrobacter rodentium
  8c0j-assembly2_C  TM=8.649E-01  e=1.388E-17  Citrobacter rodentium
  3ne8-assembly1_A-2  TM=8.038E-01  e=1.165E-17  Bartonella henselae

Solvent-accessible surface area (backbone atoms only — not comparable to full-atom values): 25387 Å² total; per-residue (Å²): 134,89,85,83,88,82,86,90,87,80,89,87,85,86,86,85,83,92,83,84,88,88,82,92,78,77,93,81,68,69,77,65,66,64,68,75,76,74,80,84,89,74,88,74,82,86,75,82,73,75,74,78,68,73,63,79,69,74,50,50,28,37,25,40,31,33,40,53,16,53,94,41,44,64,49,68,39,97,88,56,42,24,22,59,40,17,42,53,23,42,55,48,25,42,54,63,43,53,75,37,89,57,39,38,67,44,66,65,55,96,65,79,48,67,64,52,64,66,55,44,16,51,53,38,48,73,66,64,31,61,31,39,42,34,31,39,47,35,67,57,58,90,85,45,92,50,25,61,72,49,71,30,24,33,19,31,24,61,43,84,61,77,44,73,69,39,47,52,50,26,30,59,69,42,43,61,50,75,78,46,98,57,37,56,70,81,50,74,62,58,42,54,89,42,78,73,49,53,49,64,61,69,77,53,84,67,94,36,48,69,58,15,51,54,37,27,48,36,24,43,52,30,38,36,74,68,72,35,46,82,65,48,70,45,31,26,73,38,62,55,48,66,63,32,86,38,24,25,33,39,37,28,64,29,25,35,40,6,66,73,50,29,56,38,50,72,30,73,65,40,25,48,50,51,16,51,17,44,44,51,8,52,30,53,54,76,67,51,70,87,76,60,100,71,77,73,79,84,77,74,73,91,74,83,78,82,78,83,84,79,84,80,80,83,83,77,80,80,80,78,87,79,91,86,85,87,84,90,78,88,81,92,78,82,93,78,94,80,84,78,92,66,61,29,23,29,33,37,53,49,76,35,80,58,88,74,60,96,84,39,75,90,51,75,82,64,73,70,71,49,70,37,79,58,96,81,26,37,39,30,30,36,71,79,25,84,38,70,76,72,40,45,68,57,48,59,57,47,32,75,79,25,76,83,40,46,79,42,48,18,76,77,68,51,77,57,79,84,128